Protein AF-A0A254QJG8-F1 (afdb_monomer_lite)

pLDDT: mean 73.64, std 23.9, range [19.61, 98.12]

Sequence (559 aa):
MSADTEASINPVAPVSGPNPWKYVPVLYVLQAIPVVLIQDVSTLFYLDFGIPKETITTWTSLIALPWGLQFLLGPLVDLSAQKRKWVLGGQFLLTVLLALLPFLILNADKAFTVSLMFMGAAAFCSALTNIATDGFYLLAFTKEIQARFAGIQTASFRAGRLLAAGLVPFIAGQLMSFNEGSVNTGGHLFLKTANAEYVKADANKKPGVGFKFVRSVNVRVDQGELVAEDGQRLLSAEDKPISVPGMASSIDFSNGVVRLGEKSIPLGLYRQSMMAANQSPEAGNWIAATYPSTDPTDTFTGLQLKRRVSTPLAWFISLLGITLLYGSLALVSRKSLPAPESDVAPSDQQRADFRPNLARTGSVLGFYGVTYFALSALLRSALHVVAGSKPELKGWVLPSPAKFLNIQTSLTGIQAEVLQLCICAPLAAGLFFIIRKLLVGSEMGAALSSFFRQSGIWAIVGFMFFYRFAEAMVNKAVPLFLKDPLTGGGLAFDNSQIGLVKGTIGMIGIICGGIVGGVLVSKIGLKKGFWSIAILMHLPITLYLIAAIAQPTSMVVIS

Structure (mmCIF, N/CA/C/O backbone):
data_AF-A0A254QJG8-F1
#
_entry.id   AF-A0A254QJG8-F1
#
loop_
_atom_site.group_PDB
_atom_site.id
_atom_site.type_symbol
_atom_site.label_atom_id
_atom_site.label_alt_id
_atom_site.label_comp_id
_atom_site.label_asym_id
_atom_site.label_entity_id
_atom_site.label_seq_id
_atom_site.pdbx_PDB_ins_code
_atom_site.Cartn_x
_atom_site.Cartn_y
_atom_site.Cartn_z
_atom_site.occupancy
_atom_site.B_iso_or_equiv
_atom_site.auth_seq_id
_atom_site.auth_comp_id
_atom_site.auth_asym_id
_atom_site.auth_atom_id
_atom_site.pdbx_PDB_model_num
ATOM 1 N N . MET A 1 1 ? -67.799 -9.078 28.206 1.00 39.72 1 MET A N 1
ATOM 2 C CA . MET A 1 1 ? -66.660 -9.966 27.892 1.00 39.72 1 MET A CA 1
ATOM 3 C C . MET A 1 1 ? -65.763 -9.212 26.934 1.00 39.72 1 MET A C 1
ATOM 5 O O . MET A 1 1 ? -66.273 -8.590 26.015 1.00 39.72 1 MET A O 1
ATOM 9 N N . SER A 1 2 ? -64.493 -9.135 27.300 1.00 35.91 2 SER A N 1
ATOM 10 C CA . SER A 1 2 ? -63.473 -8.156 26.921 1.00 35.91 2 SER A CA 1
ATOM 11 C C . SER A 1 2 ? -63.176 -8.040 25.424 1.00 35.91 2 SER A C 1
ATOM 13 O O . SER A 1 2 ? -62.960 -9.042 24.746 1.00 35.91 2 SER A O 1
ATOM 15 N N . ALA A 1 3 ? -63.099 -6.786 24.978 1.00 39.41 3 ALA A N 1
ATOM 16 C CA . ALA A 1 3 ? -62.260 -6.341 23.874 1.00 39.41 3 ALA A CA 1
ATOM 17 C C . ALA A 1 3 ? -60.762 -6.479 24.234 1.00 39.41 3 ALA A C 1
ATOM 19 O O . ALA A 1 3 ? -60.434 -6.708 25.397 1.00 39.41 3 ALA A O 1
ATOM 20 N N . ASP A 1 4 ? -59.906 -6.288 23.227 1.00 37.03 4 ASP A N 1
ATOM 21 C CA . ASP A 1 4 ? -58.434 -6.196 23.249 1.00 37.03 4 ASP A CA 1
ATOM 22 C C . ASP A 1 4 ? -57.681 -7.491 22.898 1.00 37.03 4 ASP A C 1
ATOM 24 O O . ASP A 1 4 ? -57.500 -8.390 23.716 1.00 37.03 4 ASP A O 1
ATOM 28 N N . THR A 1 5 ? -57.147 -7.576 21.672 1.00 39.38 5 THR A N 1
ATOM 29 C CA . THR A 1 5 ? -55.729 -7.264 21.366 1.00 39.38 5 THR A CA 1
ATOM 30 C C . THR A 1 5 ? -55.397 -7.734 19.935 1.00 39.38 5 THR A C 1
ATOM 32 O O . THR A 1 5 ? -54.710 -8.734 19.730 1.00 39.38 5 THR A O 1
ATOM 35 N N . GLU A 1 6 ? -55.859 -7.009 18.912 1.00 35.50 6 GLU A N 1
ATOM 36 C CA . GLU A 1 6 ? -55.130 -6.985 17.638 1.00 35.50 6 GLU A CA 1
ATOM 37 C C . GLU A 1 6 ? -53.840 -6.204 17.898 1.00 35.50 6 GLU A C 1
ATOM 39 O O . GLU A 1 6 ? -53.847 -4.980 18.028 1.00 35.50 6 GLU A O 1
ATOM 44 N N . ALA A 1 7 ? -52.729 -6.921 18.062 1.00 37.97 7 ALA A N 1
ATOM 45 C CA . ALA A 1 7 ? -51.415 -6.312 18.176 1.00 37.97 7 ALA A CA 1
ATOM 46 C C . ALA A 1 7 ? -51.080 -5.630 16.843 1.00 37.97 7 ALA A C 1
ATOM 48 O O . ALA A 1 7 ? -50.600 -6.260 15.899 1.00 37.97 7 ALA A O 1
ATOM 49 N N . SER A 1 8 ? -51.355 -4.329 16.773 1.00 35.31 8 SER A N 1
ATOM 50 C CA . SER A 1 8 ? -50.856 -3.442 15.735 1.00 35.31 8 SER A CA 1
ATOM 51 C C . SER A 1 8 ? -49.347 -3.646 15.611 1.00 35.31 8 SER A C 1
ATOM 53 O O . SER A 1 8 ? -48.592 -3.343 16.540 1.00 35.31 8 SER A O 1
ATOM 55 N N . ILE A 1 9 ? -48.900 -4.158 14.465 1.00 40.59 9 ILE A N 1
ATOM 56 C CA . ILE A 1 9 ? -47.502 -4.077 14.054 1.00 40.59 9 ILE A CA 1
ATOM 57 C C . ILE A 1 9 ? -47.223 -2.585 13.895 1.00 40.59 9 ILE A C 1
ATOM 59 O O . ILE A 1 9 ? -47.498 -1.996 12.852 1.00 40.59 9 ILE A O 1
ATOM 63 N N . ASN A 1 10 ? -46.744 -1.953 14.966 1.00 33.12 10 ASN A N 1
ATOM 64 C CA . ASN A 1 10 ? -46.222 -0.603 14.884 1.00 33.12 10 ASN A CA 1
ATOM 65 C C . ASN A 1 10 ? -45.123 -0.632 13.815 1.00 33.12 10 ASN A C 1
ATOM 67 O O . ASN A 1 10 ? -44.177 -1.417 13.961 1.00 33.12 10 ASN A O 1
ATOM 71 N N . PRO A 1 11 ? -45.212 0.169 12.738 1.00 39.19 11 PRO A N 1
ATOM 72 C CA . PRO A 1 11 ? -44.070 0.343 11.863 1.00 39.19 11 PRO A CA 1
ATOM 73 C C . PRO A 1 11 ? -42.931 0.844 12.746 1.00 39.19 11 PRO A C 1
ATOM 75 O O . PRO A 1 11 ? -43.082 1.846 13.447 1.00 39.19 11 PRO A O 1
ATOM 78 N N . VAL A 1 12 ? -41.819 0.103 12.769 1.00 44.78 12 VAL A N 1
ATOM 79 C CA . VAL A 1 12 ? -40.584 0.533 13.427 1.00 44.78 12 VAL A CA 1
ATOM 80 C C . VAL A 1 12 ? -40.331 1.959 12.957 1.00 44.78 12 VAL A C 1
ATOM 82 O O . VAL A 1 12 ? -40.155 2.185 11.757 1.00 44.78 12 VAL A O 1
ATOM 85 N N . ALA A 1 13 ? -40.415 2.924 13.877 1.00 36.28 13 ALA A N 1
ATOM 86 C CA . ALA A 1 13 ? -40.204 4.326 13.554 1.00 36.28 13 ALA A CA 1
ATOM 87 C C . ALA A 1 13 ? -38.888 4.441 12.765 1.00 36.28 13 ALA A C 1
ATOM 89 O O . ALA A 1 13 ? -37.904 3.801 13.156 1.00 36.28 13 ALA A O 1
ATOM 90 N N . PRO A 1 14 ? -38.845 5.188 11.646 1.00 40.78 14 PRO A N 1
ATOM 91 C CA . PRO A 1 14 ? -37.621 5.320 10.877 1.00 40.78 14 PRO A CA 1
ATOM 92 C C . PRO A 1 14 ? -36.552 5.866 11.817 1.00 40.78 14 PRO A C 1
ATOM 94 O O . PRO A 1 14 ? -36.697 6.967 12.346 1.00 40.78 14 PRO A O 1
ATOM 97 N N . VAL A 1 15 ? -35.513 5.063 12.065 1.00 49.22 15 VAL A N 1
ATOM 98 C CA . VAL A 1 15 ? -34.380 5.444 12.908 1.00 49.22 15 VAL A CA 1
ATOM 99 C C . VAL A 1 15 ? -33.876 6.776 12.368 1.00 49.22 15 VAL A C 1
ATOM 101 O O . VAL A 1 15 ? -33.384 6.838 11.239 1.00 49.22 15 VAL A O 1
ATOM 104 N N . SER A 1 16 ? -34.063 7.847 13.139 1.00 49.09 16 SER A N 1
ATOM 105 C CA . SER A 1 16 ? -33.698 9.220 12.791 1.00 49.09 16 SER A CA 1
ATOM 106 C C . SER A 1 16 ? -32.180 9.378 12.847 1.00 49.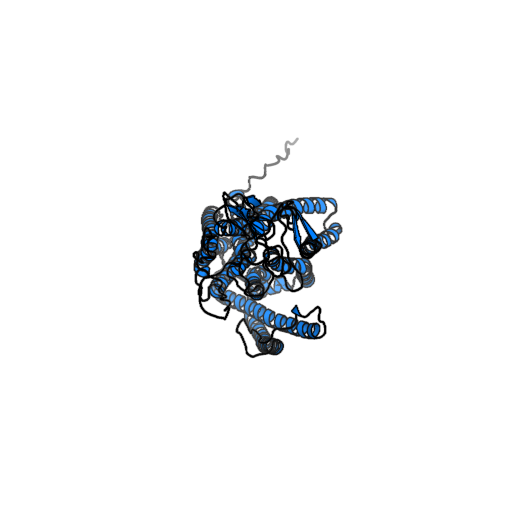09 16 SER A C 1
ATOM 108 O O . SER A 1 16 ? -31.626 10.060 13.705 1.00 49.09 16 SER A O 1
ATOM 110 N N . GLY A 1 17 ? -31.500 8.669 11.952 1.00 61.38 17 GLY A N 1
ATOM 111 C CA . GLY A 1 17 ? -30.068 8.693 11.752 1.00 61.38 17 GLY A CA 1
ATOM 112 C C . GLY A 1 17 ? -29.704 9.436 10.464 1.00 61.38 17 GLY A C 1
ATOM 113 O O . GLY A 1 17 ? -30.505 9.534 9.529 1.00 61.38 17 GLY A O 1
ATOM 114 N N . PRO A 1 18 ? -28.480 9.968 10.379 1.00 69.69 18 PRO A N 1
ATOM 115 C CA . PRO A 1 18 ? -27.974 10.604 9.169 1.00 69.69 18 PRO A CA 1
ATOM 116 C C . PRO A 1 18 ? -27.990 9.625 7.988 1.00 69.69 18 PRO A C 1
ATOM 118 O O . PRO A 1 18 ? -27.521 8.495 8.108 1.00 69.69 18 PRO A O 1
ATOM 121 N N . ASN A 1 19 ? -28.504 10.067 6.833 1.00 84.69 19 ASN A N 1
ATOM 122 C CA . ASN A 1 19 ? -28.623 9.224 5.639 1.00 84.69 19 ASN A CA 1
ATOM 123 C C . ASN A 1 19 ? -27.241 8.655 5.227 1.00 84.69 19 ASN A C 1
ATOM 125 O O . ASN A 1 19 ? -26.385 9.435 4.787 1.00 84.69 19 ASN A O 1
ATOM 129 N N . PRO A 1 20 ? -27.030 7.323 5.301 1.00 87.19 20 PRO A N 1
ATOM 130 C CA . PRO A 1 20 ? -25.732 6.709 5.035 1.00 87.19 20 PRO A CA 1
ATOM 131 C C . PRO A 1 20 ? -25.188 6.980 3.630 1.00 87.19 20 PRO A C 1
ATOM 133 O O . PRO A 1 20 ? -23.980 7.125 3.441 1.00 87.19 20 PRO A O 1
ATOM 136 N N . TRP A 1 21 ? -26.075 7.112 2.640 1.00 89.69 21 TRP A N 1
ATOM 137 C CA . TRP A 1 21 ? -25.703 7.373 1.248 1.00 89.69 21 TRP A CA 1
ATOM 138 C C . TRP A 1 21 ? -24.965 8.694 1.053 1.00 89.69 21 TRP A C 1
ATOM 140 O O . TRP A 1 21 ? -24.199 8.826 0.103 1.00 89.69 21 TRP A O 1
ATOM 150 N N . LYS A 1 22 ? -25.170 9.667 1.947 1.00 88.50 22 LYS A N 1
ATOM 151 C CA . LYS A 1 22 ? -24.535 10.983 1.832 1.00 88.50 22 LYS A CA 1
ATOM 152 C C . LYS A 1 22 ? -23.040 10.953 2.129 1.00 88.50 22 LYS A C 1
ATOM 154 O O . LYS A 1 22 ? -22.347 11.861 1.687 1.00 88.50 22 LYS A O 1
ATOM 159 N N . TYR A 1 23 ? -22.550 9.955 2.869 1.00 89.38 23 TYR A N 1
ATOM 160 C CA . TYR A 1 23 ? -21.167 9.973 3.346 1.00 89.38 23 TYR A CA 1
ATOM 161 C C . TYR A 1 23 ? -20.427 8.641 3.242 1.00 89.38 23 TYR A C 1
ATOM 163 O O . TYR A 1 23 ? -19.227 8.677 2.990 1.00 89.38 23 TYR A O 1
ATOM 171 N N . VAL A 1 24 ? -21.087 7.481 3.364 1.00 92.94 24 VAL A N 1
ATOM 172 C CA . VAL A 1 24 ? -20.402 6.176 3.279 1.00 92.94 24 VAL A CA 1
ATOM 173 C C . VAL A 1 24 ? -19.643 6.040 1.952 1.00 92.94 24 VAL A C 1
ATOM 175 O O . VAL A 1 24 ? -18.439 5.795 1.999 1.00 92.94 24 VAL A O 1
ATOM 178 N N . PRO A 1 25 ? -20.239 6.293 0.770 1.00 95.25 25 PRO A N 1
ATOM 179 C CA . PRO A 1 25 ? -19.494 6.140 -0.475 1.00 95.25 25 PRO A CA 1
ATOM 180 C C . PRO A 1 25 ? -18.275 7.064 -0.576 1.00 95.25 25 PRO A C 1
ATOM 182 O O . PRO A 1 25 ? -17.187 6.631 -0.949 1.00 95.25 25 PRO A O 1
ATOM 185 N N . VAL A 1 26 ? -18.441 8.332 -0.192 1.00 95.69 26 VAL A N 1
ATOM 186 C CA . VAL A 1 26 ? -17.375 9.343 -0.252 1.00 95.69 26 VAL A CA 1
ATOM 187 C C . VAL A 1 26 ? -16.227 8.984 0.693 1.00 95.69 26 VAL A C 1
ATOM 189 O O . VAL A 1 26 ? -15.064 9.058 0.303 1.00 95.69 26 VAL A O 1
ATOM 192 N N . LEU A 1 27 ? -16.550 8.548 1.912 1.00 95.19 27 LEU A N 1
ATOM 193 C CA . LEU A 1 27 ? -15.587 8.171 2.943 1.00 95.19 27 LEU A CA 1
ATOM 194 C C . LEU A 1 27 ? -14.683 7.023 2.477 1.00 95.19 27 LEU A C 1
ATOM 196 O O . LEU A 1 27 ? -13.463 7.130 2.574 1.00 95.19 27 LEU A O 1
ATOM 200 N N . TYR A 1 28 ? -15.266 5.964 1.907 1.00 96.69 28 TYR A N 1
ATOM 201 C CA . TYR A 1 28 ? -14.512 4.789 1.459 1.00 96.69 28 TYR A CA 1
ATOM 202 C C . TYR A 1 28 ? -13.758 5.026 0.136 1.00 96.69 28 TYR A C 1
ATOM 204 O O . TYR A 1 28 ? -12.687 4.451 -0.063 1.00 96.69 28 TYR A O 1
ATOM 212 N N . VAL A 1 29 ? -14.237 5.925 -0.737 1.00 97.50 29 VAL A N 1
ATOM 213 C CA . VAL A 1 29 ? -13.447 6.411 -1.889 1.00 97.50 29 VAL A CA 1
ATOM 214 C C . VAL A 1 29 ? -12.214 7.181 -1.408 1.00 97.50 29 VAL A C 1
ATOM 216 O O . VAL A 1 29 ? -11.103 6.904 -1.864 1.00 97.50 29 VAL A O 1
ATOM 219 N N . LEU A 1 30 ? -12.390 8.110 -0.461 1.00 97.62 30 LEU A N 1
ATOM 220 C CA . LEU A 1 30 ? -11.284 8.847 0.159 1.00 97.62 30 LEU A CA 1
ATOM 221 C C . LEU A 1 30 ? -10.315 7.901 0.878 1.00 97.62 30 LEU A C 1
ATOM 223 O O . LEU A 1 30 ? -9.109 8.081 0.785 1.00 97.62 30 LEU A O 1
ATOM 227 N N . GLN A 1 31 ? -10.804 6.851 1.533 1.00 97.19 31 GLN A N 1
ATOM 228 C CA . GLN A 1 31 ? -9.947 5.855 2.179 1.00 97.19 31 GLN A CA 1
ATOM 229 C C . GLN A 1 31 ? -9.031 5.128 1.178 1.00 97.19 31 GLN A C 1
ATOM 231 O O . GLN A 1 31 ? -7.882 4.823 1.497 1.00 97.19 31 GLN A O 1
ATOM 236 N N . ALA A 1 32 ? -9.515 4.856 -0.038 1.00 96.88 32 ALA A N 1
ATOM 237 C CA . ALA A 1 32 ? -8.785 4.085 -1.041 1.00 96.88 32 ALA A CA 1
ATOM 238 C C . ALA A 1 32 ? -7.685 4.876 -1.763 1.00 96.88 32 ALA A C 1
ATOM 240 O O . ALA A 1 32 ? -6.610 4.332 -2.019 1.00 96.88 32 ALA A O 1
ATOM 241 N N . ILE A 1 33 ? -7.932 6.145 -2.104 1.00 97.50 33 ILE A N 1
ATOM 242 C CA . ILE A 1 33 ? -7.034 6.928 -2.972 1.00 97.50 33 ILE A CA 1
ATOM 243 C C . ILE A 1 33 ? -5.593 7.008 -2.418 1.00 97.50 33 ILE A C 1
ATOM 245 O O . ILE A 1 33 ? -4.677 6.618 -3.145 1.00 97.50 33 ILE A O 1
ATOM 249 N N . PRO A 1 34 ? -5.340 7.426 -1.159 1.00 97.44 34 PRO A N 1
ATOM 250 C CA . PRO A 1 34 ? -3.980 7.526 -0.626 1.00 97.44 34 PRO A CA 1
ATOM 251 C C . PRO A 1 34 ? -3.270 6.172 -0.586 1.00 97.44 34 PRO A C 1
ATOM 253 O O . PRO A 1 34 ? -2.097 6.076 -0.943 1.00 97.44 34 PRO A O 1
ATOM 256 N N . VAL A 1 35 ? -3.996 5.114 -0.205 1.00 95.75 35 VAL A N 1
ATOM 257 C CA . VAL A 1 35 ? -3.477 3.739 -0.157 1.00 95.75 35 VAL A CA 1
ATOM 258 C C . VAL A 1 35 ? -2.946 3.336 -1.527 1.00 95.75 35 VAL A C 1
ATOM 260 O O . VAL A 1 35 ? -1.821 2.859 -1.651 1.00 95.75 35 VAL A O 1
ATOM 263 N N . VAL A 1 36 ? -3.744 3.559 -2.567 1.00 94.56 36 VAL A N 1
ATOM 264 C CA . VAL A 1 36 ? -3.447 3.105 -3.926 1.00 94.56 36 VAL A CA 1
ATOM 265 C C . VAL A 1 36 ? -2.355 3.950 -4.575 1.00 94.56 36 VAL A C 1
ATOM 267 O O . VAL A 1 36 ? -1.464 3.402 -5.224 1.00 94.56 36 VAL A O 1
ATOM 270 N N . LEU A 1 37 ? -2.358 5.267 -4.349 1.00 95.69 37 LEU A N 1
ATOM 271 C CA . LEU A 1 37 ? -1.280 6.135 -4.822 1.00 95.69 37 LEU A CA 1
ATOM 272 C C . LEU A 1 37 ? 0.075 5.704 -4.252 1.00 95.69 37 LEU A C 1
ATOM 274 O O . LEU A 1 37 ? 1.063 5.613 -4.981 1.00 95.69 37 LEU A O 1
ATOM 278 N N . ILE A 1 38 ? 0.111 5.385 -2.958 1.00 95.12 38 ILE A N 1
ATOM 279 C CA . ILE A 1 38 ? 1.351 5.038 -2.269 1.00 95.12 38 ILE A CA 1
ATOM 280 C C . ILE A 1 38 ? 1.794 3.606 -2.577 1.00 95.12 38 ILE A C 1
ATOM 282 O O . ILE A 1 38 ? 2.987 3.378 -2.772 1.00 95.12 38 ILE A O 1
ATOM 286 N N . GLN A 1 39 ? 0.877 2.636 -2.625 1.00 91.31 39 GLN A N 1
ATOM 287 C CA . GLN A 1 39 ? 1.240 1.223 -2.777 1.00 91.31 39 GLN A CA 1
ATOM 288 C C . GLN A 1 39 ? 1.412 0.770 -4.227 1.00 91.31 39 GLN A C 1
ATOM 290 O O . GLN A 1 39 ? 2.286 -0.067 -4.469 1.00 91.31 39 GLN A O 1
ATOM 295 N N . ASP A 1 40 ? 0.606 1.307 -5.151 1.00 89.06 40 ASP A N 1
ATOM 296 C CA . ASP A 1 40 ? 0.549 0.860 -6.546 1.00 89.06 40 ASP A CA 1
ATOM 297 C C . ASP A 1 40 ? 1.192 1.888 -7.490 1.00 89.06 40 ASP A C 1
ATOM 299 O O . ASP A 1 40 ? 2.123 1.562 -8.227 1.00 89.06 40 ASP A O 1
ATOM 303 N N . VAL A 1 41 ? 0.715 3.139 -7.469 1.00 93.38 41 VAL A N 1
ATOM 304 C CA . VAL A 1 41 ? 1.102 4.160 -8.465 1.00 93.38 41 VAL A CA 1
ATOM 305 C C . VAL A 1 41 ? 2.552 4.617 -8.283 1.00 93.38 41 VAL A C 1
ATOM 307 O O . VAL A 1 41 ? 3.246 4.845 -9.274 1.00 93.38 41 VAL A O 1
ATOM 310 N N . SER A 1 42 ? 3.044 4.667 -7.042 1.00 93.19 42 SER A N 1
ATOM 311 C CA . SER A 1 42 ? 4.432 5.036 -6.741 1.00 93.19 42 SER A CA 1
ATOM 312 C C . SER A 1 42 ? 5.478 4.194 -7.446 1.00 93.19 42 SER A C 1
ATOM 314 O O . SER A 1 42 ? 6.479 4.710 -7.938 1.00 93.19 42 SER A O 1
ATOM 316 N N . THR A 1 43 ? 5.210 2.897 -7.563 1.00 90.88 43 THR A N 1
ATOM 317 C CA . THR A 1 43 ? 6.112 1.959 -8.229 1.00 90.88 43 THR A CA 1
ATOM 318 C C . THR A 1 43 ? 6.270 2.321 -9.705 1.00 90.88 43 THR A C 1
ATOM 320 O O . THR A 1 43 ? 7.371 2.248 -10.243 1.00 90.88 43 THR A O 1
ATOM 323 N N . LEU A 1 44 ? 5.189 2.767 -10.351 1.00 87.62 44 LEU A N 1
ATOM 324 C CA . LEU A 1 44 ? 5.185 3.085 -11.776 1.00 87.62 44 LEU A CA 1
ATOM 325 C C . LEU A 1 44 ? 5.966 4.358 -12.086 1.00 87.62 44 LEU A C 1
ATOM 327 O O . LEU A 1 44 ? 6.787 4.331 -13.005 1.00 87.62 44 LEU A O 1
ATOM 331 N N . PHE A 1 45 ? 5.741 5.439 -11.330 1.00 88.88 45 PHE A N 1
ATOM 332 C CA . PHE A 1 45 ? 6.423 6.704 -11.605 1.00 88.88 45 PHE A CA 1
ATOM 333 C C . PHE A 1 45 ? 7.895 6.675 -11.195 1.00 88.88 45 PHE A C 1
ATOM 335 O O . PHE A 1 45 ? 8.729 7.218 -11.912 1.00 88.88 45 PHE A O 1
ATOM 342 N N . TYR A 1 46 ? 8.258 5.984 -10.106 1.00 87.69 46 TYR A N 1
ATOM 343 C CA . TYR A 1 46 ? 9.674 5.801 -9.781 1.00 87.69 46 TYR A CA 1
ATOM 344 C C . TYR A 1 46 ? 10.391 4.968 -10.842 1.00 87.69 46 TYR A C 1
ATOM 346 O O . TYR A 1 46 ? 11.538 5.269 -11.169 1.00 87.69 46 TYR A O 1
ATOM 354 N N . LEU A 1 47 ? 9.716 3.969 -11.422 1.00 82.62 47 LEU A N 1
ATOM 355 C CA . LEU A 1 47 ? 10.287 3.205 -12.527 1.00 82.62 47 LEU A CA 1
ATOM 356 C C . LEU A 1 47 ? 10.487 4.079 -13.776 1.00 82.62 47 LEU A C 1
ATOM 358 O O . LEU A 1 47 ? 11.516 3.962 -14.433 1.00 82.62 47 LEU A O 1
ATOM 362 N N . ASP A 1 48 ? 9.558 4.995 -14.071 1.00 79.50 48 ASP A N 1
ATOM 363 C CA . ASP A 1 48 ? 9.713 5.959 -15.175 1.00 79.50 48 ASP A CA 1
ATOM 364 C C . ASP A 1 48 ? 10.834 6.973 -14.964 1.00 79.50 48 ASP A C 1
ATOM 366 O O . ASP A 1 48 ? 11.426 7.448 -15.932 1.00 79.50 48 ASP A O 1
ATOM 370 N N . PHE A 1 49 ? 11.134 7.310 -13.711 1.00 80.00 49 PHE A N 1
ATOM 371 C CA . PHE A 1 49 ? 12.277 8.151 -13.354 1.00 80.00 49 PHE A CA 1
ATOM 372 C C . PHE A 1 49 ? 13.599 7.376 -13.324 1.00 80.00 49 PHE A C 1
ATOM 374 O O . PHE A 1 49 ? 14.623 7.929 -12.934 1.00 80.00 49 PHE A O 1
ATOM 381 N N . GLY A 1 50 ? 13.596 6.101 -13.728 1.00 74.38 50 GLY A N 1
ATOM 382 C CA . GLY A 1 50 ? 14.796 5.272 -13.796 1.00 74.38 50 GLY A CA 1
ATOM 383 C C . GLY A 1 50 ? 15.312 4.812 -12.432 1.00 74.38 50 GLY A C 1
ATOM 384 O O . GLY A 1 50 ? 16.462 4.382 -12.329 1.00 74.38 50 GLY A O 1
ATOM 385 N N . ILE A 1 51 ? 14.494 4.883 -11.375 1.00 81.12 51 ILE A N 1
ATOM 386 C CA . ILE A 1 51 ? 14.893 4.390 -10.054 1.00 81.12 51 ILE A CA 1
ATOM 387 C C . ILE A 1 51 ? 15.011 2.855 -10.100 1.00 81.12 51 ILE A C 1
ATOM 389 O O . ILE A 1 51 ? 14.119 2.181 -10.624 1.00 81.12 51 ILE A O 1
ATOM 393 N N . PRO A 1 52 ? 16.077 2.261 -9.529 1.00 80.12 52 PRO A N 1
ATOM 394 C CA . PRO A 1 52 ? 16.250 0.813 -9.528 1.00 80.12 52 PRO A CA 1
ATOM 395 C C . PRO A 1 52 ? 15.091 0.066 -8.849 1.00 80.12 52 PRO A C 1
ATOM 397 O O . PRO A 1 52 ? 14.656 0.421 -7.753 1.00 80.12 52 PRO A O 1
ATOM 400 N N . LYS A 1 53 ? 14.641 -1.035 -9.462 1.00 83.00 53 LYS A N 1
ATOM 401 C CA . LYS A 1 53 ? 13.500 -1.856 -9.003 1.00 83.00 53 LYS A CA 1
ATOM 402 C C . LYS A 1 53 ? 13.648 -2.375 -7.576 1.00 83.00 53 LYS A C 1
ATOM 404 O O . LYS A 1 53 ? 12.677 -2.395 -6.824 1.00 83.00 53 LYS A O 1
ATOM 409 N N . GLU A 1 54 ? 14.858 -2.776 -7.194 1.00 81.38 54 GLU A N 1
ATOM 410 C CA . GLU A 1 54 ? 15.168 -3.245 -5.839 1.00 81.38 54 GLU A CA 1
ATOM 411 C C . GLU A 1 54 ? 14.943 -2.133 -4.803 1.00 81.38 54 GLU A C 1
ATOM 413 O O . GLU A 1 54 ? 14.317 -2.349 -3.762 1.00 81.38 54 GLU A O 1
ATOM 418 N N . THR A 1 55 ? 15.380 -0.911 -5.127 1.00 84.44 55 THR A N 1
ATOM 419 C CA . THR A 1 55 ? 15.178 0.283 -4.302 1.00 84.44 55 THR A CA 1
ATOM 420 C C . THR A 1 55 ? 13.691 0.619 -4.193 1.00 84.44 55 THR A C 1
ATOM 422 O O . THR A 1 55 ? 13.195 0.811 -3.083 1.00 84.44 55 THR A O 1
ATOM 425 N N . ILE A 1 56 ? 12.957 0.616 -5.311 1.00 88.31 56 ILE A N 1
ATOM 426 C CA . ILE A 1 56 ? 11.502 0.837 -5.317 1.00 88.31 56 ILE A CA 1
ATOM 427 C C . ILE A 1 56 ? 10.803 -0.199 -4.432 1.00 88.31 56 ILE A C 1
ATOM 429 O O . ILE A 1 56 ? 10.042 0.167 -3.538 1.00 88.31 56 ILE A O 1
ATOM 433 N N . THR A 1 57 ? 11.082 -1.485 -4.645 1.00 86.38 57 THR A N 1
ATOM 434 C CA . THR A 1 57 ? 10.423 -2.592 -3.935 1.00 86.38 57 THR A CA 1
ATOM 435 C C . THR A 1 57 ? 10.671 -2.511 -2.434 1.00 86.38 57 THR A C 1
ATOM 437 O O . THR A 1 57 ? 9.726 -2.603 -1.651 1.00 86.38 57 THR A O 1
ATOM 440 N N . THR A 1 58 ? 11.920 -2.270 -2.029 1.00 84.62 58 THR A N 1
ATOM 441 C CA . THR A 1 58 ? 12.308 -2.170 -0.616 1.00 84.62 58 THR A CA 1
ATOM 442 C C . THR A 1 58 ? 11.592 -1.011 0.072 1.00 84.62 58 THR A C 1
ATOM 444 O O . THR A 1 58 ? 10.909 -1.198 1.080 1.00 84.62 58 THR A O 1
ATOM 447 N N . TRP A 1 59 ? 11.709 0.194 -0.486 1.00 88.50 59 TRP A N 1
ATOM 448 C CA . TRP A 1 59 ? 11.244 1.403 0.186 1.00 88.50 59 TRP A CA 1
ATOM 449 C C . TRP A 1 59 ? 9.730 1.594 0.107 1.00 88.50 59 TRP A C 1
ATOM 451 O O . TRP A 1 59 ? 9.120 1.969 1.106 1.00 88.50 59 TRP A O 1
ATOM 461 N N . THR A 1 60 ? 9.095 1.277 -1.027 1.00 90.12 60 THR A N 1
ATOM 462 C CA . THR A 1 60 ? 7.627 1.363 -1.146 1.00 90.12 60 THR A CA 1
ATOM 463 C C . THR A 1 60 ? 6.911 0.308 -0.299 1.00 90.12 60 THR A C 1
ATOM 465 O O . THR A 1 60 ? 5.782 0.532 0.136 1.00 90.12 60 THR A O 1
ATOM 468 N N . SER A 1 61 ? 7.550 -0.836 -0.031 1.00 88.06 61 SER A N 1
ATOM 469 C CA . SER A 1 61 ? 7.026 -1.836 0.909 1.00 88.06 61 SER A CA 1
ATOM 470 C C . SER A 1 61 ? 7.188 -1.381 2.358 1.00 88.06 61 SER A C 1
ATOM 472 O O . SER A 1 61 ? 6.263 -1.547 3.150 1.00 88.06 61 SER A O 1
ATOM 474 N N . LEU A 1 62 ? 8.312 -0.735 2.695 1.00 88.50 62 LEU A N 1
ATOM 475 C CA . LEU A 1 62 ? 8.554 -0.202 4.036 1.00 88.50 62 LEU A CA 1
ATOM 476 C C . LEU A 1 62 ? 7.533 0.880 4.413 1.00 88.50 62 LEU A C 1
ATOM 478 O O . LEU A 1 62 ? 6.917 0.807 5.474 1.00 88.50 62 LEU A O 1
ATOM 482 N N . ILE A 1 63 ? 7.285 1.852 3.532 1.00 92.19 63 ILE A N 1
ATOM 483 C CA . ILE A 1 63 ? 6.276 2.890 3.798 1.00 92.19 63 ILE A CA 1
ATOM 484 C C . ILE A 1 63 ? 4.841 2.346 3.784 1.00 92.19 63 ILE A C 1
ATOM 486 O O . ILE A 1 63 ? 3.940 3.031 4.252 1.00 92.19 63 ILE A O 1
ATOM 490 N N . ALA A 1 64 ? 4.607 1.129 3.274 1.00 90.44 64 ALA A N 1
ATOM 491 C CA . ALA A 1 64 ? 3.298 0.478 3.309 1.00 90.44 64 ALA A CA 1
ATOM 492 C C . ALA A 1 64 ? 3.006 -0.263 4.626 1.00 90.44 64 ALA A C 1
ATOM 494 O O . ALA A 1 64 ? 1.867 -0.663 4.878 1.00 90.44 64 ALA A O 1
ATOM 495 N N . LEU A 1 65 ? 4.002 -0.407 5.503 1.00 87.25 65 LEU A N 1
ATOM 496 C CA . LEU A 1 65 ? 3.848 -1.069 6.798 1.00 87.25 65 LEU A CA 1
ATOM 497 C C . LEU A 1 65 ? 2.746 -0.500 7.707 1.00 87.25 65 LEU A C 1
ATOM 499 O O . LEU A 1 65 ? 2.080 -1.312 8.351 1.00 87.25 65 LEU A O 1
ATOM 503 N N . PRO A 1 66 ? 2.483 0.824 7.778 1.00 91.62 66 PRO A N 1
ATOM 504 C CA . PRO A 1 66 ? 1.468 1.362 8.683 1.00 91.62 66 PRO A CA 1
ATOM 505 C C . PRO A 1 66 ? 0.088 0.709 8.529 1.00 91.62 66 PRO A C 1
ATOM 507 O O . PRO A 1 66 ? -0.592 0.482 9.527 1.00 91.62 66 PRO A O 1
ATOM 510 N N . TRP A 1 67 ? -0.315 0.332 7.308 1.00 91.44 67 TRP A N 1
ATOM 511 C CA . TRP A 1 67 ? -1.595 -0.352 7.091 1.00 91.44 67 TRP A CA 1
ATOM 512 C C . TRP A 1 67 ? -1.606 -1.794 7.610 1.00 91.44 67 TRP A C 1
ATOM 514 O O . TRP A 1 67 ? -2.636 -2.247 8.100 1.00 91.44 67 TRP A O 1
ATOM 524 N N . GLY A 1 68 ? -0.478 -2.506 7.548 1.00 86.25 68 GLY A N 1
ATOM 525 C CA . GLY A 1 68 ? -0.346 -3.845 8.136 1.00 86.25 68 GLY A CA 1
ATOM 526 C C . GLY A 1 68 ? -0.290 -3.827 9.668 1.00 86.25 68 GLY A C 1
ATOM 527 O O . GLY A 1 68 ? -0.618 -4.818 10.313 1.00 86.25 68 GLY A O 1
ATOM 528 N N . LEU A 1 69 ? 0.083 -2.686 10.253 1.00 86.44 69 LEU A N 1
ATOM 529 C CA . LEU A 1 69 ? 0.240 -2.489 11.696 1.00 86.44 69 LEU A CA 1
ATOM 530 C C . LEU A 1 69 ? -0.917 -1.706 12.328 1.00 86.44 69 LEU A C 1
ATOM 532 O O . LEU A 1 69 ? -0.773 -1.179 13.430 1.00 86.44 69 LEU A O 1
ATOM 536 N N . GLN A 1 70 ? -2.076 -1.634 11.668 1.00 89.44 70 GLN A N 1
ATOM 537 C CA . GLN A 1 70 ? -3.222 -0.872 12.176 1.00 89.44 70 GLN A CA 1
ATOM 538 C C . GLN A 1 70 ? -3.652 -1.300 13.581 1.00 89.44 70 GLN A C 1
ATOM 540 O O . GLN A 1 70 ? -4.022 -0.449 14.379 1.00 89.44 70 GLN A O 1
ATOM 545 N N . PHE A 1 71 ? -3.535 -2.584 13.924 1.00 85.50 71 PHE A N 1
ATOM 546 C CA . PHE A 1 71 ? -3.858 -3.071 15.268 1.00 85.50 71 PHE A CA 1
ATOM 547 C C . PHE A 1 71 ? -2.937 -2.490 16.361 1.00 85.50 71 PHE A C 1
ATOM 549 O O . PHE A 1 71 ? -3.366 -2.338 17.500 1.00 85.50 71 PHE A O 1
ATOM 556 N N . LEU A 1 72 ? -1.696 -2.113 16.024 1.00 88.00 72 LEU A N 1
ATOM 557 C CA . LEU A 1 72 ? -0.776 -1.426 16.942 1.00 88.00 72 LEU A CA 1
ATOM 558 C C . LEU A 1 72 ? -1.062 0.078 17.031 1.00 88.00 72 LEU A C 1
ATOM 560 O O . LEU A 1 72 ? -0.796 0.699 18.058 1.00 88.00 72 LEU A O 1
ATOM 564 N N . LEU A 1 73 ? -1.592 0.660 15.954 1.00 91.56 73 LEU A N 1
ATOM 565 C CA . LEU A 1 73 ? -1.949 2.078 15.860 1.00 91.56 73 LEU A CA 1
ATOM 566 C C . LEU A 1 73 ? -3.350 2.377 16.417 1.00 91.56 73 LEU A C 1
ATOM 568 O O . LEU A 1 73 ? -3.616 3.509 16.816 1.00 91.56 73 LEU A O 1
ATOM 572 N N . GLY A 1 74 ? -4.226 1.370 16.464 1.00 90.44 74 GLY A N 1
ATOM 573 C CA . GLY A 1 74 ? -5.610 1.447 16.935 1.00 90.44 74 GLY A CA 1
ATOM 574 C C . GLY A 1 74 ? -5.756 2.166 18.273 1.00 90.44 74 GLY A C 1
ATOM 575 O O . GLY A 1 74 ? -6.416 3.206 18.317 1.00 90.44 74 GLY A O 1
ATOM 576 N N . PRO A 1 75 ? -5.039 1.721 19.325 1.00 90.62 75 PRO A N 1
ATOM 577 C CA . PRO A 1 75 ? -5.097 2.345 20.643 1.00 90.62 75 PRO A CA 1
ATOM 578 C C . PRO A 1 75 ? -4.791 3.845 20.638 1.00 90.62 75 PRO A C 1
ATOM 580 O O . PRO A 1 75 ? -5.403 4.595 21.393 1.00 90.62 75 PRO A O 1
ATOM 583 N N . LEU A 1 76 ? -3.882 4.314 19.772 1.00 91.38 76 LEU A N 1
ATOM 584 C CA . LEU A 1 76 ? -3.598 5.744 19.659 1.00 91.38 76 LEU A CA 1
ATOM 585 C C . LEU A 1 76 ? -4.833 6.505 19.177 1.00 91.38 76 LEU A C 1
ATOM 587 O O . LEU A 1 76 ? -5.141 7.555 19.726 1.00 91.38 76 LEU A O 1
ATOM 591 N N . VAL A 1 77 ? -5.548 5.992 18.175 1.00 91.69 77 VAL A N 1
ATOM 592 C CA . VAL A 1 77 ? -6.758 6.626 17.622 1.00 91.69 77 VAL A CA 1
ATOM 593 C C . VAL A 1 77 ? -7.952 6.470 18.570 1.00 91.69 77 VAL A C 1
ATOM 595 O O . VAL A 1 77 ? -8.814 7.343 18.628 1.00 91.69 77 VAL A O 1
ATOM 598 N N . ASP A 1 78 ? -8.031 5.362 19.304 1.00 88.00 78 ASP A N 1
ATOM 599 C CA . ASP A 1 78 ? -9.107 5.063 20.257 1.00 88.00 78 ASP A CA 1
ATOM 600 C C . ASP A 1 78 ? -9.047 5.921 21.523 1.00 88.00 78 ASP A C 1
ATOM 602 O O . ASP A 1 78 ? -10.093 6.315 22.027 1.00 88.00 78 ASP A O 1
ATOM 606 N N . LEU A 1 79 ? -7.849 6.278 21.992 1.00 85.75 79 LEU A N 1
ATOM 607 C CA . LEU A 1 79 ? -7.661 6.956 23.280 1.00 85.75 79 LEU A CA 1
ATOM 608 C C . LEU A 1 79 ? -7.421 8.472 23.179 1.00 85.75 79 LEU A C 1
ATOM 610 O O . LEU A 1 79 ? -7.220 9.118 24.198 1.00 85.75 79 LEU A O 1
ATOM 614 N N . SER A 1 80 ? -7.376 9.061 21.980 1.00 82.56 80 SER A N 1
ATOM 615 C CA . SER A 1 80 ? -6.827 10.421 21.799 1.00 82.56 80 SER A CA 1
ATOM 616 C C . SER A 1 80 ? -7.816 11.505 21.399 1.00 82.56 80 SER A C 1
ATOM 618 O O . SER A 1 80 ? -7.637 12.661 21.780 1.00 82.56 80 SER A O 1
ATOM 620 N N . ALA A 1 81 ? -8.811 11.182 20.574 1.00 84.06 81 ALA A N 1
ATOM 621 C CA . ALA A 1 81 ? -9.759 12.154 20.046 1.00 84.06 81 ALA A CA 1
ATOM 622 C C . ALA A 1 81 ? -11.001 11.468 19.477 1.00 84.06 81 ALA A C 1
ATOM 624 O O . ALA A 1 81 ? -10.995 10.280 19.164 1.00 84.06 81 ALA A O 1
ATOM 625 N N . GLN A 1 82 ? -12.042 12.276 19.273 1.00 89.75 82 GLN A N 1
ATOM 626 C CA . GLN A 1 82 ? -13.247 11.884 18.545 1.00 89.75 82 GLN A CA 1
ATOM 627 C C . GLN A 1 82 ? -12.894 11.353 17.157 1.00 89.75 82 GLN A C 1
ATOM 629 O O . GLN A 1 82 ? -12.061 11.935 16.445 1.00 89.75 82 GLN A O 1
ATOM 634 N N . LYS A 1 83 ? -13.576 10.290 16.737 1.00 91.31 83 LYS A N 1
ATOM 635 C CA . LYS A 1 83 ? -13.357 9.640 15.443 1.00 91.31 83 LYS A CA 1
ATOM 636 C C . LYS A 1 83 ? -13.609 10.604 14.299 1.00 91.31 83 LYS A C 1
ATOM 638 O O . LYS A 1 83 ? -12.799 10.685 13.378 1.00 91.31 83 LYS A O 1
ATOM 643 N N . ARG A 1 84 ? -14.643 11.440 14.405 1.00 92.56 84 ARG A N 1
ATOM 644 C CA . ARG A 1 84 ? -14.925 12.490 13.421 1.00 92.56 84 ARG A CA 1
ATOM 645 C C . ARG A 1 84 ? -13.770 13.479 13.260 1.00 92.56 84 ARG A C 1
ATOM 647 O O . ARG A 1 84 ? -13.464 13.877 12.138 1.00 92.56 84 ARG A O 1
ATOM 654 N N . LYS A 1 85 ? -13.112 13.882 14.355 1.00 92.12 85 LYS A N 1
ATOM 655 C CA . LYS A 1 85 ? -11.962 14.806 14.299 1.00 92.12 85 LYS A CA 1
ATOM 656 C C . LYS A 1 85 ? -10.756 14.151 13.635 1.00 92.12 85 LYS A C 1
ATOM 658 O O . LYS A 1 85 ? -10.115 14.797 12.810 1.00 92.12 85 LYS A O 1
ATOM 663 N N . TRP A 1 86 ? -10.497 12.879 13.934 1.00 93.69 86 TRP A N 1
ATOM 664 C CA . TRP A 1 86 ? -9.470 12.094 13.251 1.00 93.69 86 TRP A CA 1
ATOM 665 C C . TRP A 1 86 ? -9.732 11.974 11.749 1.00 93.69 86 TRP A C 1
ATOM 667 O O . TRP A 1 86 ? -8.826 12.227 10.960 1.00 93.69 86 TRP A O 1
ATOM 677 N N . VAL A 1 87 ? -10.967 11.656 11.350 1.00 95.69 87 VAL A N 1
ATOM 678 C CA . VAL A 1 87 ? -11.344 11.539 9.934 1.00 95.69 87 VAL A CA 1
ATOM 679 C C . VAL A 1 87 ? -11.138 12.867 9.204 1.00 95.69 87 VAL A C 1
ATOM 681 O O . VAL A 1 87 ? -10.444 12.907 8.192 1.00 95.69 87 VAL A O 1
ATOM 684 N N . LEU A 1 88 ? -11.689 13.970 9.717 1.00 95.94 88 LEU A N 1
ATOM 685 C CA . LEU A 1 88 ? -11.614 15.268 9.037 1.00 95.94 88 LEU A CA 1
ATOM 686 C C . LEU A 1 88 ? -10.203 15.871 9.058 1.00 95.94 88 LEU A C 1
ATOM 688 O O . LEU A 1 88 ? -9.747 16.400 8.044 1.00 95.94 88 LEU A O 1
ATOM 692 N N . GLY A 1 89 ? -9.501 15.781 10.192 1.00 96.44 89 GLY A N 1
ATOM 693 C CA . GLY A 1 89 ? -8.118 16.242 10.318 1.00 96.44 89 GLY A CA 1
ATOM 694 C C . GLY A 1 89 ? -7.161 15.422 9.452 1.00 96.44 89 GLY A C 1
ATOM 695 O O . GLY A 1 89 ? -6.306 15.989 8.774 1.00 96.44 89 GLY A O 1
ATOM 696 N N . GLY A 1 90 ? -7.360 14.103 9.407 1.00 97.12 90 GLY A N 1
ATOM 697 C CA . GLY A 1 90 ? -6.619 13.186 8.549 1.00 97.12 90 GLY A CA 1
ATOM 698 C C . GLY A 1 90 ? -6.860 13.446 7.064 1.00 97.12 90 GLY A C 1
ATOM 699 O O . GLY A 1 90 ? -5.905 13.588 6.308 1.00 97.12 90 GLY A O 1
ATOM 700 N N . GLN A 1 91 ? -8.117 13.618 6.639 1.00 97.81 91 GLN A N 1
ATOM 701 C CA . GLN A 1 91 ? -8.452 13.988 5.258 1.00 97.81 91 GLN A CA 1
ATOM 702 C C . GLN A 1 91 ? -7.815 15.321 4.844 1.00 97.81 91 GLN A C 1
ATOM 704 O O . GLN A 1 91 ? -7.280 15.429 3.738 1.00 97.81 91 GLN A O 1
ATOM 709 N N . PHE A 1 92 ? -7.820 16.322 5.727 1.00 97.88 92 PHE A N 1
ATOM 710 C CA . PHE A 1 92 ? -7.152 17.597 5.474 1.00 97.88 92 PHE A CA 1
ATOM 711 C C . PHE A 1 92 ? -5.633 17.427 5.330 1.00 97.88 92 PHE A C 1
ATOM 713 O O . PHE A 1 92 ? -5.064 17.847 4.323 1.00 97.88 92 PHE A O 1
ATOM 720 N N . LEU A 1 93 ? -4.983 16.758 6.286 1.00 97.81 93 LEU A N 1
ATOM 721 C CA . LEU A 1 93 ? -3.538 16.537 6.253 1.00 97.81 93 LEU A CA 1
ATOM 722 C C . LEU A 1 93 ? -3.114 15.705 5.033 1.00 97.81 93 LEU A C 1
ATOM 724 O O . LEU A 1 93 ? -2.135 16.043 4.374 1.00 97.81 93 LEU A O 1
ATOM 728 N N . LEU A 1 94 ? -3.879 14.673 4.673 1.00 98.12 94 LEU A N 1
ATOM 729 C CA . LEU A 1 94 ? -3.663 13.890 3.454 1.00 98.12 94 LEU A CA 1
ATOM 730 C C . LEU A 1 94 ? -3.795 14.740 2.193 1.00 98.12 94 LEU A C 1
ATOM 732 O O . LEU A 1 94 ? -2.987 14.584 1.287 1.00 98.12 94 LEU A O 1
ATOM 736 N N . THR A 1 95 ? -4.759 15.664 2.144 1.00 97.88 95 THR A N 1
ATOM 737 C CA . THR A 1 95 ? -4.891 16.593 1.010 1.00 97.88 95 THR A CA 1
ATOM 738 C C . THR A 1 95 ? -3.619 17.423 0.852 1.00 97.88 95 THR A C 1
ATOM 740 O O . THR A 1 95 ? -3.097 17.527 -0.252 1.00 97.88 95 THR A O 1
ATOM 743 N N . VAL A 1 96 ? -3.075 17.956 1.952 1.00 97.62 96 VAL A N 1
ATOM 744 C CA . VAL A 1 96 ? -1.827 18.735 1.935 1.00 97.62 96 VAL A CA 1
ATOM 745 C C . VAL A 1 96 ? -0.638 17.873 1.502 1.00 97.62 96 VAL A C 1
ATOM 747 O O . VAL A 1 96 ? 0.092 18.249 0.589 1.00 97.62 96 VAL A O 1
ATOM 750 N N . LEU A 1 97 ? -0.453 16.698 2.110 1.00 96.75 97 LEU A N 1
ATOM 751 C CA . LEU A 1 97 ? 0.676 15.813 1.803 1.00 96.75 97 LEU A CA 1
ATOM 752 C C . LEU A 1 97 ? 0.650 15.325 0.345 1.00 96.75 97 LEU A C 1
ATOM 754 O O . LEU A 1 97 ? 1.685 15.325 -0.321 1.00 96.75 97 LEU A O 1
ATOM 758 N N . LEU A 1 98 ? -0.526 14.958 -0.170 1.00 95.62 98 LEU A N 1
ATOM 759 C CA . LEU A 1 98 ? -0.700 14.536 -1.562 1.00 95.62 98 LEU A CA 1
ATOM 760 C C . LEU A 1 98 ? -0.612 15.711 -2.549 1.00 95.62 98 LEU A C 1
ATOM 762 O O . LEU A 1 98 ? -0.216 15.502 -3.692 1.00 95.62 98 LEU A O 1
ATOM 766 N N . ALA A 1 99 ? -0.945 16.939 -2.136 1.00 95.75 99 ALA A N 1
ATOM 767 C CA . ALA A 1 99 ? -0.790 18.132 -2.973 1.00 95.75 99 ALA A CA 1
ATOM 768 C C . ALA A 1 99 ? 0.669 18.538 -3.145 1.00 95.75 99 ALA A C 1
ATOM 770 O O . ALA A 1 99 ? 1.037 19.033 -4.204 1.00 95.75 99 ALA A O 1
ATOM 771 N N . LEU A 1 100 ? 1.503 18.293 -2.134 1.00 94.75 100 LEU A N 1
ATOM 772 C CA . LEU A 1 100 ? 2.938 18.549 -2.211 1.00 94.75 100 LEU A CA 1
ATOM 773 C C . LEU A 1 100 ? 3.662 17.509 -3.077 1.00 94.75 100 LEU A C 1
ATOM 775 O O . LEU A 1 100 ? 4.612 17.859 -3.770 1.00 94.75 100 LEU A O 1
ATOM 779 N N . LEU A 1 101 ? 3.199 16.254 -3.093 1.00 93.50 101 LEU A N 1
ATOM 780 C CA . LEU A 1 101 ? 3.856 15.147 -3.798 1.00 93.50 101 LEU A CA 1
ATOM 781 C C . LEU A 1 101 ? 4.211 15.440 -5.278 1.00 93.50 101 LEU A C 1
ATOM 783 O O . LEU A 1 101 ? 5.376 15.233 -5.620 1.00 93.50 101 LEU A O 1
ATOM 787 N N . PRO A 1 102 ? 3.301 15.948 -6.142 1.00 93.38 102 PRO A N 1
ATOM 788 C CA . PRO A 1 102 ? 3.635 16.335 -7.515 1.00 93.38 102 PRO A CA 1
ATOM 789 C C . PRO A 1 102 ? 4.836 17.286 -7.608 1.00 93.38 102 PRO A C 1
ATOM 791 O O . PRO A 1 102 ? 5.691 17.120 -8.467 1.00 93.38 102 PRO A O 1
ATOM 794 N N . PHE A 1 103 ? 4.950 18.263 -6.710 1.00 92.12 103 PHE A N 1
ATOM 795 C CA . PHE A 1 103 ? 6.055 19.225 -6.736 1.00 92.12 103 PHE A CA 1
ATOM 796 C C . PHE A 1 103 ? 7.375 18.592 -6.286 1.00 92.12 103 PHE A C 1
ATOM 798 O O . PHE A 1 103 ? 8.437 18.917 -6.811 1.00 92.12 103 PHE A O 1
ATOM 805 N N . LEU A 1 104 ? 7.317 17.650 -5.342 1.00 89.56 104 LEU A N 1
ATOM 806 C CA . LEU A 1 104 ? 8.503 16.977 -4.809 1.00 89.56 104 LEU A CA 1
ATOM 807 C C . LEU A 1 104 ? 9.157 16.028 -5.817 1.00 89.56 104 LEU A C 1
ATOM 809 O O . LEU A 1 104 ? 10.367 15.817 -5.747 1.00 89.56 104 LEU A O 1
ATOM 813 N N . ILE A 1 105 ? 8.385 15.473 -6.756 1.00 85.12 105 ILE A N 1
ATOM 814 C CA . ILE A 1 105 ? 8.914 14.578 -7.795 1.00 85.12 105 ILE A CA 1
ATOM 815 C C . ILE A 1 105 ? 9.608 15.318 -8.950 1.00 85.12 105 ILE A C 1
ATOM 817 O O . ILE A 1 105 ? 10.314 14.680 -9.722 1.00 85.12 105 ILE A O 1
ATOM 821 N N . LEU A 1 106 ? 9.443 16.642 -9.069 1.00 78.62 106 LEU A N 1
ATOM 822 C CA . LEU A 1 106 ? 10.084 17.441 -10.122 1.00 78.62 106 LEU A CA 1
ATOM 823 C C . LEU A 1 106 ? 11.548 17.812 -9.809 1.00 78.62 106 LEU A C 1
ATOM 825 O O . LEU A 1 106 ? 12.283 18.196 -10.714 1.00 78.62 106 LEU A O 1
ATOM 829 N N . ASN A 1 107 ? 11.991 17.690 -8.552 1.00 68.19 107 ASN A N 1
ATOM 830 C CA . ASN A 1 107 ? 13.328 18.113 -8.117 1.00 68.19 107 ASN A CA 1
ATOM 831 C C . ASN A 1 107 ? 14.388 17.020 -8.346 1.00 68.19 107 ASN A C 1
ATOM 833 O O . ASN A 1 107 ? 14.519 16.107 -7.536 1.00 68.19 107 ASN A O 1
ATOM 837 N N . ALA A 1 108 ? 15.171 17.116 -9.424 1.00 58.28 108 ALA A N 1
ATOM 838 C CA . ALA A 1 108 ? 16.084 16.052 -9.866 1.00 58.28 108 ALA A CA 1
ATOM 839 C C . ALA A 1 108 ? 17.114 15.599 -8.804 1.00 58.28 108 ALA A C 1
ATOM 841 O O . ALA A 1 108 ? 17.359 14.400 -8.654 1.00 58.28 108 ALA A O 1
ATOM 842 N N . ASP A 1 109 ? 17.629 16.515 -7.982 1.00 63.72 109 ASP A N 1
ATOM 843 C CA . ASP A 1 109 ? 18.565 16.178 -6.909 1.00 63.72 109 ASP A CA 1
ATOM 844 C C . ASP A 1 109 ? 17.796 15.802 -5.635 1.00 63.72 109 ASP A C 1
ATOM 846 O O . ASP A 1 109 ? 17.421 16.656 -4.834 1.00 63.72 109 ASP A O 1
ATOM 850 N N . LYS A 1 110 ? 17.588 14.497 -5.413 1.00 76.31 110 LYS A N 1
ATOM 851 C CA . LYS A 1 110 ? 16.907 13.894 -4.237 1.00 76.31 110 LYS A CA 1
ATOM 852 C C . LYS A 1 110 ? 15.372 13.810 -4.298 1.00 76.31 110 LYS A C 1
ATOM 854 O O . LYS A 1 110 ? 14.776 13.462 -3.273 1.00 76.31 110 LYS A O 1
ATOM 859 N N . ALA A 1 111 ? 14.732 14.003 -5.460 1.00 83.12 111 ALA A N 1
ATOM 860 C CA . ALA A 1 111 ? 13.284 13.773 -5.639 1.00 83.12 111 ALA A CA 1
ATOM 861 C C . ALA A 1 111 ? 12.823 12.452 -5.017 1.00 83.12 111 ALA A C 1
ATOM 863 O O . ALA A 1 111 ? 11.832 12.430 -4.289 1.00 83.12 111 ALA A O 1
ATOM 864 N N . PHE A 1 112 ? 13.560 11.361 -5.255 1.00 87.06 112 PHE A N 1
ATOM 865 C CA . PHE A 1 112 ? 13.231 10.043 -4.708 1.00 87.06 112 PHE A CA 1
ATOM 866 C C . PHE A 1 112 ? 13.107 10.069 -3.181 1.00 87.06 112 PHE A C 1
ATOM 868 O O . PHE A 1 112 ? 12.055 9.741 -2.641 1.00 87.06 112 PHE A O 1
ATOM 875 N N . THR A 1 113 ? 14.152 10.507 -2.479 1.00 88.31 113 THR A N 1
ATOM 876 C CA . THR A 1 113 ? 14.189 10.480 -1.013 1.00 88.31 113 THR A CA 1
ATOM 877 C C . THR A 1 113 ? 13.136 11.405 -0.404 1.00 88.31 113 THR A C 1
ATOM 879 O O . THR A 1 113 ? 12.436 11.007 0.525 1.00 88.31 113 THR A O 1
ATOM 882 N N . VAL A 1 114 ? 12.990 12.627 -0.925 1.00 89.69 114 VAL A N 1
ATOM 883 C CA . VAL A 1 114 ? 12.048 13.611 -0.367 1.00 89.69 114 VAL A CA 1
ATOM 884 C C . VAL A 1 114 ? 10.599 13.182 -0.609 1.00 89.69 114 VAL A C 1
ATOM 886 O O . VAL A 1 114 ? 9.800 13.184 0.328 1.00 89.69 114 VAL A O 1
ATOM 889 N N . SER A 1 115 ? 10.260 12.748 -1.828 1.00 92.44 115 SER A N 1
ATOM 890 C CA . SER A 1 115 ? 8.917 12.226 -2.121 1.00 92.44 115 SER A CA 1
ATOM 891 C C . SER A 1 115 ? 8.589 10.991 -1.276 1.00 92.44 115 SER A C 1
ATOM 893 O O . SER A 1 115 ? 7.478 10.893 -0.756 1.00 92.44 115 SER A O 1
ATOM 895 N N . LEU A 1 116 ? 9.564 10.107 -1.036 1.00 92.44 116 LEU A N 1
ATOM 896 C CA . LEU A 1 116 ? 9.395 8.931 -0.187 1.00 92.44 116 LEU A CA 1
ATOM 897 C C . LEU A 1 116 ? 9.099 9.301 1.276 1.00 92.44 116 LEU A C 1
ATOM 899 O O . LEU A 1 116 ? 8.214 8.697 1.881 1.00 92.44 116 LEU A O 1
ATOM 903 N N . MET A 1 117 ? 9.790 10.297 1.848 1.00 92.00 117 MET A N 1
ATOM 904 C CA . MET A 1 117 ? 9.516 10.766 3.216 1.00 92.00 117 MET A CA 1
ATOM 905 C C . MET A 1 117 ? 8.088 11.310 3.350 1.00 92.00 117 MET A C 1
ATOM 907 O O . MET A 1 117 ? 7.368 10.948 4.283 1.00 92.00 117 MET A O 1
ATOM 911 N N . PHE A 1 118 ? 7.654 12.132 2.390 1.00 93.38 118 PHE A N 1
ATOM 912 C CA . PHE A 1 118 ? 6.295 12.678 2.369 1.00 93.38 118 PHE A CA 1
ATOM 913 C C . PHE A 1 118 ? 5.238 11.592 2.168 1.00 93.38 118 PHE A C 1
ATOM 915 O O . PHE A 1 118 ? 4.213 11.600 2.849 1.00 93.38 118 PHE A O 1
ATOM 922 N N . MET A 1 119 ? 5.495 10.617 1.296 1.00 95.12 119 MET A N 1
ATOM 923 C CA . MET A 1 119 ? 4.616 9.461 1.134 1.00 95.12 119 MET A CA 1
ATOM 924 C C . MET A 1 119 ? 4.578 8.579 2.382 1.00 95.12 119 MET A C 1
ATOM 926 O O . MET A 1 119 ? 3.517 8.064 2.709 1.00 95.12 119 MET A O 1
ATOM 930 N N . GLY A 1 120 ? 5.688 8.423 3.106 1.00 95.31 120 GLY A N 1
ATOM 931 C CA . GLY A 1 120 ? 5.718 7.726 4.393 1.00 95.31 120 GLY A CA 1
ATOM 932 C C . GLY A 1 120 ? 4.848 8.419 5.443 1.00 95.31 120 GLY A C 1
ATOM 933 O O . GLY A 1 120 ? 4.036 7.768 6.103 1.00 95.31 120 GLY A O 1
ATOM 934 N N . ALA A 1 121 ? 4.938 9.749 5.540 1.00 95.56 121 ALA A N 1
ATOM 935 C CA . ALA A 1 121 ? 4.055 10.542 6.394 1.00 95.56 121 ALA A CA 1
ATOM 936 C C . ALA A 1 121 ? 2.580 10.414 5.968 1.00 95.56 121 ALA A C 1
ATOM 938 O O . ALA A 1 121 ? 1.701 10.235 6.815 1.00 95.56 121 ALA A O 1
ATOM 939 N N . ALA A 1 122 ? 2.304 10.436 4.660 1.00 97.44 122 ALA A N 1
ATOM 940 C CA . ALA A 1 122 ? 0.961 10.246 4.119 1.00 97.44 122 ALA A CA 1
ATOM 941 C C . ALA A 1 122 ? 0.427 8.830 4.379 1.00 97.44 122 ALA A C 1
ATOM 943 O O . ALA A 1 122 ? -0.738 8.680 4.732 1.00 97.44 122 ALA A O 1
ATOM 944 N N . ALA A 1 123 ? 1.264 7.796 4.282 1.00 97.19 123 ALA A N 1
ATOM 945 C CA . ALA A 1 123 ? 0.894 6.416 4.581 1.00 97.19 123 ALA A CA 1
ATOM 946 C C . ALA A 1 123 ? 0.514 6.249 6.052 1.00 97.19 123 ALA A C 1
ATOM 948 O O . ALA A 1 123 ? -0.510 5.648 6.373 1.00 97.19 123 ALA A O 1
ATOM 949 N N . PHE A 1 124 ? 1.306 6.841 6.948 1.00 95.31 124 PHE A N 1
ATOM 950 C CA . PHE A 1 124 ? 1.024 6.843 8.377 1.00 95.31 124 PHE A CA 1
ATOM 951 C C . PHE A 1 124 ? -0.281 7.582 8.697 1.00 95.31 124 PHE A C 1
ATOM 953 O O . PHE A 1 124 ? -1.160 7.037 9.364 1.00 95.31 124 PHE A O 1
ATOM 960 N N . CYS A 1 125 ? -0.449 8.793 8.157 1.00 96.94 125 CYS A N 1
ATOM 961 C CA . CYS A 1 125 ? -1.675 9.571 8.308 1.00 96.94 125 CYS A CA 1
ATOM 962 C C . CYS A 1 125 ? -2.897 8.826 7.744 1.00 96.94 125 CYS A C 1
ATOM 964 O O . CYS A 1 125 ? -3.943 8.773 8.391 1.00 96.94 125 CYS A O 1
ATOM 966 N N . SER A 1 126 ? -2.753 8.186 6.581 1.00 97.88 126 SER A N 1
ATOM 967 C CA . SER A 1 126 ? -3.795 7.365 5.963 1.00 97.88 126 SER A CA 1
ATOM 968 C C . SER A 1 126 ? -4.162 6.180 6.846 1.00 97.88 126 SER A C 1
ATOM 970 O O . SER A 1 126 ? -5.343 5.978 7.094 1.00 97.88 126 SER A O 1
ATOM 972 N N . ALA A 1 127 ? -3.197 5.438 7.390 1.00 97.00 127 ALA A N 1
ATOM 973 C CA . ALA A 1 127 ? -3.487 4.314 8.277 1.00 97.00 127 ALA A CA 1
ATOM 974 C C . ALA A 1 127 ? -4.275 4.741 9.532 1.00 97.00 127 ALA A C 1
ATOM 976 O O . ALA A 1 127 ? -5.258 4.088 9.875 1.00 97.00 127 ALA A O 1
ATOM 977 N N . LEU A 1 128 ? -3.915 5.865 10.167 1.00 96.12 128 LEU A N 1
ATOM 978 C CA . LEU A 1 128 ? -4.671 6.414 11.305 1.00 96.12 128 LEU A CA 1
ATOM 979 C C . LEU A 1 128 ? -6.083 6.862 10.901 1.00 96.12 128 LEU A C 1
ATOM 981 O O . LEU A 1 128 ? -7.055 6.594 11.607 1.00 96.12 128 LEU A O 1
ATOM 985 N N . THR A 1 129 ? -6.201 7.505 9.740 1.00 96.75 129 THR A N 1
ATOM 986 C CA . THR A 1 129 ? -7.489 7.951 9.190 1.00 96.75 129 THR A CA 1
ATOM 987 C C . THR A 1 129 ? -8.390 6.765 8.849 1.00 96.75 129 THR A C 1
ATOM 989 O O . THR A 1 129 ? -9.598 6.850 9.056 1.00 96.75 129 THR A O 1
ATOM 992 N N . ASN A 1 130 ? -7.825 5.648 8.382 1.00 96.25 130 ASN A N 1
ATOM 993 C CA . ASN A 1 130 ? -8.553 4.413 8.091 1.00 96.25 130 ASN A CA 1
ATOM 994 C C . ASN A 1 130 ? -9.132 3.802 9.372 1.00 96.25 130 ASN A C 1
ATOM 996 O O . ASN A 1 130 ? -10.328 3.544 9.429 1.00 96.25 130 ASN A O 1
ATOM 1000 N N . ILE A 1 131 ? -8.319 3.673 10.425 1.00 95.31 131 ILE A N 1
ATOM 1001 C CA . ILE A 1 131 ? -8.781 3.200 11.741 1.00 95.31 131 ILE A CA 1
ATOM 1002 C C . ILE A 1 131 ? -9.924 4.082 12.253 1.00 95.31 131 ILE A C 1
ATOM 1004 O O . ILE A 1 131 ? -10.947 3.584 12.721 1.00 95.31 131 ILE A O 1
ATOM 1008 N N . ALA A 1 132 ? -9.771 5.404 12.145 1.00 95.31 132 ALA A N 1
ATOM 1009 C CA . ALA A 1 132 ? -10.806 6.342 12.557 1.00 95.31 132 ALA A CA 1
ATOM 1010 C C . ALA A 1 132 ? -12.076 6.229 11.707 1.00 95.31 132 ALA A C 1
ATOM 1012 O O . ALA A 1 132 ? -13.169 6.315 12.250 1.00 95.31 132 ALA A O 1
ATOM 1013 N N . THR A 1 133 ? -11.930 6.025 10.399 1.00 94.56 133 THR A N 1
ATOM 1014 C CA . THR A 1 133 ? -13.020 5.843 9.430 1.00 94.56 133 THR A CA 1
ATOM 1015 C C . THR A 1 133 ? -13.841 4.599 9.752 1.00 94.56 133 THR A C 1
ATOM 1017 O O . THR A 1 133 ? -15.063 4.686 9.888 1.00 94.56 133 THR A O 1
ATOM 1020 N N . ASP A 1 134 ? -13.173 3.465 9.951 1.00 92.81 134 ASP A N 1
ATOM 1021 C CA . ASP A 1 134 ? -13.833 2.196 10.248 1.00 92.81 134 ASP A CA 1
ATOM 1022 C C . ASP A 1 134 ? -14.451 2.210 11.654 1.00 92.81 134 ASP A C 1
ATOM 1024 O O . ASP A 1 134 ? -15.596 1.796 11.835 1.00 92.81 134 ASP A O 1
ATOM 1028 N N . GLY A 1 135 ? -13.760 2.795 12.640 1.00 91.12 135 GLY A N 1
ATOM 1029 C CA . GLY A 1 135 ? -14.316 3.025 13.975 1.00 91.12 135 GLY A CA 1
ATOM 1030 C C . GLY A 1 135 ? -15.526 3.966 13.963 1.00 91.12 135 GLY A C 1
ATOM 1031 O O . GLY A 1 135 ? -16.533 3.685 14.607 1.00 91.12 135 GLY A O 1
ATOM 1032 N N . PHE A 1 136 ? -15.470 5.053 13.187 1.00 91.31 136 PHE A N 1
ATOM 1033 C CA . PHE A 1 136 ? -16.580 5.997 13.034 1.00 91.31 136 PHE A CA 1
ATOM 1034 C C . PHE A 1 136 ? -17.812 5.325 12.425 1.00 91.31 136 PHE A C 1
ATOM 1036 O O . PHE A 1 136 ? -18.919 5.530 12.916 1.00 91.31 136 PHE A O 1
ATOM 1043 N N . TYR A 1 137 ? -17.636 4.491 11.396 1.00 90.50 137 TYR A N 1
ATOM 1044 C CA . TYR A 1 137 ? -18.738 3.751 10.780 1.00 90.50 137 TYR A CA 1
ATOM 1045 C C . TYR A 1 137 ? -19.477 2.859 11.787 1.00 90.50 137 TYR A C 1
ATOM 1047 O O . TYR A 1 137 ? -20.708 2.799 11.778 1.00 90.50 137 TYR A O 1
ATOM 1055 N N . LEU A 1 138 ? -18.736 2.199 12.681 1.00 89.69 138 LEU A N 1
ATOM 1056 C CA . LEU A 1 138 ? -19.320 1.354 13.723 1.00 89.69 138 LEU A CA 1
ATOM 1057 C C . LEU A 1 138 ? -20.099 2.156 14.774 1.00 89.69 138 LEU A C 1
ATOM 1059 O O . LEU A 1 138 ? -21.083 1.642 15.302 1.00 89.69 138 LEU A O 1
ATOM 1063 N N . LEU A 1 139 ? -19.678 3.390 15.065 1.00 87.06 139 LEU A N 1
ATOM 1064 C CA . LEU A 1 139 ? -20.350 4.284 16.016 1.00 87.06 139 LEU A CA 1
ATOM 1065 C C . LEU A 1 139 ? -21.575 4.982 15.417 1.00 87.06 139 LEU A C 1
ATOM 1067 O O . LEU A 1 139 ? -22.547 5.233 16.128 1.00 87.06 139 LEU A O 1
ATOM 1071 N N . ALA A 1 140 ? -21.528 5.309 14.125 1.00 85.81 140 ALA A N 1
ATOM 1072 C CA . ALA A 1 140 ? -22.538 6.128 13.465 1.00 85.81 140 ALA A CA 1
ATOM 1073 C C . ALA A 1 140 ? -23.800 5.355 13.042 1.00 85.81 140 ALA A C 1
ATOM 1075 O O . ALA A 1 140 ? -24.810 5.981 12.717 1.00 85.81 140 ALA A O 1
ATOM 1076 N N . PHE A 1 141 ? -23.759 4.017 13.023 1.00 86.06 141 PHE A N 1
ATOM 1077 C CA . PHE A 1 141 ? -24.844 3.186 12.498 1.00 86.06 141 PHE A CA 1
ATOM 1078 C C . PHE A 1 141 ? -25.198 1.991 13.374 1.00 86.06 141 PHE A C 1
ATOM 1080 O O . PHE A 1 141 ? -24.345 1.403 14.032 1.00 86.06 141 PHE A O 1
ATOM 1087 N N . THR A 1 142 ? -26.455 1.559 13.283 1.00 87.69 142 THR A N 1
ATOM 1088 C CA . THR A 1 142 ? -26.935 0.299 13.862 1.00 87.69 142 THR A CA 1
ATOM 1089 C C . THR A 1 142 ? -26.398 -0.912 13.094 1.00 87.69 142 THR A C 1
ATOM 1091 O O . THR A 1 142 ? -26.032 -0.811 11.922 1.00 87.69 142 THR A O 1
ATOM 1094 N N . LYS A 1 143 ? -26.392 -2.094 13.727 1.00 87.94 143 LYS A N 1
ATOM 1095 C CA . LYS A 1 143 ? -25.911 -3.347 13.111 1.00 87.94 143 LYS A CA 1
ATOM 1096 C C . LYS A 1 143 ? -26.626 -3.707 11.803 1.00 87.94 143 LYS A C 1
ATOM 1098 O O . LYS A 1 143 ? -25.992 -4.232 10.892 1.00 87.94 143 LYS A O 1
ATOM 1103 N N . GLU A 1 144 ? -27.909 -3.381 11.690 1.00 86.56 144 GLU A N 1
ATOM 1104 C CA . GLU A 1 144 ? -28.701 -3.608 10.478 1.00 86.56 144 GLU A CA 1
ATOM 1105 C C . GLU A 1 144 ? -28.217 -2.745 9.302 1.00 86.56 144 GLU A C 1
ATOM 1107 O O . GLU A 1 144 ? -27.934 -3.260 8.217 1.00 86.56 144 GLU A O 1
ATOM 1112 N N . ILE A 1 145 ? -28.031 -1.437 9.527 1.00 86.19 145 ILE A N 1
ATOM 1113 C CA . ILE A 1 145 ? -27.480 -0.529 8.512 1.00 86.19 145 ILE A CA 1
ATOM 1114 C C . ILE A 1 145 ? -26.044 -0.936 8.174 1.00 86.19 145 ILE A C 1
ATOM 1116 O O . ILE A 1 145 ? -25.685 -0.958 6.996 1.00 86.19 145 ILE A O 1
ATOM 1120 N N . GLN A 1 146 ? -25.250 -1.316 9.182 1.00 88.69 146 GLN A N 1
ATOM 1121 C CA . GLN A 1 146 ? -23.880 -1.789 8.985 1.00 88.69 146 GLN A CA 1
ATOM 1122 C C . GLN A 1 146 ? -23.832 -2.971 8.005 1.00 88.69 146 GLN A C 1
ATOM 1124 O O . GLN A 1 146 ? -23.030 -2.952 7.071 1.00 88.69 146 GLN A O 1
ATOM 1129 N N . ALA A 1 147 ? -24.714 -3.960 8.182 1.00 86.00 147 ALA A N 1
ATOM 1130 C CA . ALA A 1 147 ? -24.811 -5.123 7.303 1.00 86.00 147 ALA A CA 1
ATOM 1131 C C . ALA A 1 147 ? -25.280 -4.744 5.888 1.00 86.00 147 ALA A C 1
ATOM 1133 O O . ALA A 1 147 ? -24.687 -5.186 4.903 1.00 86.00 147 ALA A O 1
ATOM 1134 N N . ARG A 1 148 ? -26.290 -3.870 5.771 1.00 85.31 148 ARG A N 1
ATOM 1135 C CA . ARG A 1 148 ? -26.811 -3.399 4.476 1.00 85.31 148 ARG A CA 1
ATOM 1136 C C . ARG A 1 148 ? -25.766 -2.625 3.665 1.00 85.31 148 ARG A C 1
ATOM 1138 O O . ARG A 1 148 ? -25.734 -2.744 2.441 1.00 85.31 148 ARG A O 1
ATOM 1145 N N . PHE A 1 149 ? -24.920 -1.836 4.326 1.00 90.00 149 PHE A N 1
ATOM 1146 C CA . PHE A 1 149 ? -23.922 -0.990 3.665 1.00 90.00 149 PHE A CA 1
ATOM 1147 C C . PHE A 1 149 ? -22.537 -1.624 3.531 1.00 90.00 149 PHE A C 1
ATOM 1149 O O . PHE A 1 149 ? -21.724 -1.079 2.788 1.00 90.00 149 PHE A O 1
ATOM 1156 N N . ALA A 1 150 ? -22.269 -2.790 4.126 1.00 87.06 150 ALA A N 1
ATOM 1157 C CA . ALA A 1 150 ? -20.979 -3.480 3.997 1.00 87.06 150 ALA A CA 1
ATOM 1158 C C . ALA A 1 150 ? -20.554 -3.702 2.526 1.00 87.06 150 ALA A C 1
ATOM 1160 O O . ALA A 1 150 ? -19.393 -3.505 2.150 1.00 87.06 150 ALA A O 1
ATOM 1161 N N . GLY A 1 151 ? -21.514 -4.041 1.655 1.00 86.06 151 GLY A N 1
ATOM 1162 C CA . GLY A 1 151 ? -21.277 -4.156 0.212 1.00 86.06 151 GLY A CA 1
ATOM 1163 C C . GLY A 1 151 ? -20.934 -2.816 -0.451 1.00 86.06 151 GLY A C 1
ATOM 1164 O O . GLY A 1 151 ? -20.030 -2.752 -1.284 1.00 86.06 151 GLY A O 1
ATOM 1165 N N . ILE A 1 152 ? -21.602 -1.733 -0.036 1.00 90.06 152 ILE A N 1
ATOM 1166 C CA . ILE A 1 152 ? -21.362 -0.374 -0.544 1.00 90.06 152 ILE A CA 1
ATOM 1167 C C . ILE A 1 152 ? -19.975 0.123 -0.141 1.00 90.06 152 ILE A C 1
ATOM 1169 O O . ILE A 1 152 ? -19.270 0.648 -0.993 1.00 90.06 152 ILE A O 1
ATOM 1173 N N . GLN A 1 153 ? -19.533 -0.109 1.099 1.00 92.31 153 GLN A N 1
ATOM 1174 C CA . GLN A 1 153 ? -18.169 0.224 1.535 1.00 92.31 153 GLN A CA 1
ATOM 1175 C C . GLN A 1 153 ? -17.121 -0.401 0.612 1.00 92.31 153 GLN A C 1
ATOM 1177 O O . GLN A 1 153 ? -16.239 0.280 0.088 1.00 92.31 153 GLN A O 1
ATOM 1182 N N . THR A 1 154 ? -17.270 -1.705 0.363 1.00 89.56 154 THR A N 1
ATOM 1183 C CA . THR A 1 154 ? -16.357 -2.469 -0.488 1.00 89.56 154 THR A CA 1
ATOM 1184 C C . THR A 1 154 ? -16.376 -1.949 -1.925 1.00 89.56 154 THR A C 1
ATOM 1186 O O . THR A 1 154 ? -15.319 -1.766 -2.530 1.00 89.56 154 THR A O 1
ATOM 1189 N N . ALA A 1 155 ? -17.562 -1.676 -2.477 1.00 90.75 155 ALA A N 1
ATOM 1190 C CA . ALA A 1 155 ? -17.716 -1.128 -3.822 1.00 90.75 155 ALA A CA 1
ATOM 1191 C C . ALA A 1 155 ? -17.113 0.281 -3.948 1.00 90.75 155 ALA A C 1
ATOM 1193 O O . ALA A 1 155 ? -16.430 0.576 -4.925 1.00 90.75 155 ALA A O 1
ATOM 1194 N N . SER A 1 156 ? -17.305 1.139 -2.948 1.00 94.44 156 SER A N 1
ATOM 1195 C CA . SER A 1 156 ? -16.773 2.501 -2.927 1.00 94.44 156 SER A CA 1
ATOM 1196 C C . SER A 1 156 ? -15.255 2.535 -2.766 1.00 94.44 156 SER A C 1
ATOM 1198 O O . SER A 1 156 ? -14.587 3.268 -3.492 1.00 94.44 156 SER A O 1
ATOM 1200 N N . PHE A 1 157 ? -14.686 1.686 -1.906 1.00 94.44 157 PHE A N 1
ATOM 1201 C CA . PHE A 1 157 ? -13.232 1.529 -1.809 1.00 94.44 157 PHE A CA 1
ATOM 1202 C C . PHE A 1 157 ? -12.635 1.074 -3.149 1.00 94.44 157 PHE A C 1
ATOM 1204 O O . PHE A 1 157 ? -11.644 1.619 -3.635 1.00 94.44 157 PHE A O 1
ATOM 1211 N N . ARG A 1 158 ? -13.285 0.103 -3.800 1.00 91.69 158 ARG A N 1
ATOM 1212 C CA . ARG A 1 158 ? -12.926 -0.359 -5.144 1.00 91.69 158 ARG A CA 1
ATOM 1213 C C . ARG A 1 158 ? -13.017 0.764 -6.181 1.00 91.69 158 ARG A C 1
ATOM 1215 O O . ARG A 1 158 ? -12.072 0.953 -6.938 1.00 91.69 158 ARG A O 1
ATOM 1222 N N . ALA A 1 159 ? -14.076 1.567 -6.176 1.00 92.25 159 ALA A N 1
ATOM 1223 C CA . ALA A 1 159 ? -14.197 2.721 -7.067 1.00 92.25 159 ALA A CA 1
ATOM 1224 C C . ALA A 1 159 ? -13.058 3.738 -6.858 1.00 92.25 159 ALA A C 1
ATOM 1226 O O . ALA A 1 159 ? -12.449 4.187 -7.827 1.00 92.25 159 ALA A O 1
ATOM 1227 N N . GLY A 1 160 ? -12.694 4.041 -5.607 1.00 94.75 160 GLY A N 1
ATOM 1228 C CA . GLY A 1 160 ? -11.533 4.887 -5.311 1.00 94.75 160 GLY A CA 1
ATOM 1229 C C . GLY A 1 160 ? -10.216 4.286 -5.817 1.00 94.75 160 GLY A C 1
ATOM 1230 O O . GLY A 1 160 ? -9.372 5.002 -6.357 1.00 94.75 160 GLY A O 1
ATOM 1231 N N . ARG A 1 161 ? -10.066 2.957 -5.744 1.00 93.25 161 ARG A N 1
ATOM 1232 C CA . ARG A 1 161 ? -8.923 2.252 -6.337 1.00 93.25 161 ARG A CA 1
ATOM 1233 C C . ARG A 1 161 ? -8.895 2.336 -7.860 1.00 93.25 161 ARG A C 1
ATOM 1235 O O . ARG A 1 161 ? -7.816 2.541 -8.402 1.00 93.25 161 ARG A O 1
ATOM 1242 N N . LEU A 1 162 ? -10.037 2.225 -8.538 1.00 91.56 162 LEU A N 1
ATOM 1243 C CA . LEU A 1 162 ? -10.132 2.416 -9.991 1.00 91.56 162 LEU A CA 1
ATOM 1244 C C . LEU A 1 162 ? -9.671 3.825 -10.392 1.00 91.56 162 LEU A C 1
ATOM 1246 O O . LEU A 1 162 ? -8.864 3.974 -11.309 1.00 91.56 162 LEU A O 1
ATOM 1250 N N . LEU A 1 163 ? -10.135 4.848 -9.666 1.00 93.12 163 LEU A N 1
ATOM 1251 C CA . LEU A 1 163 ? -9.744 6.239 -9.900 1.00 93.12 163 LEU A CA 1
ATOM 1252 C C . LEU A 1 163 ? -8.234 6.446 -9.718 1.00 93.12 163 LEU A C 1
ATOM 1254 O O . LEU A 1 163 ? -7.608 7.114 -10.530 1.00 93.12 163 LEU A O 1
ATOM 1258 N N . ALA A 1 164 ? -7.621 5.860 -8.691 1.00 94.44 164 ALA A N 1
ATOM 1259 C CA . ALA A 1 164 ? -6.193 6.046 -8.448 1.00 94.44 164 ALA A CA 1
ATOM 1260 C C . ALA A 1 164 ? -5.302 5.141 -9.326 1.00 94.44 164 ALA A C 1
ATOM 1262 O O . ALA A 1 164 ? -4.435 5.644 -10.032 1.00 94.44 164 ALA A O 1
ATOM 1263 N N . ALA A 1 165 ? -5.497 3.818 -9.318 1.00 91.06 165 ALA A N 1
ATOM 1264 C CA . ALA A 1 165 ? -4.631 2.872 -10.038 1.00 91.06 165 ALA A CA 1
ATOM 1265 C C . ALA A 1 165 ? -4.908 2.801 -11.544 1.00 91.06 165 ALA A C 1
ATOM 1267 O O . ALA A 1 165 ? -4.017 2.415 -12.297 1.00 91.06 165 ALA A O 1
ATOM 1268 N N . GLY A 1 166 ? -6.126 3.129 -11.979 1.00 90.38 166 GLY A N 1
ATOM 1269 C CA . GLY A 1 166 ? -6.494 3.132 -13.391 1.00 90.38 166 GLY A CA 1
ATOM 1270 C C . GLY A 1 166 ? -6.239 4.480 -14.041 1.00 90.38 166 GLY A C 1
ATOM 1271 O O . GLY A 1 166 ? -5.393 4.598 -14.925 1.00 90.38 166 GLY A O 1
ATOM 1272 N N . LEU A 1 167 ? -6.951 5.510 -13.576 1.00 92.56 167 LEU A N 1
ATOM 1273 C CA . LEU A 1 167 ? -6.968 6.810 -14.246 1.00 92.56 167 LEU A CA 1
ATOM 1274 C C . LEU A 1 167 ? -5.614 7.532 -14.181 1.00 92.56 167 LEU A C 1
ATOM 1276 O O . LEU A 1 167 ? -5.202 8.117 -15.178 1.00 92.56 167 LEU A O 1
ATOM 1280 N N . VAL A 1 168 ? -4.896 7.478 -13.052 1.00 95.44 168 VAL A N 1
ATOM 1281 C CA . VAL A 1 168 ? -3.635 8.231 -12.892 1.00 95.44 168 VAL A CA 1
ATOM 1282 C C . VAL A 1 168 ? -2.536 7.715 -13.831 1.00 95.44 168 VAL A C 1
ATOM 1284 O O . VAL A 1 168 ? -2.013 8.524 -14.600 1.00 95.44 168 VAL A O 1
ATOM 1287 N N . PRO A 1 169 ? -2.195 6.407 -13.863 1.00 91.69 169 PRO A N 1
ATOM 1288 C CA . PRO A 1 169 ? -1.222 5.897 -14.830 1.00 91.69 169 PRO A CA 1
ATOM 1289 C C . PRO A 1 169 ? -1.714 6.018 -16.273 1.00 91.69 169 PRO A C 1
ATOM 1291 O O . PRO A 1 169 ? -0.903 6.254 -17.166 1.00 91.69 169 PRO A O 1
ATOM 1294 N N . PHE A 1 170 ? -3.028 5.909 -16.503 1.00 91.12 170 PHE A N 1
ATOM 1295 C CA . PHE A 1 170 ? -3.609 6.094 -17.829 1.00 91.12 170 PHE A CA 1
ATOM 1296 C C . PHE A 1 170 ? -3.361 7.496 -18.380 1.00 91.12 170 PHE A C 1
ATOM 1298 O O . PHE A 1 170 ? -2.787 7.627 -19.460 1.00 91.12 170 PHE A O 1
ATOM 1305 N N . ILE A 1 171 ? -3.715 8.537 -17.622 1.00 91.62 171 ILE A N 1
ATOM 1306 C CA . ILE A 1 171 ? -3.468 9.930 -18.013 1.00 91.62 171 ILE A CA 1
ATOM 1307 C C . ILE A 1 171 ? -1.965 10.170 -18.189 1.00 91.62 171 ILE A C 1
ATOM 1309 O O . ILE A 1 171 ? -1.562 10.717 -19.214 1.00 91.62 171 ILE A O 1
ATOM 1313 N N . ALA A 1 172 ? -1.127 9.702 -17.258 1.00 89.25 172 ALA A N 1
ATOM 1314 C CA . ALA A 1 172 ? 0.323 9.860 -17.364 1.00 89.25 172 ALA A CA 1
ATOM 1315 C C . ALA A 1 172 ? 0.868 9.209 -18.647 1.00 89.25 172 ALA A C 1
ATOM 1317 O O . 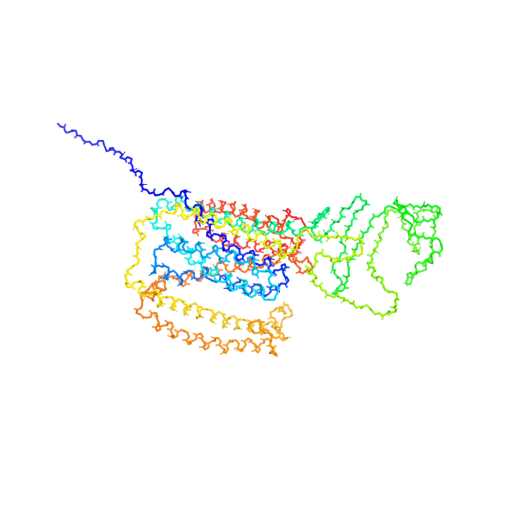ALA A 1 172 ? 1.637 9.831 -19.376 1.00 89.25 172 ALA A O 1
ATOM 1318 N N . GLY A 1 173 ? 0.432 7.985 -18.961 1.00 83.00 173 GLY A N 1
ATOM 1319 C CA . GLY A 1 173 ? 0.794 7.272 -20.186 1.00 83.00 173 GLY A CA 1
ATOM 1320 C C . GLY A 1 173 ? 0.364 8.008 -21.454 1.00 83.00 173 GLY A C 1
ATOM 1321 O O . GLY A 1 173 ? 1.172 8.190 -22.360 1.00 83.00 173 GLY A O 1
ATOM 1322 N N . GLN A 1 174 ? -0.875 8.503 -21.493 1.00 83.62 174 GLN A N 1
ATOM 1323 C CA . GLN A 1 174 ? -1.394 9.273 -22.628 1.00 83.62 174 GLN A CA 1
ATOM 1324 C C . GLN A 1 174 ? -0.639 10.595 -22.827 1.00 83.62 174 GLN A C 1
ATOM 1326 O O . GLN A 1 174 ? -0.329 10.961 -23.959 1.00 83.62 174 GLN A O 1
ATOM 1331 N N . LEU A 1 175 ? -0.275 11.292 -21.748 1.00 82.31 175 LEU A N 1
ATOM 1332 C CA . LEU A 1 175 ? 0.523 12.522 -21.817 1.00 82.31 175 LEU A CA 1
ATOM 1333 C C . LEU A 1 175 ? 1.969 12.272 -22.270 1.00 82.31 175 LEU A C 1
ATOM 1335 O O . LEU A 1 175 ? 2.565 13.135 -22.909 1.00 82.31 175 LEU A O 1
ATOM 1339 N N . MET A 1 176 ? 2.531 11.101 -21.964 1.00 72.75 176 MET A N 1
ATOM 1340 C CA . MET A 1 176 ? 3.871 10.711 -22.416 1.00 72.75 176 MET A CA 1
ATOM 1341 C C . MET A 1 176 ? 3.903 10.154 -23.842 1.00 72.75 176 MET A C 1
ATOM 1343 O O . MET A 1 176 ? 4.994 9.968 -24.385 1.00 72.75 176 MET A O 1
ATOM 1347 N N . SER A 1 177 ? 2.742 9.885 -24.448 1.00 65.62 177 SER A N 1
ATOM 1348 C CA . SER A 1 177 ? 2.668 9.378 -25.818 1.00 65.62 177 SER A CA 1
ATOM 1349 C C . SER A 1 177 ? 3.301 10.356 -26.822 1.00 65.62 177 SER A C 1
ATOM 1351 O O . SER A 1 177 ? 3.305 11.579 -26.635 1.00 65.62 177 SER A O 1
ATOM 1353 N N . PHE A 1 178 ? 3.902 9.803 -27.876 1.00 55.00 178 PHE A N 1
ATOM 1354 C CA . PHE A 1 178 ? 4.495 10.578 -28.966 1.00 55.00 178 PHE A CA 1
ATOM 1355 C C . PHE A 1 178 ? 3.398 11.187 -29.852 1.00 55.00 178 PHE A C 1
ATOM 1357 O O . PHE A 1 178 ? 2.331 10.594 -30.017 1.00 55.00 178 PHE A O 1
ATOM 1364 N N . ASN A 1 179 ? 3.643 12.372 -30.420 1.00 42.97 179 ASN A N 1
ATOM 1365 C CA . ASN A 1 179 ? 2.714 12.957 -31.390 1.00 42.97 179 ASN A CA 1
ATOM 1366 C C . ASN A 1 179 ? 2.713 12.158 -32.709 1.00 42.97 179 ASN A C 1
ATOM 1368 O O . ASN A 1 179 ? 3.766 11.938 -33.291 1.00 42.97 179 ASN A O 1
ATOM 1372 N N . GLU A 1 180 ? 1.501 11.794 -33.145 1.00 35.66 180 GLU A N 1
ATOM 1373 C CA . GLU A 1 180 ? 1.103 11.189 -34.431 1.00 35.66 180 GLU A CA 1
ATOM 1374 C C . GLU A 1 180 ? 1.602 9.763 -34.764 1.00 35.66 180 GLU A C 1
ATOM 1376 O O . GLU A 1 180 ? 2.774 9.415 -34.679 1.00 35.66 180 GLU A O 1
ATOM 1381 N N . GLY A 1 181 ? 0.654 8.909 -35.177 1.00 37.53 181 GLY A N 1
ATOM 1382 C CA . GLY A 1 181 ? 0.902 7.672 -35.932 1.00 37.53 181 GLY A CA 1
ATOM 1383 C C . GLY A 1 181 ? 1.483 6.467 -35.186 1.00 37.53 181 GLY A C 1
ATOM 1384 O O . GLY A 1 181 ? 1.681 5.432 -35.819 1.00 37.53 181 GLY A O 1
ATOM 1385 N N . SER A 1 182 ? 1.747 6.565 -33.881 1.00 37.97 182 SER A N 1
ATOM 1386 C CA . SER A 1 182 ? 2.407 5.491 -33.137 1.00 37.97 182 SER A CA 1
ATOM 1387 C C . SER A 1 182 ? 1.440 4.495 -32.494 1.00 37.97 182 SER A C 1
ATOM 1389 O O . SER A 1 182 ? 0.979 4.706 -31.373 1.00 37.97 182 SER A O 1
ATOM 1391 N N . VAL A 1 183 ? 1.189 3.363 -33.157 1.00 36.12 183 VAL A N 1
ATOM 1392 C CA . VAL A 1 183 ? 0.523 2.212 -32.527 1.00 36.12 183 VAL A CA 1
ATOM 1393 C C . VAL A 1 183 ? 1.580 1.401 -31.779 1.00 36.12 183 VAL A C 1
ATOM 1395 O O . VAL A 1 183 ? 2.473 0.818 -32.389 1.00 36.12 183 VAL A O 1
ATOM 1398 N N . ASN A 1 184 ? 1.496 1.367 -30.450 1.00 39.38 184 ASN A N 1
ATOM 1399 C CA . ASN A 1 184 ? 2.360 0.533 -29.621 1.00 39.38 184 ASN A CA 1
ATOM 1400 C C . ASN A 1 184 ? 1.682 -0.833 -29.429 1.00 39.38 184 ASN A C 1
ATOM 1402 O O . ASN A 1 184 ? 0.833 -0.995 -28.553 1.00 39.38 184 ASN A O 1
ATOM 1406 N N . THR A 1 185 ? 2.020 -1.806 -30.279 1.00 31.86 185 THR A N 1
ATOM 1407 C CA . THR A 1 185 ? 1.535 -3.190 -30.138 1.00 31.86 185 THR A CA 1
ATOM 1408 C C . THR A 1 185 ? 2.732 -4.091 -29.854 1.00 31.86 185 THR A C 1
ATOM 1410 O O . THR A 1 185 ? 3.590 -4.271 -30.714 1.00 31.86 185 THR A O 1
ATOM 1413 N N . GLY A 1 186 ? 2.815 -4.638 -28.638 1.00 34.97 186 GLY A N 1
ATOM 1414 C CA . GLY A 1 186 ? 3.752 -5.720 -28.309 1.00 34.97 186 GLY A CA 1
ATOM 1415 C C . GLY A 1 186 ? 5.246 -5.373 -28.390 1.00 34.97 186 GLY A C 1
ATOM 1416 O O . GLY A 1 186 ? 6.021 -6.167 -28.911 1.00 34.97 186 GLY A O 1
ATOM 1417 N N . GLY A 1 187 ? 5.672 -4.202 -27.902 1.00 36.28 187 GLY A N 1
ATOM 1418 C CA . GLY A 1 187 ? 7.098 -3.840 -27.815 1.00 36.28 187 GLY A CA 1
ATOM 1419 C C . GLY A 1 187 ? 7.721 -3.279 -29.103 1.00 36.28 187 GLY A C 1
ATOM 1420 O O . GLY A 1 187 ? 8.898 -2.899 -29.103 1.00 36.28 187 GLY A O 1
ATOM 1421 N N . HIS A 1 188 ? 6.933 -3.155 -30.174 1.00 35.78 188 HIS A N 1
ATOM 1422 C CA . HIS A 1 188 ? 7.316 -2.482 -31.410 1.00 35.78 188 HIS A CA 1
ATOM 1423 C C . HIS A 1 188 ? 6.615 -1.122 -31.516 1.00 35.78 188 HIS A C 1
ATOM 1425 O O . HIS A 1 188 ? 5.388 -1.031 -31.496 1.00 35.78 188 HIS A O 1
ATOM 1431 N N . LEU A 1 189 ? 7.418 -0.060 -31.638 1.00 39.72 189 LEU A N 1
ATOM 1432 C CA . LEU A 1 189 ? 6.942 1.270 -32.005 1.00 39.72 189 LEU A CA 1
ATOM 1433 C C . LEU A 1 189 ? 6.792 1.288 -33.529 1.00 39.72 189 LEU A C 1
ATOM 1435 O O . LEU A 1 189 ? 7.800 1.225 -34.239 1.00 39.72 189 LEU A O 1
ATOM 1439 N N . PHE A 1 190 ? 5.556 1.318 -34.018 1.00 37.28 190 PHE A N 1
ATOM 1440 C CA . PHE A 1 190 ? 5.267 1.509 -35.436 1.00 37.28 190 PHE A CA 1
ATOM 1441 C C . PHE A 1 190 ? 5.078 2.995 -35.684 1.00 37.28 190 PHE A C 1
ATOM 1443 O O . PHE A 1 190 ? 4.172 3.572 -35.101 1.00 37.28 190 PHE A O 1
ATOM 1450 N N . LEU A 1 191 ? 5.904 3.625 -36.519 1.00 39.28 191 LEU A N 1
ATOM 1451 C CA . LEU A 1 191 ? 5.670 5.015 -36.919 1.00 39.28 191 LEU A CA 1
ATOM 1452 C C . LEU A 1 191 ? 5.017 5.011 -38.288 1.00 39.28 191 LEU A C 1
ATOM 1454 O O . LEU A 1 191 ? 5.632 4.586 -39.268 1.00 39.28 191 LEU A O 1
ATOM 1458 N N . LYS A 1 192 ? 3.773 5.479 -38.350 1.00 32.47 192 LYS A N 1
ATOM 1459 C CA . LYS A 1 192 ? 3.068 5.686 -39.610 1.00 32.47 192 LYS A CA 1
ATOM 1460 C C . LYS A 1 192 ? 3.210 7.148 -40.025 1.00 32.47 192 LYS A C 1
ATOM 1462 O O . LYS A 1 192 ? 2.650 8.027 -3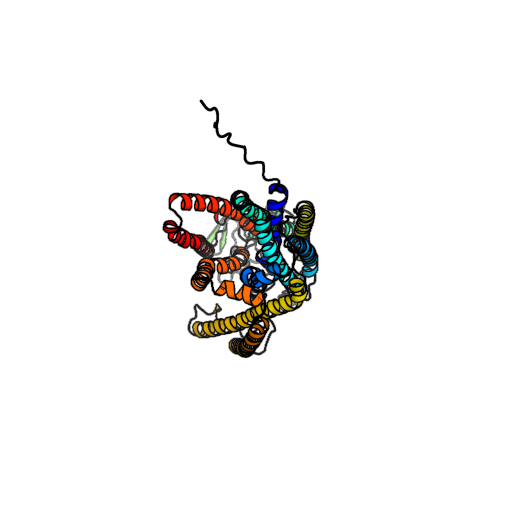9.379 1.00 32.47 192 LYS A O 1
ATOM 1467 N N . THR A 1 193 ? 3.977 7.400 -41.083 1.00 35.22 193 THR A N 1
ATOM 1468 C CA . THR A 1 193 ? 4.002 8.706 -41.767 1.00 35.22 193 THR A CA 1
ATOM 1469 C C . THR A 1 193 ? 3.107 8.648 -43.006 1.00 35.22 193 THR A C 1
ATOM 1471 O O . THR A 1 193 ? 2.670 7.565 -43.393 1.00 35.22 193 THR A O 1
ATOM 1474 N N . ALA A 1 194 ? 2.849 9.787 -43.656 1.00 26.08 194 ALA A N 1
ATOM 1475 C CA . ALA A 1 194 ? 2.031 9.843 -44.873 1.00 26.08 194 ALA A CA 1
ATOM 1476 C C . ALA A 1 194 ? 2.532 8.918 -46.007 1.00 26.08 194 ALA A C 1
ATOM 1478 O O . ALA A 1 194 ? 1.720 8.471 -46.811 1.00 26.08 194 ALA A O 1
ATOM 1479 N N . ASN A 1 195 ? 3.836 8.588 -46.038 1.00 26.77 195 ASN A N 1
ATOM 1480 C CA . ASN A 1 195 ? 4.489 7.918 -47.173 1.00 26.77 195 ASN A CA 1
ATOM 1481 C C . ASN A 1 195 ? 5.312 6.661 -46.798 1.00 26.77 195 ASN A C 1
ATOM 1483 O O . ASN A 1 195 ? 5.956 6.081 -47.671 1.00 26.77 195 ASN A O 1
ATOM 1487 N N . ALA A 1 196 ? 5.359 6.248 -45.522 1.00 31.8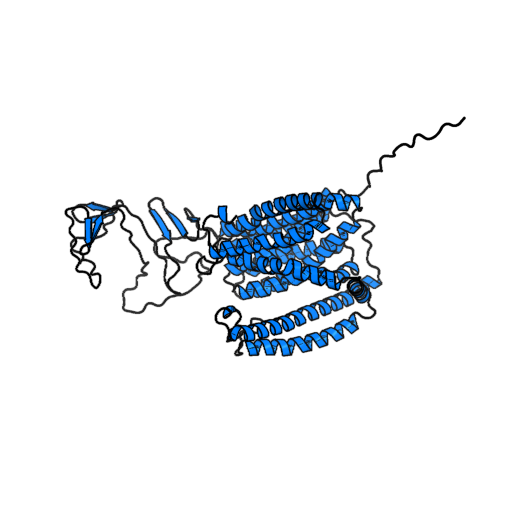8 196 ALA A N 1
ATOM 1488 C CA . ALA A 1 196 ? 6.115 5.064 -45.089 1.00 31.88 196 ALA A CA 1
ATOM 1489 C C . ALA A 1 196 ? 5.688 4.535 -43.708 1.00 31.88 196 ALA A C 1
ATOM 1491 O O . ALA A 1 196 ? 5.341 5.310 -42.807 1.00 31.88 196 ALA A O 1
ATOM 1492 N N . GLU A 1 197 ? 5.806 3.214 -43.537 1.00 32.38 197 GLU A N 1
ATOM 1493 C CA . GLU A 1 197 ? 5.722 2.514 -42.252 1.00 32.38 197 GLU A CA 1
ATOM 1494 C C . GLU A 1 197 ? 7.131 2.188 -41.743 1.00 32.38 197 GLU A C 1
ATOM 1496 O O . GLU A 1 197 ? 7.901 1.489 -42.407 1.00 32.38 197 GLU A O 1
ATOM 1501 N N . TYR A 1 198 ? 7.473 2.688 -40.555 1.00 39.12 198 TYR A N 1
ATOM 1502 C CA . TYR A 1 198 ? 8.742 2.385 -39.898 1.00 39.12 198 TYR A CA 1
ATOM 1503 C C . TYR A 1 198 ? 8.519 1.386 -38.771 1.00 39.12 198 TYR A C 1
ATOM 1505 O O . TYR A 1 198 ? 7.687 1.601 -37.887 1.00 39.12 198 TYR A O 1
ATOM 1513 N N . VAL A 1 199 ? 9.314 0.317 -38.776 1.00 36.62 199 VAL A N 1
ATOM 1514 C CA . VAL A 1 199 ? 9.292 -0.712 -37.733 1.00 36.62 199 VAL A CA 1
ATOM 1515 C C . VAL A 1 199 ? 10.562 -0.611 -36.897 1.00 36.62 199 VAL A C 1
ATOM 1517 O O . VAL A 1 199 ? 11.673 -0.693 -37.428 1.00 36.62 199 VAL A O 1
ATOM 1520 N N . LYS A 1 200 ? 10.408 -0.491 -35.574 1.00 42.78 200 LYS A N 1
ATOM 1521 C CA . LYS A 1 200 ? 11.506 -0.715 -34.628 1.00 42.78 200 LYS A CA 1
ATOM 1522 C C . LYS A 1 200 ? 11.915 -2.189 -34.670 1.00 42.78 200 LYS A C 1
ATOM 1524 O O . LYS A 1 200 ? 11.190 -3.047 -34.159 1.00 42.78 200 LYS A O 1
ATOM 1529 N N . ALA A 1 201 ? 13.092 -2.474 -35.221 1.00 36.91 201 ALA A N 1
ATOM 1530 C CA . ALA A 1 201 ? 13.721 -3.783 -35.122 1.00 36.91 201 ALA A CA 1
ATOM 1531 C C . ALA A 1 201 ? 14.930 -3.708 -34.183 1.00 36.91 201 ALA A C 1
ATOM 1533 O O . ALA A 1 201 ? 16.014 -3.289 -34.576 1.00 36.91 201 ALA A O 1
ATOM 1534 N N . ASP A 1 202 ? 14.701 -4.210 -32.972 1.00 36.62 202 ASP A N 1
ATOM 1535 C CA . ASP A 1 202 ? 15.699 -4.737 -32.044 1.00 36.62 202 ASP A CA 1
ATOM 1536 C C . ASP A 1 202 ? 16.381 -3.746 -31.074 1.00 36.62 202 ASP A C 1
ATOM 1538 O O . ASP A 1 202 ? 17.059 -2.800 -31.461 1.00 36.62 202 ASP A O 1
ATOM 1542 N N . ALA A 1 203 ? 16.206 -4.009 -29.774 1.00 36.94 203 ALA A N 1
ATOM 1543 C CA . ALA A 1 203 ? 16.910 -3.362 -28.662 1.00 36.94 203 ALA A CA 1
ATOM 1544 C C . ALA A 1 203 ? 18.053 -4.251 -28.112 1.00 36.94 203 ALA A C 1
ATOM 1546 O O . ALA A 1 203 ? 18.634 -3.935 -27.075 1.00 36.94 203 ALA A O 1
ATOM 1547 N N . ASN A 1 204 ? 18.372 -5.374 -28.777 1.00 42.06 204 ASN A N 1
ATOM 1548 C CA . ASN A 1 204 ? 19.096 -6.493 -28.156 1.00 42.06 204 ASN A CA 1
ATOM 1549 C C . ASN A 1 204 ? 20.585 -6.619 -28.449 1.00 42.06 204 ASN A C 1
ATOM 1551 O O . ASN A 1 204 ? 21.135 -7.705 -28.261 1.00 42.06 204 ASN A O 1
ATOM 1555 N N . LYS A 1 205 ? 21.305 -5.575 -28.855 1.00 33.38 205 LYS A N 1
ATOM 1556 C CA . LYS A 1 205 ? 22.763 -5.721 -28.984 1.00 33.38 205 LYS A CA 1
ATOM 1557 C C . LYS A 1 205 ? 23.515 -4.604 -28.289 1.00 33.38 205 LYS A C 1
ATOM 1559 O O . LYS A 1 205 ? 23.828 -3.604 -28.903 1.00 33.38 205 LYS A O 1
ATOM 1564 N N . LYS A 1 206 ? 23.895 -4.894 -27.038 1.00 29.16 206 LYS A N 1
ATOM 1565 C CA . LYS A 1 206 ? 24.875 -4.183 -26.198 1.00 29.16 206 LYS A CA 1
ATOM 1566 C C . LYS A 1 206 ? 24.464 -2.760 -25.764 1.00 29.16 206 LYS A C 1
ATOM 1568 O O . LYS A 1 206 ? 23.757 -2.068 -26.492 1.00 29.16 206 LYS A O 1
ATOM 1573 N N . PRO A 1 207 ? 24.917 -2.294 -24.583 1.00 25.92 207 PRO A N 1
ATOM 1574 C CA . PRO A 1 207 ? 24.791 -0.886 -24.225 1.00 25.92 207 PRO A CA 1
ATOM 1575 C C . PRO A 1 207 ? 25.615 -0.086 -25.244 1.00 25.92 207 PRO A C 1
ATOM 1577 O O . PRO A 1 207 ? 26.830 -0.260 -25.304 1.00 25.92 207 PRO A O 1
ATOM 1580 N N . GLY A 1 208 ? 24.953 0.702 -26.097 1.00 30.73 208 GLY A N 1
ATOM 1581 C CA . GLY A 1 208 ? 25.617 1.540 -27.104 1.00 30.73 208 GLY A CA 1
ATOM 1582 C C . GLY A 1 208 ? 25.189 1.370 -28.568 1.00 30.73 208 GLY A C 1
ATOM 1583 O O . GLY A 1 208 ? 25.850 1.946 -29.426 1.00 30.73 208 GLY A O 1
ATOM 1584 N N . VAL A 1 209 ? 24.122 0.631 -28.905 1.00 29.70 209 VAL A N 1
ATOM 1585 C CA . VAL A 1 209 ? 23.637 0.554 -30.302 1.00 29.70 209 VAL A CA 1
ATOM 1586 C C . VAL A 1 209 ? 22.398 1.428 -30.507 1.00 29.70 209 VAL A C 1
ATOM 1588 O O . VAL A 1 209 ? 21.372 1.240 -29.856 1.00 29.70 209 VAL A O 1
ATOM 1591 N N . GLY A 1 210 ? 22.531 2.404 -31.411 1.00 33.81 210 GLY A N 1
ATOM 1592 C CA . GLY A 1 210 ? 21.486 3.343 -31.813 1.00 33.81 210 GLY A CA 1
ATOM 1593 C C . GLY A 1 210 ? 20.302 2.697 -32.538 1.00 33.81 210 GLY A C 1
ATOM 1594 O O . GLY A 1 210 ? 20.315 1.522 -32.905 1.00 33.81 210 GLY A O 1
ATOM 1595 N N . PHE A 1 211 ? 19.256 3.498 -32.734 1.00 35.31 211 PHE A N 1
ATOM 1596 C CA . PHE A 1 211 ? 18.000 3.101 -33.366 1.00 35.31 211 PHE A CA 1
ATOM 1597 C C . PHE A 1 211 ? 18.219 2.497 -34.763 1.00 35.31 211 PHE A C 1
ATOM 1599 O O . PHE A 1 211 ? 18.879 3.098 -35.610 1.00 35.31 211 PHE A O 1
ATOM 1606 N N . LYS A 1 212 ? 17.613 1.331 -35.025 1.00 33.41 212 LYS A N 1
ATOM 1607 C CA . LYS A 1 212 ? 17.536 0.738 -36.365 1.00 33.41 212 LYS A CA 1
ATOM 1608 C C . LYS A 1 212 ? 16.130 0.938 -36.923 1.00 33.41 212 LYS A C 1
ATOM 1610 O O . LYS A 1 212 ? 15.192 0.242 -36.529 1.00 33.41 212 LYS A O 1
ATOM 1615 N N . PHE A 1 213 ? 15.996 1.895 -37.835 1.00 37.69 213 PHE A N 1
ATOM 1616 C CA . PHE A 1 213 ? 14.766 2.122 -38.588 1.00 37.69 213 PHE A CA 1
ATOM 1617 C C . PHE A 1 213 ? 14.811 1.280 -39.865 1.00 37.69 213 PHE A C 1
ATOM 1619 O O . PHE A 1 213 ? 15.769 1.351 -40.638 1.00 37.69 213 PHE A O 1
ATOM 1626 N N . VAL A 1 214 ? 13.794 0.443 -40.064 1.00 34.91 214 VAL A N 1
ATOM 1627 C CA . VAL A 1 214 ? 13.628 -0.337 -41.296 1.00 34.91 214 VAL A CA 1
ATOM 1628 C C . VAL A 1 214 ? 12.527 0.322 -42.115 1.00 34.91 214 VAL A C 1
ATOM 1630 O O . VAL A 1 214 ? 11.406 0.459 -41.626 1.00 34.91 214 VAL A O 1
ATOM 1633 N N . ARG A 1 215 ? 12.869 0.738 -43.338 1.00 37.81 215 ARG A N 1
ATOM 1634 C CA . ARG A 1 215 ? 11.943 1.275 -44.340 1.00 37.81 215 ARG A CA 1
ATOM 1635 C C . ARG A 1 215 ? 11.635 0.162 -45.343 1.00 37.81 215 ARG A C 1
ATOM 1637 O O . ARG A 1 215 ? 12.567 -0.413 -45.903 1.00 37.81 215 ARG A O 1
ATOM 1644 N N . SER A 1 216 ? 10.361 -0.146 -45.562 1.00 35.84 216 SER A N 1
ATOM 1645 C CA . SER A 1 216 ? 9.931 -1.046 -46.642 1.00 35.84 216 SER A CA 1
ATOM 1646 C C . SER A 1 216 ? 9.525 -0.192 -47.837 1.00 35.84 216 SER A C 1
ATOM 1648 O O . SER A 1 216 ? 8.628 0.638 -47.700 1.00 35.84 216 SER A O 1
ATOM 1650 N N . VAL A 1 217 ? 10.194 -0.353 -48.980 1.00 37.75 217 VAL A N 1
ATOM 1651 C CA . VAL A 1 217 ? 9.856 0.374 -50.214 1.00 37.75 217 VAL A CA 1
ATOM 1652 C C . VAL A 1 217 ? 9.759 -0.612 -51.369 1.00 37.75 217 VAL A C 1
ATOM 1654 O O . VAL A 1 217 ? 10.590 -1.517 -51.480 1.00 37.75 217 VAL A O 1
ATOM 1657 N N . ASN A 1 218 ? 8.748 -0.439 -52.217 1.00 37.62 218 ASN A N 1
ATOM 1658 C CA . ASN A 1 218 ? 8.673 -1.138 -53.492 1.00 37.62 218 ASN A CA 1
ATOM 1659 C C . ASN A 1 218 ? 9.761 -0.584 -54.411 1.00 37.62 218 ASN A C 1
ATOM 1661 O O . ASN A 1 218 ? 9.941 0.631 -54.517 1.00 37.62 218 ASN A O 1
ATOM 1665 N N . VAL A 1 219 ? 10.504 -1.479 -55.052 1.00 40.94 219 VAL A N 1
ATOM 1666 C CA . VAL A 1 219 ? 11.622 -1.116 -55.924 1.00 40.94 219 VAL A CA 1
ATOM 1667 C C . VAL A 1 219 ? 11.276 -1.529 -57.344 1.00 40.94 219 VAL A C 1
ATOM 1669 O O . VAL A 1 219 ? 10.804 -2.644 -57.566 1.00 40.94 219 VAL A O 1
ATOM 1672 N N . ARG A 1 220 ? 11.534 -0.637 -58.298 1.00 41.12 220 ARG A N 1
ATOM 1673 C CA . ARG A 1 220 ? 11.440 -0.89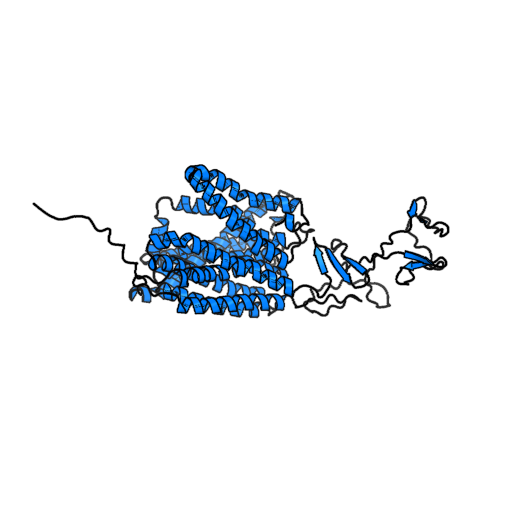4 -59.734 1.00 41.12 220 ARG A CA 1
ATOM 1674 C C . ARG A 1 220 ? 12.811 -0.726 -60.378 1.00 41.12 220 ARG A C 1
ATOM 1676 O O . ARG A 1 220 ? 13.674 -0.030 -59.848 1.00 41.12 220 ARG A O 1
ATOM 1683 N N . VAL A 1 221 ? 13.008 -1.375 -61.518 1.00 43.88 221 VAL A N 1
ATOM 1684 C CA . VAL A 1 221 ? 14.204 -1.167 -62.336 1.00 43.88 221 VAL A CA 1
ATOM 1685 C C . VAL A 1 221 ? 13.869 -0.110 -63.380 1.00 43.88 221 VAL A C 1
ATOM 1687 O O . VAL A 1 221 ? 12.926 -0.294 -64.148 1.00 43.88 221 VAL A O 1
ATOM 1690 N N . ASP A 1 222 ? 14.620 0.987 -63.390 1.00 40.94 222 ASP A N 1
ATOM 1691 C CA . ASP A 1 222 ? 14.491 2.063 -64.374 1.00 40.94 222 ASP A CA 1
ATOM 1692 C C . ASP A 1 222 ? 15.868 2.297 -65.006 1.00 40.94 222 ASP A C 1
ATOM 1694 O O . ASP A 1 222 ? 16.843 2.531 -64.298 1.00 40.94 222 ASP A O 1
ATOM 1698 N N . GLN A 1 223 ? 15.977 2.117 -66.325 1.00 44.22 223 GLN A N 1
ATOM 1699 C CA . GLN A 1 223 ? 17.229 2.255 -67.094 1.00 44.22 223 GLN A CA 1
ATOM 1700 C C . GLN A 1 223 ? 18.456 1.494 -66.534 1.00 44.22 223 GLN A C 1
ATOM 1702 O O . GLN A 1 223 ? 19.590 1.940 -66.674 1.00 44.22 223 GLN A O 1
ATOM 1707 N N . GLY A 1 224 ? 18.245 0.318 -65.931 1.00 40.66 224 GLY A N 1
ATOM 1708 C CA . GLY A 1 224 ? 19.328 -0.506 -65.368 1.00 40.66 224 GLY A CA 1
ATOM 1709 C C . GLY A 1 224 ? 19.730 -0.145 -63.934 1.00 40.66 224 GLY A C 1
ATOM 1710 O O . GLY A 1 224 ? 20.661 -0.739 -63.398 1.00 40.66 224 GLY A O 1
ATOM 1711 N N . GLU A 1 225 ? 19.006 0.771 -63.290 1.00 37.59 225 GLU A N 1
ATOM 1712 C CA . GLU A 1 225 ? 19.209 1.169 -61.898 1.00 37.59 225 GLU A CA 1
ATOM 1713 C C . GLU A 1 225 ? 18.059 0.673 -61.010 1.00 37.59 225 GLU A C 1
ATOM 1715 O O . GLU A 1 225 ? 16.901 0.606 -61.432 1.00 37.59 225 GLU A O 1
ATOM 1720 N N . LEU A 1 226 ? 18.365 0.334 -59.752 1.00 42.97 226 LEU A N 1
ATOM 1721 C CA . LEU A 1 226 ? 17.339 0.047 -58.746 1.00 42.97 226 LEU A CA 1
ATOM 1722 C C . LEU A 1 226 ? 16.829 1.370 -58.173 1.00 42.97 226 LEU A C 1
ATOM 1724 O O . LEU A 1 226 ? 17.569 2.086 -57.493 1.00 42.97 226 LEU A O 1
ATOM 1728 N N . VAL A 1 227 ? 15.559 1.679 -58.426 1.00 44.12 227 VAL A N 1
ATOM 1729 C CA . VAL A 1 227 ? 14.914 2.926 -58.002 1.00 44.12 227 VAL A CA 1
ATOM 1730 C C . VAL A 1 227 ? 13.688 2.591 -57.158 1.00 44.12 227 VAL A C 1
ATOM 1732 O O . VAL A 1 227 ? 12.853 1.766 -57.532 1.00 44.12 227 VAL A O 1
ATOM 1735 N N . ALA A 1 228 ? 13.583 3.205 -55.986 1.00 46.53 228 ALA A N 1
ATOM 1736 C CA . ALA A 1 228 ? 12.395 3.113 -55.150 1.00 46.53 228 ALA A CA 1
ATOM 1737 C C . ALA A 1 228 ? 11.195 3.829 -55.814 1.00 46.53 228 ALA A C 1
ATOM 1739 O O . ALA A 1 228 ? 11.377 4.790 -56.560 1.00 46.53 228 ALA A O 1
ATOM 1740 N N . GLU A 1 229 ? 9.956 3.381 -55.568 1.00 46.06 229 GLU A N 1
ATOM 1741 C CA . GLU A 1 229 ? 8.737 3.991 -56.152 1.00 46.06 229 GLU A CA 1
ATOM 1742 C C . GLU A 1 229 ? 8.553 5.486 -55.821 1.00 46.06 229 GLU A C 1
ATOM 1744 O O . GLU A 1 229 ? 7.837 6.190 -56.527 1.00 46.06 229 GLU A O 1
ATOM 1749 N N . ASP A 1 230 ? 9.227 5.993 -54.789 1.00 44.62 230 ASP A N 1
ATOM 1750 C CA . ASP A 1 230 ? 9.274 7.413 -54.423 1.00 44.62 230 ASP A CA 1
ATOM 1751 C C . ASP A 1 230 ? 10.332 8.223 -55.204 1.00 44.62 230 ASP A C 1
ATOM 1753 O O . ASP A 1 230 ? 10.560 9.395 -54.905 1.00 44.62 230 ASP A O 1
ATOM 1757 N N . GLY A 1 231 ? 10.986 7.608 -56.196 1.00 39.09 231 GLY A N 1
ATOM 1758 C CA . GLY A 1 231 ? 11.985 8.234 -57.063 1.00 39.09 231 GLY A CA 1
ATOM 1759 C C . GLY A 1 231 ? 13.409 8.236 -56.500 1.00 39.09 231 GLY A C 1
ATOM 1760 O O . GLY A 1 231 ? 14.304 8.807 -57.123 1.00 39.09 231 GLY A O 1
ATOM 1761 N N . GLN A 1 232 ? 13.655 7.609 -55.343 1.00 41.75 232 GLN A N 1
ATOM 1762 C CA . GLN A 1 232 ? 14.990 7.556 -54.743 1.00 41.75 232 GLN A CA 1
ATOM 1763 C C . GLN A 1 232 ? 15.869 6.481 -55.411 1.00 41.75 232 GLN A C 1
ATOM 1765 O O . GLN A 1 232 ? 15.514 5.302 -55.448 1.00 41.75 232 GLN A O 1
ATOM 1770 N N . ARG A 1 233 ? 17.043 6.878 -55.920 1.00 41.72 233 ARG A N 1
ATOM 1771 C CA . ARG A 1 233 ? 18.062 5.967 -56.479 1.00 41.72 233 ARG A CA 1
ATOM 1772 C C . ARG A 1 233 ? 18.717 5.137 -55.371 1.00 41.72 233 ARG A C 1
ATOM 1774 O O . ARG A 1 233 ? 19.190 5.707 -54.390 1.00 41.72 233 ARG A O 1
ATOM 1781 N N . LEU A 1 234 ? 18.757 3.809 -55.527 1.00 42.56 234 LEU A N 1
ATOM 1782 C CA . LEU A 1 234 ? 19.283 2.892 -54.507 1.00 42.56 234 LEU A CA 1
ATOM 1783 C C . LEU A 1 234 ? 20.668 2.311 -54.848 1.00 42.56 234 LEU A C 1
ATOM 1785 O O . LEU A 1 234 ? 21.438 2.109 -53.913 1.00 42.56 234 LEU A O 1
ATOM 1789 N N . LEU A 1 235 ? 20.992 2.060 -56.127 1.00 41.25 235 LEU A N 1
ATOM 1790 C CA . LEU A 1 235 ? 22.298 1.562 -56.616 1.00 41.25 235 LEU A CA 1
ATOM 1791 C C . LEU A 1 235 ? 22.514 1.948 -58.101 1.00 41.25 235 LEU A C 1
ATOM 1793 O O . LEU A 1 235 ? 21.584 1.766 -58.893 1.00 41.25 235 LEU A O 1
ATOM 1797 N N . SER A 1 236 ? 23.715 2.416 -58.481 1.00 35.62 236 SER A N 1
ATOM 1798 C CA . SER A 1 236 ? 24.148 2.629 -59.882 1.00 35.62 236 SER A CA 1
ATOM 1799 C C . SER A 1 236 ? 25.072 1.499 -60.370 1.00 35.62 236 SER A C 1
ATOM 1801 O O . SER A 1 236 ? 25.791 0.894 -59.578 1.00 35.62 236 SER A O 1
ATOM 1803 N N . ALA A 1 237 ? 25.096 1.228 -61.680 1.00 35.75 237 ALA A N 1
ATOM 1804 C CA . ALA A 1 237 ? 25.981 0.237 -62.308 1.00 35.75 237 ALA A CA 1
ATOM 1805 C C . ALA A 1 237 ? 27.489 0.548 -62.151 1.00 35.75 237 ALA A C 1
ATOM 1807 O O . ALA A 1 237 ? 28.321 -0.336 -62.352 1.00 35.75 237 ALA A O 1
ATOM 1808 N N . GLU A 1 238 ? 27.844 1.780 -61.772 1.00 36.97 238 GLU A N 1
ATOM 1809 C CA . GLU A 1 238 ? 29.224 2.202 -61.484 1.00 36.97 238 GLU A CA 1
ATOM 1810 C C . GLU A 1 238 ? 29.633 2.013 -60.010 1.00 36.97 238 GLU A C 1
ATOM 1812 O O . GLU A 1 238 ? 30.825 2.063 -59.685 1.00 36.97 238 GLU A O 1
ATOM 1817 N N . ASP A 1 239 ? 28.682 1.741 -59.109 1.00 38.50 239 ASP A N 1
ATOM 1818 C CA . ASP A 1 239 ? 28.978 1.467 -57.704 1.00 38.50 239 ASP A CA 1
ATOM 1819 C C . ASP A 1 239 ? 29.552 0.049 -57.579 1.00 38.50 239 ASP A C 1
ATOM 1821 O O . ASP A 1 239 ? 28.876 -0.944 -57.862 1.00 38.50 239 ASP A O 1
ATOM 1825 N N . LYS A 1 240 ? 30.824 -0.063 -57.165 1.00 33.31 240 LYS A N 1
ATOM 1826 C CA . LYS A 1 240 ? 31.499 -1.359 -56.972 1.00 33.31 240 LYS A CA 1
ATOM 1827 C C . LYS A 1 240 ? 30.577 -2.331 -56.217 1.00 33.31 240 LYS A C 1
ATOM 1829 O O . LYS A 1 240 ? 30.082 -1.967 -55.146 1.00 33.31 240 LYS A O 1
ATOM 1834 N N . PRO A 1 241 ? 30.384 -3.570 -56.712 1.00 35.28 241 PRO A N 1
ATOM 1835 C CA . PRO A 1 241 ? 29.515 -4.531 -56.054 1.00 35.28 241 PRO A CA 1
ATOM 1836 C C . PRO A 1 241 ? 29.983 -4.725 -54.614 1.00 35.28 241 PRO A C 1
ATOM 1838 O O . PRO A 1 241 ? 31.171 -4.930 -54.356 1.00 35.28 241 PRO A O 1
ATOM 1841 N N . ILE A 1 242 ? 29.044 -4.634 -53.672 1.00 35.12 242 ILE A N 1
ATOM 1842 C CA . ILE A 1 242 ? 29.293 -4.873 -52.251 1.00 35.12 242 ILE A CA 1
ATOM 1843 C C . ILE A 1 242 ? 29.927 -6.265 -52.129 1.00 35.12 242 ILE A C 1
ATOM 1845 O O . ILE A 1 242 ? 29.270 -7.284 -52.354 1.00 35.12 242 ILE A O 1
ATOM 1849 N N . SER A 1 243 ? 31.222 -6.317 -51.813 1.00 32.09 243 SER A N 1
ATOM 1850 C CA . SER A 1 243 ? 31.922 -7.578 -51.590 1.00 32.09 243 SER A CA 1
ATOM 1851 C C . SER A 1 243 ? 31.505 -8.122 -50.227 1.00 32.09 243 SER A C 1
ATOM 1853 O O . SER A 1 243 ? 31.877 -7.569 -49.189 1.00 32.09 243 SER A O 1
ATOM 1855 N N . VAL A 1 244 ? 30.735 -9.206 -50.212 1.00 32.62 244 VAL A N 1
ATOM 1856 C CA . VAL A 1 244 ? 30.521 -9.990 -48.993 1.00 32.62 244 VAL A CA 1
ATOM 1857 C C . VAL A 1 244 ? 31.744 -10.901 -48.833 1.00 32.62 244 VAL A C 1
ATOM 1859 O O . VAL A 1 244 ? 32.039 -11.658 -49.760 1.00 32.62 244 VAL A O 1
ATOM 1862 N N . PRO A 1 245 ? 32.485 -10.851 -47.710 1.00 28.78 245 PRO A N 1
ATOM 1863 C CA . PRO A 1 245 ? 33.659 -11.700 -47.524 1.00 28.78 245 PRO A CA 1
ATOM 1864 C C . PRO A 1 245 ? 33.284 -13.182 -47.690 1.00 28.78 245 PRO A C 1
ATOM 1866 O O . PRO A 1 245 ? 32.455 -13.694 -46.942 1.00 28.78 245 PRO A O 1
ATOM 1869 N N . GLY A 1 246 ? 33.872 -13.855 -48.686 1.00 36.41 246 GLY A N 1
ATOM 1870 C CA . GLY A 1 246 ? 33.643 -15.278 -48.977 1.00 36.41 246 GLY A CA 1
ATOM 1871 C C . GLY A 1 246 ? 32.647 -15.603 -50.101 1.00 36.41 246 GLY A C 1
ATOM 1872 O O . GLY A 1 246 ? 32.418 -16.782 -50.354 1.00 36.41 246 GLY A O 1
ATOM 1873 N N . MET A 1 247 ? 32.073 -14.616 -50.803 1.00 30.53 247 MET A N 1
ATOM 1874 C CA . MET A 1 247 ? 31.221 -14.856 -51.980 1.00 30.53 247 MET A CA 1
ATOM 1875 C C . MET A 1 247 ? 31.643 -13.982 -53.166 1.00 30.53 247 MET A C 1
ATOM 1877 O O . MET A 1 247 ? 31.700 -12.760 -53.052 1.00 30.53 247 MET A O 1
ATOM 1881 N N . ALA A 1 248 ? 31.903 -14.605 -54.320 1.00 31.14 248 ALA A N 1
ATOM 1882 C CA . ALA A 1 248 ? 32.076 -13.894 -55.584 1.00 31.14 248 ALA A CA 1
ATOM 1883 C C . ALA A 1 248 ? 30.706 -13.374 -56.060 1.00 31.14 248 ALA A C 1
ATOM 1885 O O . ALA A 1 248 ? 29.797 -14.164 -56.317 1.00 31.14 248 ALA A O 1
ATOM 1886 N N . SER A 1 249 ? 30.533 -12.054 -56.133 1.00 39.72 249 SER A N 1
ATOM 1887 C CA . SER A 1 249 ? 29.283 -11.404 -56.539 1.00 39.72 249 SER A CA 1
ATOM 1888 C C . SER A 1 249 ? 29.395 -10.833 -57.957 1.00 39.72 249 SER A C 1
ATOM 1890 O O . SER A 1 249 ? 30.235 -9.983 -58.233 1.00 39.72 249 SER A O 1
ATOM 1892 N N . SER A 1 250 ? 28.520 -11.284 -58.859 1.00 38.53 250 SER A N 1
ATOM 1893 C CA . SER A 1 250 ? 28.219 -10.604 -60.126 1.00 38.53 250 SER A CA 1
ATOM 1894 C C . SER A 1 250 ? 26.708 -10.392 -60.194 1.00 38.53 250 SER A C 1
ATOM 1896 O O . SER A 1 250 ? 25.953 -11.286 -59.813 1.00 38.53 250 SER A O 1
ATOM 1898 N N . ILE A 1 251 ? 26.269 -9.193 -60.584 1.00 41.84 251 ILE A N 1
ATOM 1899 C CA . ILE A 1 251 ? 24.853 -8.804 -60.604 1.00 41.84 251 ILE A CA 1
ATOM 1900 C C . ILE A 1 251 ? 24.404 -8.774 -62.069 1.00 41.84 251 ILE A C 1
ATOM 1902 O O . ILE A 1 251 ? 24.921 -7.984 -62.852 1.00 41.84 251 ILE A O 1
ATOM 1906 N N . ASP A 1 252 ? 23.471 -9.654 -62.437 1.00 39.78 252 ASP A N 1
ATOM 1907 C CA . ASP A 1 252 ? 22.874 -9.727 -63.776 1.00 39.78 252 ASP A CA 1
ATOM 1908 C C . ASP A 1 252 ? 21.448 -9.163 -63.730 1.00 39.78 252 ASP A C 1
ATOM 1910 O O . ASP A 1 252 ? 20.586 -9.678 -63.017 1.00 39.78 252 ASP A O 1
ATOM 1914 N N . PHE A 1 253 ? 21.214 -8.077 -64.466 1.00 42.38 253 PHE A N 1
ATOM 1915 C CA . PHE A 1 253 ? 19.972 -7.299 -64.430 1.00 42.38 253 PHE A CA 1
ATOM 1916 C C . PHE A 1 253 ? 18.944 -7.722 -65.490 1.00 42.38 253 PHE A C 1
ATOM 1918 O O . PHE A 1 253 ? 17.856 -7.153 -65.549 1.00 42.38 253 PHE A O 1
ATOM 1925 N N . SER A 1 254 ? 19.245 -8.723 -66.321 1.00 36.75 254 SER A N 1
ATOM 1926 C CA . SER A 1 254 ? 18.447 -9.037 -67.514 1.00 36.75 254 SER A CA 1
ATOM 1927 C C . SER A 1 254 ? 17.099 -9.730 -67.249 1.00 36.75 254 SER A C 1
ATOM 1929 O O . SER A 1 254 ? 16.256 -9.745 -68.140 1.00 36.75 254 SER A O 1
ATOM 1931 N N . ASN A 1 255 ? 16.850 -10.265 -66.042 1.00 35.50 255 ASN A N 1
ATOM 1932 C CA . ASN A 1 255 ? 15.700 -11.154 -65.781 1.00 35.50 255 ASN A CA 1
ATOM 1933 C C . ASN A 1 255 ? 14.931 -10.905 -64.464 1.00 35.50 255 ASN A C 1
ATOM 1935 O O . ASN A 1 255 ? 14.213 -11.785 -63.996 1.00 35.50 255 ASN A O 1
ATOM 1939 N N . GLY A 1 256 ? 15.061 -9.736 -63.829 1.00 39.25 256 GLY A N 1
ATOM 1940 C CA . GLY A 1 256 ? 14.262 -9.416 -62.631 1.00 39.25 256 GLY A CA 1
ATOM 1941 C C . GLY A 1 256 ? 14.635 -10.198 -61.353 1.00 39.25 256 GLY A C 1
ATOM 1942 O O . GLY A 1 256 ? 13.815 -10.343 -60.442 1.00 39.25 256 GLY A O 1
ATOM 1943 N N . VAL A 1 257 ? 15.871 -10.703 -61.269 1.00 38.69 257 VAL A N 1
ATOM 1944 C CA . VAL A 1 257 ? 16.382 -11.535 -60.167 1.00 38.69 257 VAL A CA 1
ATOM 1945 C C . VAL A 1 257 ? 17.805 -11.097 -59.814 1.00 38.69 257 VAL A C 1
ATOM 1947 O O . VAL A 1 257 ? 18.658 -11.040 -60.692 1.00 38.69 257 VAL A O 1
ATOM 1950 N N . VAL A 1 258 ? 18.100 -10.862 -58.530 1.00 41.97 258 VAL A N 1
ATOM 1951 C CA . VAL A 1 258 ? 19.484 -10.641 -58.065 1.00 41.97 258 VAL A CA 1
ATOM 1952 C C . VAL A 1 258 ? 20.120 -12.001 -57.769 1.00 41.97 258 VAL A C 1
ATOM 1954 O O . VAL A 1 258 ? 19.596 -12.767 -56.953 1.00 41.97 258 VAL A O 1
ATOM 1957 N N . ARG A 1 259 ? 21.235 -12.323 -58.437 1.00 39.84 259 ARG A N 1
ATOM 1958 C CA . ARG A 1 259 ? 22.009 -13.552 -58.199 1.00 39.84 259 ARG A CA 1
ATOM 1959 C C . ARG A 1 259 ? 23.202 -13.266 -57.285 1.00 39.84 259 ARG A C 1
ATOM 1961 O O . ARG A 1 259 ? 24.033 -12.417 -57.582 1.00 39.84 259 ARG A O 1
ATOM 1968 N N . LEU A 1 260 ? 23.280 -13.980 -56.164 1.00 39.31 260 LEU A N 1
ATOM 1969 C CA . LEU A 1 260 ? 24.414 -13.958 -55.232 1.00 39.31 260 LEU A CA 1
ATOM 1970 C C . LEU A 1 260 ? 24.993 -15.376 -55.177 1.00 39.31 260 LEU A C 1
ATOM 1972 O O . LEU A 1 260 ? 24.492 -16.230 -54.442 1.00 39.31 260 LEU A O 1
ATOM 1976 N N . GLY A 1 261 ? 25.996 -15.652 -56.013 1.00 47.84 261 GLY A N 1
ATOM 1977 C CA . GLY A 1 261 ? 26.462 -17.022 -56.254 1.00 47.84 261 GLY A CA 1
ATOM 1978 C C . GLY A 1 261 ? 25.354 -17.891 -56.868 1.00 47.84 261 GLY A C 1
ATOM 1979 O O . GLY A 1 261 ? 24.692 -17.474 -57.814 1.00 47.84 261 GLY A O 1
ATOM 1980 N N . GLU A 1 262 ? 25.113 -19.082 -56.314 1.00 35.31 262 GLU A N 1
ATOM 1981 C CA . GLU A 1 262 ? 24.090 -20.028 -56.805 1.00 35.31 262 GLU A CA 1
ATOM 1982 C C . GLU A 1 262 ? 22.645 -19.690 -56.379 1.00 35.31 262 GLU A C 1
ATOM 1984 O O . GLU A 1 262 ? 21.702 -20.369 -56.785 1.00 35.31 262 GLU A O 1
ATOM 1989 N N . LYS A 1 263 ? 22.428 -18.649 -55.560 1.00 32.97 263 LYS A N 1
ATOM 1990 C CA . LYS A 1 263 ? 21.088 -18.266 -55.084 1.00 32.97 263 LYS A CA 1
ATOM 1991 C C . LYS A 1 263 ? 20.477 -17.137 -55.915 1.00 32.97 263 LYS A C 1
ATOM 1993 O O . LYS A 1 263 ? 21.056 -16.060 -56.037 1.00 32.97 263 LYS A O 1
ATOM 1998 N N . SER A 1 264 ? 19.262 -17.374 -56.409 1.00 37.88 264 SER A N 1
ATOM 1999 C CA . SER A 1 264 ? 18.393 -16.407 -57.092 1.00 37.88 264 SER A CA 1
ATOM 2000 C C . SER A 1 264 ? 17.362 -15.803 -56.133 1.00 37.88 264 SER A C 1
ATOM 2002 O O . SER A 1 264 ? 16.593 -16.551 -55.527 1.00 37.88 264 SER A O 1
ATOM 2004 N N . ILE A 1 265 ? 17.301 -14.471 -56.024 1.00 37.16 265 ILE A N 1
ATOM 2005 C CA . ILE A 1 265 ? 16.295 -13.760 -55.215 1.00 37.16 265 ILE A CA 1
ATOM 2006 C C . ILE A 1 265 ? 15.378 -12.939 -56.145 1.00 37.16 265 ILE A C 1
ATOM 2008 O O . ILE A 1 265 ? 15.886 -12.055 -56.839 1.00 37.16 265 ILE A O 1
ATOM 2012 N N . PRO A 1 266 ? 14.055 -13.203 -56.189 1.00 35.41 266 PRO A N 1
ATOM 2013 C CA . PRO A 1 266 ? 13.113 -12.417 -56.988 1.00 35.41 266 PRO A CA 1
ATOM 2014 C C . PRO A 1 266 ? 12.929 -11.005 -56.410 1.00 35.41 266 PRO A C 1
ATOM 2016 O O . PRO A 1 266 ? 12.857 -10.824 -55.191 1.00 35.41 266 PRO A O 1
ATOM 2019 N N . LEU A 1 267 ? 12.852 -9.997 -57.284 1.00 36.22 267 LEU A N 1
ATOM 2020 C CA . LEU A 1 267 ? 12.603 -8.605 -56.897 1.00 36.22 267 LEU A CA 1
ATOM 2021 C C . LEU A 1 267 ? 11.174 -8.449 -56.356 1.00 36.22 267 LEU A C 1
ATOM 2023 O O . LEU A 1 267 ? 10.206 -8.684 -57.072 1.00 36.22 267 LEU A O 1
ATOM 2027 N N . GLY A 1 268 ? 11.041 -8.058 -55.086 1.00 36.09 268 GLY A N 1
ATOM 2028 C CA . GLY A 1 268 ? 9.723 -7.854 -54.471 1.00 36.09 268 GLY A CA 1
ATOM 2029 C C . GLY A 1 268 ? 9.711 -7.225 -53.079 1.00 36.09 268 GLY A C 1
ATOM 2030 O O . GLY A 1 268 ? 8.700 -6.659 -52.690 1.00 36.09 268 GLY A O 1
ATOM 2031 N N . LEU A 1 269 ? 10.813 -7.250 -52.321 1.00 29.97 269 LEU A N 1
ATOM 2032 C CA . LEU A 1 269 ? 10.919 -6.469 -51.083 1.00 29.97 269 LEU A CA 1
ATOM 2033 C C . LEU A 1 269 ? 12.389 -6.276 -50.707 1.00 29.97 269 LEU A C 1
ATOM 2035 O O . LEU A 1 269 ? 13.055 -7.209 -50.255 1.00 29.97 269 LEU A O 1
ATOM 2039 N N . TYR A 1 270 ? 12.913 -5.066 -50.898 1.00 31.91 270 TYR A N 1
ATOM 2040 C CA . TYR A 1 270 ? 14.267 -4.731 -50.465 1.00 31.91 270 TYR A CA 1
ATOM 2041 C C . TYR A 1 270 ? 14.218 -4.192 -49.033 1.00 31.91 270 TYR A C 1
ATOM 2043 O O . TYR A 1 270 ? 13.558 -3.196 -48.744 1.00 31.91 270 TYR A O 1
ATOM 2051 N N . ARG A 1 271 ? 14.901 -4.872 -48.108 1.00 31.84 271 ARG A N 1
ATOM 2052 C CA . ARG A 1 271 ? 14.947 -4.490 -46.691 1.00 31.84 271 ARG A CA 1
ATOM 2053 C C . ARG A 1 271 ? 16.186 -3.632 -46.450 1.00 31.84 271 ARG A C 1
ATOM 2055 O O . ARG A 1 271 ? 17.259 -4.164 -46.179 1.00 31.84 271 ARG A O 1
ATOM 2062 N N . GLN A 1 272 ? 16.057 -2.312 -46.563 1.00 33.72 272 GLN A N 1
ATOM 2063 C CA . GLN A 1 272 ? 17.175 -1.406 -46.295 1.00 33.72 272 GLN A CA 1
ATOM 2064 C C . GLN A 1 272 ? 17.249 -1.093 -44.794 1.00 33.72 272 GLN A C 1
ATOM 2066 O O . GLN A 1 272 ? 16.280 -0.645 -44.178 1.00 33.72 272 GLN A O 1
ATOM 2071 N N . SER A 1 273 ? 18.403 -1.358 -44.182 1.00 30.64 273 SER A N 1
ATOM 2072 C CA . SER A 1 273 ? 18.700 -0.935 -42.814 1.00 30.64 273 SER A CA 1
ATOM 2073 C C . SER A 1 273 ? 19.483 0.369 -42.833 1.00 30.64 273 SER A C 1
ATOM 2075 O O . SER A 1 273 ? 20.635 0.361 -43.259 1.00 30.64 273 SER A O 1
ATOM 2077 N N . MET A 1 274 ? 18.904 1.460 -42.335 1.00 30.66 274 MET A N 1
ATOM 2078 C CA . MET A 1 274 ? 19.666 2.683 -42.074 1.00 30.66 274 MET A CA 1
ATOM 2079 C C . MET A 1 274 ? 20.220 2.633 -40.645 1.00 30.66 274 MET A C 1
ATOM 2081 O O . MET A 1 274 ? 19.465 2.437 -39.692 1.00 30.66 274 MET A O 1
ATOM 2085 N N . MET A 1 275 ? 21.538 2.785 -40.491 1.00 27.98 275 MET A N 1
ATOM 2086 C CA . MET A 1 275 ? 22.129 3.241 -39.230 1.00 27.98 275 MET A CA 1
ATOM 2087 C C . MET A 1 275 ? 22.284 4.758 -39.322 1.00 27.98 275 MET A C 1
ATOM 2089 O O . MET A 1 275 ? 22.821 5.256 -40.309 1.00 27.98 275 MET A O 1
ATOM 2093 N N . ALA A 1 276 ? 21.787 5.494 -38.329 1.00 30.22 276 ALA A N 1
ATOM 2094 C CA . ALA A 1 276 ? 21.908 6.947 -38.300 1.00 30.22 276 ALA A CA 1
ATOM 2095 C C . ALA A 1 276 ? 23.379 7.348 -38.085 1.00 30.22 276 ALA A C 1
ATOM 2097 O O . ALA A 1 276 ? 23.958 7.059 -37.038 1.00 30.22 276 ALA A O 1
ATOM 2098 N N . ALA A 1 277 ? 23.979 7.996 -39.084 1.00 26.22 277 ALA A N 1
ATOM 2099 C CA . ALA A 1 277 ? 25.291 8.621 -38.982 1.00 26.22 277 ALA A CA 1
ATOM 2100 C C . ALA A 1 277 ? 25.135 10.058 -38.462 1.00 26.22 277 ALA A C 1
ATOM 2102 O O . ALA A 1 277 ? 24.361 10.835 -39.021 1.00 26.22 277 ALA A O 1
ATOM 2103 N N . ASN A 1 278 ? 25.891 10.419 -37.422 1.00 28.22 278 ASN A N 1
ATOM 2104 C CA . ASN A 1 278 ? 26.220 11.817 -37.151 1.00 28.22 278 ASN A CA 1
ATOM 2105 C C . ASN A 1 278 ? 27.479 12.139 -37.959 1.00 28.22 278 ASN A C 1
ATOM 2107 O O . ASN A 1 278 ? 28.485 11.439 -37.844 1.00 28.22 278 ASN A O 1
ATOM 2111 N N . GLN A 1 279 ? 27.418 13.159 -38.808 1.00 26.67 279 GLN A N 1
ATOM 2112 C CA . GLN A 1 279 ? 28.577 13.606 -39.570 1.00 26.67 279 GLN A CA 1
ATOM 2113 C C . GLN A 1 279 ? 29.606 14.254 -38.631 1.00 26.67 279 GLN A C 1
ATOM 2115 O O . GLN A 1 279 ? 29.316 15.255 -37.985 1.00 26.67 279 GLN A O 1
ATOM 2120 N N . SER A 1 280 ? 30.820 13.707 -38.606 1.00 24.86 280 SER A N 1
ATOM 2121 C CA . SER A 1 280 ? 32.054 14.486 -38.476 1.00 24.86 280 SER A CA 1
ATOM 2122 C C . SER A 1 280 ? 33.122 13.803 -39.338 1.00 24.86 280 SER A C 1
ATOM 2124 O O . SER A 1 280 ? 33.344 12.599 -39.168 1.00 24.86 280 SER A O 1
ATOM 2126 N N . PRO A 1 281 ? 33.738 14.502 -40.303 1.00 33.00 281 PRO A N 1
ATOM 2127 C CA . PRO A 1 281 ? 34.778 13.939 -41.139 1.00 33.00 281 PRO A CA 1
ATOM 2128 C C . PRO A 1 281 ? 36.115 14.109 -40.422 1.00 33.00 281 PRO A C 1
ATOM 2130 O O . PRO A 1 281 ? 36.763 15.121 -40.613 1.00 33.00 281 PRO A O 1
ATOM 2133 N N . GLU A 1 282 ? 36.508 13.155 -39.578 1.00 25.44 282 GLU A N 1
ATOM 2134 C CA . GLU A 1 282 ? 37.921 12.823 -39.343 1.00 25.44 282 GLU A CA 1
ATOM 2135 C C . GLU A 1 282 ? 38.063 11.581 -38.446 1.00 25.44 282 GLU A C 1
ATOM 2137 O O . GLU A 1 282 ? 37.404 11.422 -37.423 1.00 25.44 282 GLU A O 1
ATOM 2142 N N . ALA A 1 283 ? 38.895 10.666 -38.938 1.00 26.16 283 ALA A N 1
ATOM 2143 C CA . ALA A 1 283 ? 39.431 9.437 -38.363 1.00 26.16 283 ALA A CA 1
ATOM 2144 C C . ALA A 1 283 ? 39.031 9.020 -36.923 1.00 26.16 283 ALA A C 1
ATOM 2146 O O . ALA A 1 283 ? 39.465 9.590 -35.930 1.00 26.16 283 ALA A O 1
ATOM 2147 N N . GLY A 1 284 ? 38.365 7.861 -36.840 1.00 29.95 284 GLY A N 1
ATOM 2148 C CA . GLY A 1 284 ? 38.737 6.781 -35.917 1.00 29.95 284 GLY A CA 1
ATOM 2149 C C . GLY A 1 284 ? 38.659 7.048 -34.411 1.00 29.95 284 GLY A C 1
ATOM 2150 O O . GLY A 1 284 ? 39.693 7.112 -33.761 1.00 29.95 284 GLY A O 1
ATOM 2151 N N . ASN A 1 285 ? 37.448 7.077 -33.844 1.00 22.97 285 ASN A N 1
ATOM 2152 C CA . ASN A 1 285 ? 37.086 6.385 -32.592 1.00 22.97 285 ASN A CA 1
ATOM 2153 C C . ASN A 1 285 ? 35.609 6.642 -32.256 1.00 22.97 285 ASN A C 1
ATOM 2155 O O . ASN A 1 285 ? 35.184 7.776 -32.058 1.00 22.97 285 ASN A O 1
ATOM 2159 N N . TRP A 1 286 ? 34.816 5.574 -32.175 1.00 26.58 286 TRP A N 1
ATOM 2160 C CA . TRP A 1 286 ? 33.400 5.648 -31.817 1.00 26.58 286 TRP A CA 1
ATOM 2161 C C . TRP A 1 286 ? 33.255 5.709 -30.292 1.00 26.58 286 TRP A C 1
ATOM 2163 O O . TRP A 1 286 ? 33.495 4.714 -29.609 1.00 26.58 286 TRP A O 1
ATOM 2173 N N . ILE A 1 287 ? 32.851 6.861 -29.749 1.00 19.61 287 ILE A N 1
ATOM 2174 C CA . ILE A 1 287 ? 32.496 7.013 -28.331 1.00 19.61 287 ILE A CA 1
ATOM 2175 C C . ILE A 1 287 ? 30.973 6.919 -28.209 1.00 19.61 287 ILE A C 1
ATOM 2177 O O . ILE A 1 287 ? 30.237 7.756 -28.728 1.00 19.61 287 ILE A O 1
ATOM 2181 N N . ALA A 1 288 ? 30.495 5.882 -27.520 1.00 23.06 288 ALA A N 1
ATOM 2182 C CA . ALA A 1 288 ? 29.091 5.726 -27.161 1.00 23.06 288 ALA A CA 1
ATOM 2183 C C . ALA A 1 288 ? 28.714 6.756 -26.081 1.00 23.06 288 ALA A C 1
ATOM 2185 O O . ALA A 1 288 ? 28.962 6.544 -24.893 1.00 23.06 288 ALA A O 1
ATOM 2186 N N . ALA A 1 289 ? 28.115 7.878 -26.481 1.00 21.83 289 ALA A N 1
ATOM 2187 C CA . ALA A 1 289 ? 27.521 8.819 -25.541 1.00 21.83 289 ALA A CA 1
ATOM 2188 C C . ALA A 1 289 ? 26.225 8.215 -24.976 1.00 21.83 289 ALA A C 1
ATOM 2190 O O . ALA A 1 289 ? 25.216 8.077 -25.664 1.00 21.83 289 ALA A O 1
ATOM 2191 N N . THR A 1 290 ? 26.292 7.804 -23.713 1.00 23.50 290 THR A N 1
ATOM 2192 C CA . THR A 1 290 ? 25.161 7.315 -22.925 1.00 23.50 290 THR A CA 1
ATOM 2193 C C . THR A 1 290 ? 24.630 8.485 -22.112 1.00 23.50 290 THR A C 1
ATOM 2195 O O . THR A 1 290 ? 25.295 8.896 -21.169 1.00 23.50 290 THR A O 1
ATOM 2198 N N . TYR A 1 291 ? 23.441 8.994 -22.429 1.00 21.00 291 TYR A N 1
ATOM 2199 C CA . TYR A 1 291 ? 22.672 9.807 -21.487 1.00 21.00 291 TYR A CA 1
ATOM 2200 C C . TYR A 1 291 ? 21.185 9.449 -21.577 1.00 21.00 291 TYR A C 1
ATOM 2202 O O . TYR A 1 291 ? 20.639 9.379 -22.678 1.00 21.00 291 TYR A O 1
ATOM 2210 N N . PRO A 1 292 ? 20.498 9.227 -20.441 1.00 25.39 292 PRO A N 1
ATOM 2211 C CA . PRO A 1 292 ? 19.053 9.339 -20.391 1.00 25.39 292 PRO A CA 1
ATOM 2212 C C . PRO A 1 292 ? 18.736 10.837 -20.442 1.00 25.39 292 PRO A C 1
ATOM 2214 O O . PRO A 1 292 ? 18.696 11.502 -19.410 1.00 25.39 292 PRO A O 1
ATOM 2217 N N . SER A 1 293 ? 18.603 11.393 -21.644 1.00 29.16 293 SER A N 1
ATOM 2218 C CA . SER A 1 293 ? 18.228 12.795 -21.799 1.00 29.16 293 SER A CA 1
ATOM 2219 C C . SER A 1 293 ? 16.806 13.007 -21.277 1.00 29.16 293 SER A C 1
ATOM 2221 O O . SER A 1 293 ? 15.851 12.340 -21.682 1.00 29.16 293 SER A O 1
ATOM 2223 N N . THR A 1 294 ? 16.684 13.918 -20.317 1.00 30.83 294 THR A N 1
ATOM 2224 C CA . THR A 1 294 ? 15.427 14.471 -19.802 1.00 30.83 294 THR A CA 1
ATOM 2225 C C . THR A 1 294 ? 14.882 15.584 -20.703 1.00 30.83 294 THR A C 1
ATOM 2227 O O . THR A 1 294 ? 13.832 16.156 -20.396 1.00 30.83 294 THR A O 1
ATOM 2230 N N . ASP A 1 295 ? 15.576 15.885 -21.804 1.00 31.58 295 ASP A N 1
ATOM 2231 C CA . ASP A 1 295 ? 15.304 17.004 -22.692 1.00 31.58 295 ASP A CA 1
ATOM 2232 C C . ASP A 1 295 ? 14.343 16.595 -23.833 1.00 31.58 295 ASP A C 1
ATOM 2234 O O . ASP A 1 295 ? 14.593 15.619 -24.545 1.00 31.58 295 ASP A O 1
ATOM 2238 N N . PRO A 1 296 ? 13.219 17.305 -24.051 1.00 35.22 296 PRO A N 1
ATOM 2239 C CA . PRO A 1 296 ? 12.279 17.029 -25.144 1.00 35.22 296 PRO A CA 1
ATOM 2240 C C . PRO A 1 296 ? 12.816 17.342 -26.558 1.00 35.22 296 PRO A C 1
ATOM 2242 O O . PRO A 1 296 ? 12.016 17.402 -27.497 1.00 35.22 296 PRO A O 1
ATOM 2245 N N . THR A 1 297 ? 14.120 17.586 -26.717 1.00 30.52 297 THR A N 1
ATOM 2246 C CA . THR A 1 297 ? 14.738 18.091 -27.953 1.00 30.52 297 THR A CA 1
ATOM 2247 C C . THR A 1 297 ? 15.848 17.218 -28.546 1.00 30.52 297 THR A C 1
ATOM 2249 O O . THR A 1 297 ? 16.391 17.606 -29.577 1.00 30.52 297 THR A O 1
ATOM 2252 N N . ASP A 1 298 ? 16.142 16.036 -27.987 1.00 29.92 298 ASP A N 1
ATOM 2253 C CA . ASP A 1 298 ? 17.168 15.126 -28.527 1.00 29.92 298 ASP A CA 1
ATOM 2254 C C . ASP A 1 298 ? 16.899 14.755 -30.001 1.00 29.92 298 ASP A C 1
ATOM 2256 O O . ASP A 1 298 ? 16.046 13.931 -30.347 1.00 29.92 298 ASP A O 1
ATOM 2260 N N . THR A 1 299 ? 17.654 15.399 -30.888 1.00 26.61 299 THR A N 1
ATOM 2261 C CA . THR A 1 299 ? 17.592 15.298 -32.343 1.00 26.61 299 THR A CA 1
ATOM 2262 C C . THR A 1 299 ? 18.304 14.037 -32.827 1.00 26.61 299 THR A C 1
ATOM 2264 O O . THR A 1 299 ? 19.512 14.033 -33.047 1.00 26.61 299 THR A O 1
ATOM 2267 N N . PHE A 1 300 ? 17.553 12.962 -33.078 1.00 28.36 300 PHE A N 1
ATOM 2268 C CA . PHE A 1 300 ? 17.998 11.931 -34.021 1.00 28.36 300 PHE A CA 1
ATOM 2269 C C . PHE A 1 300 ? 17.720 12.427 -35.441 1.00 28.36 300 PHE A C 1
ATOM 2271 O O . PHE A 1 300 ? 16.594 12.811 -35.764 1.00 28.36 300 PHE A O 1
ATOM 2278 N N . THR A 1 301 ? 18.760 12.472 -36.271 1.00 26.47 301 THR A N 1
ATOM 2279 C CA . THR A 1 301 ? 18.740 12.980 -37.648 1.00 26.47 301 THR A CA 1
ATOM 2280 C C . THR A 1 301 ? 17.505 12.497 -38.427 1.00 26.47 301 THR A C 1
ATOM 2282 O O . THR A 1 301 ? 17.401 11.340 -38.822 1.00 26.47 301 THR A O 1
ATOM 2285 N N . GLY A 1 302 ? 16.546 13.409 -38.632 1.00 28.23 302 GLY A N 1
ATOM 2286 C CA . GLY A 1 302 ? 15.430 13.270 -39.577 1.00 28.23 302 GLY A CA 1
ATOM 2287 C C . GLY A 1 302 ? 14.082 12.749 -39.053 1.00 28.23 302 GLY A C 1
ATOM 2288 O O . GLY A 1 302 ? 13.103 12.856 -39.785 1.00 28.23 302 GLY A O 1
ATOM 2289 N N . LEU A 1 303 ? 13.968 12.247 -37.818 1.00 32.66 303 LEU A N 1
ATOM 2290 C CA . LEU A 1 303 ? 12.689 11.769 -37.254 1.00 32.66 303 LEU A CA 1
ATOM 2291 C C . LEU A 1 303 ? 12.473 12.335 -35.843 1.00 32.66 303 LEU A C 1
ATOM 2293 O O . LEU A 1 303 ? 12.881 11.760 -34.837 1.00 32.66 303 LEU A O 1
ATOM 2297 N N . GLN A 1 304 ? 11.815 13.495 -35.781 1.00 30.09 304 GLN A N 1
ATOM 2298 C CA . GLN A 1 304 ? 11.455 14.197 -34.545 1.00 30.09 304 GLN A CA 1
ATOM 2299 C C . GLN A 1 304 ? 10.286 13.494 -33.833 1.00 30.09 304 GLN A C 1
ATOM 2301 O O . GLN A 1 304 ? 9.133 13.914 -33.932 1.00 30.09 304 GLN A O 1
ATOM 2306 N N . LEU A 1 305 ? 10.564 12.420 -33.091 1.00 38.94 305 LEU A N 1
ATOM 2307 C CA . LEU A 1 305 ? 9.595 11.836 -32.161 1.00 38.94 305 LEU A CA 1
ATOM 2308 C C . LEU A 1 305 ? 9.532 12.660 -30.876 1.00 38.94 305 LEU A C 1
ATOM 2310 O O . LEU A 1 305 ? 10.127 12.317 -29.855 1.00 38.94 305 LEU A O 1
ATOM 2314 N N . LYS A 1 306 ? 8.782 13.760 -30.912 1.00 39.66 306 LYS A N 1
ATOM 2315 C CA . LYS A 1 306 ? 8.565 14.586 -29.725 1.00 39.66 306 LYS A CA 1
ATOM 2316 C C . LYS A 1 306 ? 7.473 13.962 -28.854 1.00 39.66 306 LYS A C 1
ATOM 2318 O O . LYS A 1 306 ? 6.334 13.786 -29.298 1.00 39.66 306 LYS A O 1
ATOM 2323 N N . ARG A 1 307 ? 7.808 13.614 -27.604 1.00 51.53 307 ARG A N 1
ATOM 2324 C CA . ARG A 1 307 ? 6.788 13.294 -26.589 1.00 51.53 307 ARG A CA 1
ATOM 2325 C C . ARG A 1 307 ? 5.887 14.511 -26.410 1.00 51.53 307 ARG A C 1
ATOM 2327 O O . ARG A 1 307 ? 6.390 15.634 -26.387 1.00 51.53 307 ARG A O 1
ATOM 2334 N N . ARG A 1 308 ? 4.578 14.299 -26.246 1.00 58.84 308 ARG A N 1
ATOM 2335 C CA . ARG A 1 308 ? 3.634 15.397 -25.974 1.00 58.84 308 ARG A CA 1
ATOM 2336 C C . ARG A 1 308 ? 4.043 16.203 -24.743 1.00 58.84 308 ARG A C 1
ATOM 2338 O O . ARG A 1 308 ? 3.954 17.427 -24.759 1.00 58.84 308 ARG A O 1
ATOM 2345 N N . VAL A 1 309 ? 4.503 15.513 -23.699 1.00 71.62 309 VAL A N 1
ATOM 2346 C CA . VAL A 1 309 ? 4.910 16.086 -22.412 1.00 71.62 309 VAL A CA 1
ATOM 2347 C C . VAL A 1 309 ? 6.116 15.310 -21.858 1.00 71.62 309 VAL A C 1
ATOM 2349 O O . VAL A 1 309 ? 6.247 14.106 -22.093 1.00 71.62 309 VAL A O 1
ATOM 2352 N N . SER A 1 310 ? 7.011 15.974 -21.114 1.00 75.88 310 SER A N 1
ATOM 2353 C CA . SER A 1 310 ? 8.112 15.295 -20.412 1.00 75.88 310 SER A CA 1
ATOM 2354 C C . SER A 1 310 ? 7.582 14.345 -19.328 1.00 75.88 310 SER A C 1
ATOM 2356 O O . SER A 1 310 ? 6.531 14.588 -18.732 1.00 75.88 310 SER A O 1
ATOM 2358 N N . THR A 1 311 ? 8.309 13.262 -19.036 1.00 79.94 311 THR A N 1
ATOM 2359 C CA . THR A 1 311 ? 7.888 12.258 -18.039 1.00 79.94 311 THR A CA 1
ATOM 2360 C C . THR A 1 311 ? 7.555 12.861 -16.668 1.00 79.94 311 THR A C 1
ATOM 2362 O O . THR A 1 311 ? 6.491 12.544 -16.129 1.00 79.94 311 THR A O 1
ATOM 2365 N N . PRO A 1 312 ? 8.393 13.749 -16.088 1.00 84.00 312 PRO A N 1
ATOM 2366 C CA . PRO A 1 312 ? 8.090 14.343 -14.786 1.00 84.00 312 PRO A CA 1
ATOM 2367 C C . PRO A 1 312 ? 6.833 15.213 -14.825 1.00 84.00 312 PRO A C 1
ATOM 2369 O O . PRO A 1 312 ? 6.017 15.154 -13.908 1.00 84.00 312 PRO A O 1
ATOM 2372 N N . LEU A 1 313 ? 6.624 15.962 -15.912 1.00 87.25 313 LEU A N 1
ATOM 2373 C CA . LEU A 1 313 ? 5.457 16.826 -16.068 1.00 87.25 313 LEU A CA 1
ATOM 2374 C C . LEU A 1 313 ? 4.163 16.022 -16.305 1.00 87.25 313 LEU A C 1
ATOM 2376 O O . LEU A 1 313 ? 3.114 16.382 -15.776 1.00 87.25 313 LEU A O 1
ATOM 2380 N N . ALA A 1 314 ? 4.221 14.893 -17.017 1.00 88.75 314 ALA A N 1
ATOM 2381 C CA . ALA A 1 314 ? 3.074 13.997 -17.188 1.00 88.75 314 ALA A CA 1
ATOM 2382 C C . ALA A 1 314 ? 2.597 13.403 -15.850 1.00 88.75 314 ALA A C 1
ATOM 2384 O O . ALA A 1 314 ? 1.396 13.393 -15.552 1.00 88.75 314 ALA A O 1
ATOM 2385 N N . TRP A 1 315 ? 3.538 12.955 -15.012 1.00 92.81 315 TRP A N 1
ATOM 2386 C CA . TRP A 1 315 ? 3.234 12.480 -13.661 1.00 92.81 315 TRP A CA 1
ATOM 2387 C C . TRP A 1 315 ? 2.775 13.604 -12.736 1.00 92.81 315 TRP A C 1
ATOM 2389 O O . TRP A 1 315 ? 1.830 13.398 -11.978 1.00 92.81 315 TRP A O 1
ATOM 2399 N N . PHE A 1 316 ? 3.369 14.795 -12.842 1.00 94.38 316 PHE A N 1
ATOM 2400 C CA . PHE A 1 316 ? 2.924 15.983 -12.117 1.00 94.38 316 PHE A CA 1
ATOM 2401 C C . PHE A 1 316 ? 1.445 16.281 -12.382 1.00 94.38 316 PHE A C 1
ATOM 2403 O O . PHE A 1 316 ? 0.660 16.354 -11.440 1.00 94.38 316 PHE A O 1
ATOM 2410 N N . ILE A 1 317 ? 1.049 16.389 -13.656 1.00 94.81 317 ILE A N 1
ATOM 2411 C CA . ILE A 1 317 ? -0.334 16.694 -14.058 1.00 94.81 317 ILE A CA 1
ATOM 2412 C C . ILE A 1 317 ? -1.293 15.618 -13.535 1.00 94.81 317 ILE A C 1
ATOM 2414 O O . ILE A 1 317 ? -2.330 15.932 -12.949 1.00 94.81 317 ILE A O 1
ATOM 2418 N N . SER A 1 318 ? -0.927 14.346 -13.704 1.00 95.69 318 SER A N 1
ATOM 2419 C CA . SER A 1 318 ? -1.775 13.215 -13.314 1.00 95.69 318 SER A CA 1
ATOM 2420 C C . SER A 1 318 ? -1.967 13.131 -11.795 1.00 95.69 318 SER A C 1
ATOM 2422 O O . SER A 1 318 ? -3.089 12.942 -11.321 1.00 95.69 318 SER A O 1
ATOM 2424 N N . LEU A 1 319 ? -0.890 13.310 -11.020 1.00 96.50 319 LEU A N 1
ATOM 2425 C CA . LEU A 1 319 ? -0.932 13.301 -9.555 1.00 96.50 319 LEU A CA 1
ATOM 2426 C C . LEU A 1 319 ? -1.636 14.544 -8.994 1.00 96.50 319 LEU A C 1
ATOM 2428 O O . LEU A 1 319 ? -2.388 14.440 -8.028 1.00 96.50 319 LEU A O 1
ATOM 2432 N N . LEU A 1 320 ? -1.452 15.712 -9.610 1.00 96.62 320 LEU A N 1
ATOM 2433 C CA . LEU A 1 320 ? -2.162 16.922 -9.205 1.00 96.62 320 LEU A CA 1
ATOM 2434 C C . LEU A 1 320 ? -3.674 16.770 -9.422 1.00 96.62 320 LEU A C 1
ATOM 2436 O O . LEU A 1 320 ? -4.454 17.110 -8.534 1.00 96.62 320 LEU A O 1
ATOM 2440 N N . GLY A 1 321 ? -4.091 16.192 -10.554 1.00 96.69 321 GLY A N 1
ATOM 2441 C CA . GLY A 1 321 ? -5.501 15.945 -10.862 1.00 96.69 321 GLY A CA 1
ATOM 2442 C C . GLY A 1 321 ? -6.205 15.067 -9.820 1.00 96.69 321 GLY A C 1
ATOM 2443 O O . GLY A 1 321 ? -7.268 15.437 -9.315 1.00 96.69 321 GLY A O 1
ATOM 2444 N N . ILE A 1 322 ? -5.601 13.936 -9.436 1.00 97.19 322 ILE A N 1
ATOM 2445 C CA . ILE A 1 322 ? -6.182 13.048 -8.413 1.00 97.19 322 ILE A CA 1
ATOM 2446 C C . ILE A 1 322 ? -6.180 13.684 -7.018 1.00 97.19 322 ILE A C 1
ATOM 2448 O O . ILE A 1 322 ? -7.128 13.483 -6.258 1.00 97.19 322 ILE A O 1
ATOM 2452 N N . THR A 1 323 ? -5.178 14.500 -6.682 1.00 96.50 323 THR A N 1
ATOM 2453 C CA . THR A 1 323 ? -5.163 15.243 -5.415 1.00 96.50 323 THR A CA 1
ATOM 2454 C C . THR A 1 323 ? -6.269 16.298 -5.375 1.00 96.50 323 THR A C 1
ATOM 2456 O O . THR A 1 323 ? -6.960 16.411 -4.363 1.00 96.50 323 THR A O 1
ATOM 2459 N N . LEU A 1 324 ? -6.495 17.050 -6.457 1.00 97.38 324 LEU A N 1
ATOM 2460 C CA . LEU A 1 324 ? -7.594 18.023 -6.523 1.00 97.38 324 LEU A CA 1
ATOM 2461 C C . LEU A 1 324 ? -8.959 17.339 -6.369 1.00 97.38 324 LEU A C 1
ATOM 2463 O O . LEU A 1 324 ? -9.826 17.841 -5.645 1.00 97.38 324 LEU A O 1
ATOM 2467 N N . LEU A 1 325 ? -9.132 16.162 -6.980 1.00 97.31 325 LEU A N 1
ATOM 2468 C CA . LEU A 1 325 ? -10.317 15.330 -6.776 1.00 97.31 325 LEU A CA 1
ATOM 2469 C C . LEU A 1 325 ? -10.448 14.894 -5.309 1.00 97.31 325 LEU A C 1
ATOM 2471 O O . LEU A 1 325 ? -11.517 15.053 -4.720 1.00 97.31 325 LEU A O 1
ATOM 2475 N N . TYR A 1 326 ? -9.367 14.399 -4.702 1.00 98.12 326 TYR A N 1
ATOM 2476 C CA . TYR A 1 326 ? -9.342 14.006 -3.293 1.00 98.12 326 TYR A CA 1
ATOM 2477 C C . TYR A 1 326 ? -9.727 15.168 -2.367 1.00 98.12 326 TYR A C 1
ATOM 2479 O O . TYR A 1 326 ? -10.613 15.015 -1.531 1.00 98.12 326 TYR A O 1
ATOM 2487 N N . GLY A 1 327 ? -9.130 16.350 -2.549 1.00 97.56 327 GLY A N 1
ATOM 2488 C CA . GLY A 1 327 ? -9.445 17.546 -1.765 1.00 97.56 327 GLY A CA 1
ATOM 2489 C C . GLY A 1 327 ? -10.903 17.986 -1.928 1.00 97.56 327 GLY A C 1
ATOM 2490 O O . GLY A 1 327 ? -11.571 18.307 -0.945 1.00 97.56 327 GLY A O 1
ATOM 2491 N N . SER A 1 328 ? -11.437 17.918 -3.149 1.00 97.31 328 SER A N 1
ATOM 2492 C CA . SER A 1 328 ? -12.846 18.224 -3.431 1.00 97.31 328 SER A CA 1
ATOM 2493 C C . SER A 1 328 ? -13.791 17.247 -2.726 1.00 97.31 328 SER A C 1
ATOM 2495 O O . SER A 1 328 ? -14.743 17.664 -2.063 1.00 97.31 328 SER A O 1
ATOM 2497 N N . LEU A 1 329 ? -13.498 15.945 -2.787 1.00 96.94 329 LEU A N 1
ATOM 2498 C CA . LEU A 1 329 ? -14.250 14.916 -2.069 1.00 96.94 329 LEU A CA 1
ATOM 2499 C C . LEU A 1 329 ? -14.113 15.062 -0.548 1.00 96.94 329 LEU A C 1
ATOM 2501 O O . LEU A 1 329 ? -15.091 14.862 0.168 1.00 96.94 329 LEU A O 1
ATOM 2505 N N . ALA A 1 330 ? -12.949 15.472 -0.039 1.00 96.94 330 ALA A N 1
ATOM 2506 C CA . ALA A 1 330 ? -12.738 15.750 1.380 1.00 96.94 330 ALA A CA 1
ATOM 2507 C C . ALA A 1 330 ? -13.587 16.942 1.862 1.00 96.94 330 ALA A C 1
ATOM 2509 O O . ALA A 1 330 ? -14.131 16.912 2.967 1.00 96.94 330 ALA A O 1
ATOM 2510 N N . LEU A 1 331 ? -13.785 17.967 1.025 1.00 96.31 331 LEU A N 1
ATOM 2511 C CA . LEU A 1 331 ? -14.712 19.067 1.319 1.00 96.31 331 LEU A CA 1
ATOM 2512 C C . LEU A 1 331 ? -16.175 18.599 1.342 1.00 96.31 331 LEU A C 1
ATOM 2514 O O . LEU A 1 331 ? -16.936 19.017 2.219 1.00 96.31 331 LEU A O 1
ATOM 2518 N N . VAL A 1 332 ? -16.566 17.711 0.421 1.00 95.06 332 VAL A N 1
ATOM 2519 C CA . VAL A 1 332 ? -17.895 17.071 0.431 1.00 95.06 332 VAL A CA 1
ATOM 2520 C C . VAL A 1 332 ? -18.074 16.225 1.693 1.00 95.06 332 VAL A C 1
ATOM 2522 O O . VAL A 1 332 ? -19.085 16.356 2.384 1.00 95.06 332 VAL A O 1
ATOM 2525 N N . SER A 1 333 ? -17.074 15.416 2.043 1.00 94.00 333 SER A N 1
ATOM 2526 C CA . SER A 1 333 ? -17.010 14.618 3.272 1.00 94.00 333 SER A CA 1
ATOM 2527 C C . SER A 1 333 ? -17.179 15.500 4.511 1.00 94.00 333 SER A C 1
ATOM 2529 O O . SER A 1 333 ? -18.057 15.250 5.330 1.00 94.00 333 SER A O 1
ATOM 2531 N N . ARG A 1 334 ? -16.460 16.627 4.604 1.00 93.50 334 ARG A N 1
ATOM 2532 C CA . ARG A 1 334 ? -16.585 17.584 5.717 1.00 93.50 334 ARG A CA 1
ATOM 2533 C C . ARG A 1 334 ? -18.004 18.121 5.908 1.00 93.50 334 ARG A C 1
ATOM 2535 O O . ARG A 1 334 ? -18.417 18.322 7.049 1.00 93.50 334 ARG A O 1
ATOM 2542 N N . LYS A 1 335 ? -18.730 18.369 4.814 1.00 90.38 335 LYS A N 1
ATOM 2543 C CA . LYS A 1 335 ? -20.118 18.862 4.846 1.00 90.38 335 LYS A CA 1
ATOM 2544 C C . LYS A 1 335 ? -21.141 17.759 5.131 1.00 90.38 335 LYS A C 1
ATOM 2546 O O . LYS A 1 335 ? -22.189 18.047 5.694 1.00 90.38 335 LYS A O 1
ATOM 2551 N N . SER A 1 336 ? -20.857 16.526 4.723 1.00 88.69 336 SER A N 1
ATOM 2552 C CA . SER A 1 336 ? -21.790 15.395 4.806 1.00 88.69 336 SER A CA 1
ATOM 2553 C C . SER A 1 336 ? -21.601 14.519 6.046 1.00 88.69 336 SER A C 1
ATOM 2555 O O . SER A 1 336 ? -22.540 13.815 6.416 1.00 88.69 336 SER A O 1
ATOM 2557 N N . LEU A 1 337 ? -20.431 14.562 6.701 1.00 89.50 337 LEU A N 1
ATOM 2558 C CA . LEU A 1 337 ? -20.143 13.720 7.859 1.00 89.50 337 LEU A CA 1
ATOM 2559 C C . LEU A 1 337 ? -21.013 14.105 9.062 1.00 89.50 337 LEU A C 1
ATOM 2561 O O . LEU A 1 337 ? -20.874 15.230 9.574 1.00 89.50 337 LEU A O 1
ATOM 2565 N N . PRO A 1 338 ? -21.831 13.172 9.578 1.00 87.69 338 PRO A N 1
ATOM 2566 C CA . PRO A 1 338 ? -22.629 13.431 10.762 1.00 87.69 338 PRO A CA 1
ATOM 2567 C C . PRO A 1 338 ? -21.770 13.550 12.022 1.00 87.69 338 PRO A C 1
ATOM 2569 O O . PRO A 1 338 ? -20.575 13.258 12.012 1.00 87.69 338 PRO A O 1
ATOM 2572 N N . ALA A 1 339 ? -22.392 13.989 13.112 1.00 86.19 339 ALA A N 1
ATOM 2573 C CA . ALA A 1 339 ? -21.810 14.002 14.448 1.00 86.19 339 ALA A CA 1
ATOM 2574 C C . ALA A 1 339 ? -22.675 13.110 15.358 1.00 86.19 339 ALA A C 1
ATOM 2576 O O . ALA A 1 339 ? -23.627 13.613 15.950 1.00 86.19 339 ALA A O 1
ATOM 2577 N N . PRO A 1 340 ? -22.432 11.786 15.390 1.00 83.31 340 PRO A N 1
ATOM 2578 C CA . PRO A 1 340 ? -23.204 10.877 16.230 1.00 83.31 340 PRO A CA 1
ATOM 2579 C C . PRO A 1 340 ? -22.903 11.130 17.714 1.00 83.31 340 PRO A C 1
ATOM 2581 O O . PRO A 1 340 ? -21.759 11.390 18.078 1.00 83.31 340 PRO A O 1
ATOM 2584 N N . GLU A 1 341 ? -23.917 11.014 18.573 1.00 80.62 341 GLU A N 1
ATOM 2585 C CA . GLU A 1 341 ? -23.787 11.235 20.026 1.00 80.62 341 GLU A CA 1
ATOM 2586 C C . GLU A 1 341 ? -22.819 10.247 20.696 1.00 80.62 341 GLU A C 1
ATOM 2588 O O . GLU A 1 341 ? -22.188 10.566 21.699 1.00 80.62 341 GLU A O 1
ATOM 2593 N N . SER A 1 342 ? -22.656 9.064 20.099 1.00 81.19 342 SER A N 1
ATOM 2594 C CA . SER A 1 342 ? -21.715 8.024 20.518 1.00 81.19 342 SER A CA 1
ATOM 2595 C C . SER A 1 342 ? -20.241 8.380 20.262 1.00 81.19 342 SER A C 1
ATOM 2597 O O . SER A 1 342 ? -19.361 7.745 20.841 1.00 81.19 342 SER A O 1
ATOM 2599 N N . ASP A 1 343 ? -19.942 9.393 19.436 1.00 85.88 343 ASP A N 1
ATOM 2600 C CA . ASP A 1 343 ? -18.579 9.904 19.215 1.00 85.88 343 ASP A CA 1
ATOM 2601 C C . ASP A 1 343 ? -18.214 10.951 20.281 1.00 85.88 343 ASP A C 1
ATOM 2603 O O . ASP A 1 343 ? -18.126 12.161 20.035 1.00 85.88 343 ASP A O 1
ATOM 2607 N N . VAL A 1 344 ? -18.041 10.468 21.510 1.00 84.06 344 VAL A N 1
ATOM 2608 C CA . VAL A 1 344 ? -17.794 11.298 22.694 1.00 84.06 344 VAL A CA 1
ATOM 2609 C C . VAL A 1 344 ? -16.350 11.798 22.721 1.00 84.06 344 VAL A C 1
ATOM 2611 O O . VAL A 1 344 ? -15.412 11.134 22.278 1.00 84.06 344 VAL A O 1
ATOM 2614 N N . ALA A 1 345 ? -16.157 13.012 23.237 1.00 85.00 345 ALA A N 1
ATOM 2615 C CA . ALA A 1 345 ? -14.822 13.551 23.430 1.00 85.00 345 ALA A CA 1
ATOM 2616 C C . ALA A 1 345 ? -14.033 12.734 24.472 1.00 85.00 345 ALA A C 1
ATOM 2618 O O . ALA A 1 345 ? -14.610 12.322 25.476 1.00 85.00 345 ALA A O 1
ATOM 2619 N N . PRO A 1 346 ? -12.715 12.546 24.274 1.00 82.94 346 PRO A N 1
ATOM 2620 C CA . PRO A 1 346 ? -11.876 11.866 25.256 1.00 82.94 346 PRO A CA 1
ATOM 2621 C C . PRO A 1 346 ? -11.886 12.625 26.586 1.00 82.94 346 PRO A C 1
ATOM 2623 O O . PRO A 1 346 ? -11.982 13.866 26.587 1.00 82.94 346 PRO A O 1
ATOM 2626 N N . SER A 1 347 ? -11.750 11.874 27.682 1.00 84.12 347 SER A N 1
ATOM 2627 C CA . SER A 1 347 ? -11.632 12.414 29.040 1.00 84.12 347 SER A CA 1
ATOM 2628 C C . SER A 1 347 ? -10.401 13.318 29.176 1.00 84.12 347 SER A C 1
ATOM 2630 O O . SER A 1 347 ? -9.463 13.244 28.376 1.00 84.12 347 SER A O 1
ATOM 2632 N N . ASP A 1 348 ? -10.371 14.183 30.191 1.00 84.19 348 ASP A N 1
ATOM 2633 C CA . ASP A 1 348 ? -9.225 15.081 30.403 1.00 84.19 348 ASP A CA 1
ATOM 2634 C C . ASP A 1 348 ? -7.922 14.307 30.646 1.00 84.19 348 ASP A C 1
ATOM 2636 O O . ASP A 1 348 ? -6.870 14.692 30.133 1.00 84.19 348 ASP A O 1
ATOM 2640 N N . GLN A 1 349 ? -8.013 13.155 31.320 1.00 82.00 349 GLN A N 1
ATOM 2641 C CA . GLN A 1 349 ? -6.897 12.227 31.490 1.00 82.00 349 GLN A CA 1
ATOM 2642 C C . GLN A 1 349 ? -6.402 11.687 30.139 1.00 82.00 349 GLN A C 1
ATOM 2644 O O . GLN A 1 349 ? -5.214 11.770 29.834 1.00 82.00 349 GLN A O 1
ATOM 2649 N N . GLN A 1 350 ? -7.313 11.216 29.283 1.00 81.31 350 GLN A N 1
ATOM 2650 C CA . GLN A 1 350 ? -6.983 10.715 27.944 1.00 81.31 350 GLN A CA 1
ATOM 2651 C C . GLN A 1 350 ? -6.331 11.787 27.057 1.00 81.31 350 GLN A C 1
ATOM 2653 O O . GLN A 1 350 ? -5.400 11.502 26.300 1.00 81.31 350 GLN A O 1
ATOM 2658 N N . ARG A 1 351 ? -6.766 13.049 27.178 1.00 81.38 351 ARG A N 1
ATOM 2659 C CA . ARG A 1 351 ? -6.133 14.183 26.484 1.00 81.38 351 ARG A CA 1
ATOM 2660 C C . ARG A 1 351 ? -4.730 14.466 27.007 1.00 81.38 351 ARG A C 1
ATOM 2662 O O . ARG A 1 351 ? -3.827 14.687 26.200 1.00 81.38 351 ARG A O 1
ATOM 2669 N N . ALA A 1 352 ? -4.536 14.455 28.326 1.00 83.94 352 ALA A N 1
ATOM 2670 C CA . ALA A 1 352 ? -3.221 14.632 28.941 1.00 83.94 352 ALA A CA 1
ATOM 2671 C C . ALA A 1 352 ? -2.246 13.520 28.510 1.00 83.94 352 ALA A C 1
ATOM 2673 O O . ALA A 1 352 ? -1.078 13.786 28.213 1.00 83.94 352 ALA A O 1
ATOM 2674 N N . ASP A 1 353 ? -2.753 12.294 28.363 1.00 85.75 353 ASP A N 1
ATOM 2675 C CA . ASP A 1 353 ? -1.988 11.127 27.930 1.00 85.75 353 ASP A CA 1
ATOM 2676 C C . ASP A 1 353 ? -1.694 11.075 26.423 1.00 85.75 353 ASP A C 1
ATOM 2678 O O . ASP A 1 353 ? -0.946 10.201 25.981 1.00 85.75 353 ASP A O 1
ATOM 2682 N N . PHE A 1 354 ? -2.178 12.027 25.615 1.00 86.44 354 PHE A N 1
ATOM 2683 C CA . PHE A 1 354 ? -1.945 12.026 24.168 1.00 86.44 354 PHE A CA 1
ATOM 2684 C C . PHE A 1 354 ? -0.456 12.035 23.793 1.00 86.44 354 PHE A C 1
ATOM 2686 O O . PHE A 1 354 ? -0.011 11.203 23.002 1.00 86.44 354 PHE A O 1
ATOM 2693 N N . ARG A 1 355 ? 0.338 12.955 24.363 1.00 88.31 355 ARG A N 1
ATOM 2694 C CA . ARG A 1 355 ? 1.783 13.048 24.071 1.00 88.31 355 ARG A CA 1
ATOM 2695 C C . ARG A 1 355 ? 2.539 11.790 24.534 1.00 88.31 355 ARG A C 1
ATOM 2697 O O . ARG A 1 355 ? 3.293 11.243 23.727 1.00 88.31 355 ARG A O 1
ATOM 2704 N N . PRO A 1 356 ? 2.320 11.281 25.764 1.00 90.75 356 PRO A N 1
ATOM 2705 C CA . PRO A 1 356 ? 2.831 9.974 26.174 1.00 90.75 356 PRO A CA 1
ATOM 2706 C C . PRO A 1 356 ? 2.426 8.822 25.241 1.00 90.75 356 PRO A C 1
ATOM 2708 O O . PRO A 1 356 ? 3.273 8.012 24.873 1.00 90.75 356 PRO A O 1
ATOM 2711 N N . ASN A 1 357 ? 1.163 8.752 24.811 1.00 90.62 357 ASN A N 1
ATOM 2712 C CA . ASN A 1 357 ? 0.665 7.717 23.897 1.00 90.62 357 ASN A CA 1
ATOM 2713 C C . ASN A 1 357 ? 1.293 7.818 22.505 1.00 90.62 357 ASN A C 1
ATOM 2715 O O . ASN A 1 357 ? 1.606 6.794 21.893 1.00 90.62 357 ASN A O 1
ATOM 2719 N N . LEU A 1 358 ? 1.555 9.031 22.021 1.00 89.88 358 LEU A N 1
ATOM 2720 C CA . LEU A 1 358 ? 2.287 9.243 20.779 1.00 89.88 358 LEU A CA 1
ATOM 2721 C C . LEU A 1 358 ? 3.728 8.728 20.891 1.00 89.88 358 LEU A C 1
ATOM 2723 O O . LEU A 1 358 ? 4.187 8.013 20.002 1.00 89.88 358 LEU A O 1
ATOM 2727 N N . ALA A 1 359 ? 4.416 9.014 22.002 1.00 89.56 359 ALA A N 1
ATOM 2728 C CA . ALA A 1 359 ? 5.760 8.497 22.259 1.00 89.56 359 ALA A CA 1
ATOM 2729 C C . ALA A 1 359 ? 5.773 6.962 22.372 1.00 89.56 359 ALA A C 1
ATOM 2731 O O . ALA A 1 359 ? 6.597 6.316 21.730 1.00 89.56 359 ALA A O 1
ATOM 2732 N N . ARG A 1 360 ? 4.816 6.370 23.104 1.00 91.56 360 ARG A N 1
ATOM 2733 C CA . ARG A 1 360 ? 4.620 4.910 23.201 1.00 91.56 360 ARG A CA 1
ATOM 2734 C C . ARG A 1 360 ? 4.428 4.280 21.821 1.00 91.56 360 ARG A C 1
ATOM 2736 O O . ARG A 1 360 ? 5.117 3.319 21.489 1.00 91.56 360 ARG A O 1
ATOM 2743 N N . THR A 1 361 ? 3.546 4.853 21.003 1.00 90.81 361 THR A N 1
ATOM 2744 C CA . THR A 1 361 ? 3.296 4.398 19.626 1.00 90.81 361 THR A CA 1
ATOM 2745 C C . THR A 1 361 ? 4.564 4.492 18.783 1.00 90.81 361 THR A C 1
ATOM 2747 O O . THR A 1 361 ? 4.948 3.519 18.139 1.00 90.81 361 THR A O 1
ATOM 2750 N N . GLY A 1 362 ? 5.261 5.630 18.838 1.00 89.50 362 GLY A N 1
ATOM 2751 C CA . GLY A 1 362 ? 6.531 5.834 18.144 1.00 89.50 362 GLY A CA 1
ATOM 2752 C C . GLY A 1 362 ? 7.599 4.821 18.557 1.00 89.50 362 GLY A C 1
ATOM 2753 O O . GLY A 1 362 ? 8.275 4.265 17.695 1.00 89.50 362 GLY A O 1
ATOM 2754 N N . SER A 1 363 ? 7.713 4.509 19.852 1.00 90.25 363 SER A N 1
ATOM 2755 C CA . SER A 1 363 ? 8.628 3.475 20.344 1.00 90.25 363 SER A CA 1
ATOM 2756 C C . SER A 1 363 ? 8.261 2.090 19.811 1.00 90.25 363 SER A C 1
ATOM 2758 O O . SER A 1 363 ? 9.141 1.405 19.297 1.00 90.25 363 SER A O 1
ATOM 2760 N N . VAL A 1 364 ? 6.981 1.694 19.860 1.00 90.94 364 VAL A N 1
ATOM 2761 C CA . VAL A 1 364 ? 6.501 0.399 19.331 1.00 90.94 364 VAL A CA 1
ATOM 2762 C C . VAL A 1 364 ? 6.817 0.254 17.841 1.00 90.94 364 VAL A C 1
ATOM 2764 O O . VAL A 1 364 ? 7.331 -0.781 17.414 1.00 90.94 364 VAL A O 1
ATOM 2767 N N . LEU A 1 365 ? 6.573 1.301 17.052 1.00 89.31 365 LEU A N 1
ATOM 2768 C CA . LEU A 1 365 ? 6.895 1.314 15.624 1.00 89.31 365 LEU A CA 1
ATOM 2769 C C . LEU A 1 365 ? 8.402 1.297 15.370 1.00 89.31 365 LEU A C 1
ATOM 2771 O O . LEU A 1 365 ? 8.856 0.590 14.474 1.00 89.31 365 LEU A O 1
ATOM 2775 N N . GLY A 1 366 ? 9.177 2.037 16.167 1.00 89.25 366 GLY A N 1
ATOM 2776 C CA . GLY A 1 366 ? 10.636 2.030 16.108 1.00 89.25 366 GLY A CA 1
ATOM 2777 C C . GLY A 1 366 ? 11.200 0.635 16.359 1.00 89.25 366 GLY A C 1
ATOM 2778 O O . GLY A 1 366 ? 12.006 0.149 15.571 1.00 89.25 366 GLY A O 1
ATOM 2779 N N . PHE A 1 367 ? 10.720 -0.057 17.395 1.00 92.31 367 PHE A N 1
ATOM 2780 C CA . PHE A 1 367 ? 11.101 -1.445 17.667 1.00 92.31 367 PHE A CA 1
ATOM 2781 C C . PHE A 1 367 ? 10.752 -2.371 16.512 1.00 92.31 367 PHE A C 1
ATOM 2783 O O . PHE A 1 367 ? 11.599 -3.159 16.094 1.00 92.31 367 PHE A O 1
ATOM 2790 N N . TYR A 1 368 ? 9.542 -2.253 15.962 1.00 88.62 368 TYR A N 1
ATOM 2791 C CA . TYR A 1 368 ? 9.142 -3.049 14.810 1.00 88.62 368 TYR A CA 1
ATOM 2792 C C . TYR A 1 368 ? 10.053 -2.794 13.601 1.00 88.62 368 TYR A C 1
ATOM 2794 O O . TYR A 1 368 ? 10.553 -3.744 13.005 1.00 88.62 368 TYR A O 1
ATOM 2802 N N . GLY A 1 369 ? 10.318 -1.528 13.264 1.00 88.75 369 GLY A N 1
ATOM 2803 C CA . GLY A 1 369 ? 11.179 -1.155 12.141 1.00 88.75 369 GLY A CA 1
ATOM 2804 C C . GLY A 1 369 ? 12.608 -1.674 12.303 1.00 88.75 369 GLY A C 1
ATOM 2805 O O . GLY A 1 369 ? 13.152 -2.286 11.387 1.00 88.75 369 GLY A O 1
ATOM 2806 N N . VAL A 1 370 ? 13.202 -1.506 13.486 1.00 91.56 370 VAL A N 1
ATOM 2807 C CA . VAL A 1 370 ? 14.548 -2.019 13.783 1.00 91.56 370 VAL A CA 1
ATOM 2808 C C . VAL A 1 370 ? 14.580 -3.551 13.742 1.00 91.56 370 VAL A C 1
ATOM 2810 O O . VAL A 1 370 ? 15.492 -4.132 13.154 1.00 91.56 370 VAL A O 1
ATOM 2813 N N . THR A 1 371 ? 13.563 -4.214 14.298 1.00 91.62 371 THR A N 1
ATOM 2814 C CA . THR A 1 371 ? 13.438 -5.681 14.264 1.00 91.62 371 THR A CA 1
ATOM 2815 C C . THR A 1 371 ? 13.283 -6.192 12.833 1.00 91.62 371 THR A C 1
ATOM 2817 O O . THR A 1 371 ? 13.901 -7.189 12.473 1.00 91.62 371 THR A O 1
ATOM 2820 N N . TYR A 1 372 ? 12.524 -5.488 11.989 1.00 89.56 372 TYR A N 1
ATOM 2821 C CA . TYR A 1 372 ? 12.403 -5.794 10.565 1.00 89.56 372 TYR A CA 1
ATOM 2822 C C . TYR A 1 372 ? 13.768 -5.770 9.868 1.00 89.56 372 TYR A C 1
ATOM 2824 O O . TYR A 1 372 ? 14.114 -6.731 9.184 1.00 89.56 372 TYR A O 1
ATOM 2832 N N . PHE A 1 373 ? 14.580 -4.728 10.078 1.00 89.56 373 PHE A N 1
ATOM 2833 C CA . PHE A 1 373 ? 15.922 -4.663 9.490 1.00 89.56 373 PHE A CA 1
ATOM 2834 C C . PHE A 1 373 ? 16.854 -5.759 10.028 1.00 89.56 373 PHE A C 1
ATOM 2836 O O . PHE A 1 373 ? 17.618 -6.329 9.249 1.00 89.56 373 PHE A O 1
ATOM 2843 N N . ALA A 1 374 ? 16.763 -6.111 11.314 1.00 91.94 374 ALA A N 1
ATOM 2844 C CA . ALA A 1 374 ? 17.527 -7.222 11.884 1.00 91.94 374 ALA A CA 1
ATOM 2845 C C . ALA A 1 374 ? 17.136 -8.574 11.253 1.00 91.94 374 ALA A C 1
ATOM 2847 O O . ALA A 1 374 ? 17.994 -9.300 10.754 1.00 91.94 374 ALA A O 1
ATOM 2848 N N . LEU A 1 375 ? 15.838 -8.892 11.211 1.00 91.44 375 LEU A N 1
ATOM 2849 C CA . LEU A 1 375 ? 15.326 -10.132 10.616 1.00 91.44 375 LEU A CA 1
ATOM 2850 C C . LEU A 1 375 ? 15.607 -10.203 9.115 1.00 91.44 375 LEU A C 1
ATOM 2852 O O . LEU A 1 375 ? 15.956 -11.261 8.597 1.00 91.44 375 LEU A O 1
ATOM 2856 N N . SER A 1 376 ? 15.495 -9.075 8.416 1.00 88.12 376 SER A N 1
ATOM 2857 C CA . SER A 1 376 ? 15.799 -8.998 6.994 1.00 88.12 376 SER A CA 1
ATOM 2858 C C . SER A 1 376 ? 17.281 -9.246 6.714 1.00 88.12 376 SER A C 1
ATOM 2860 O O . SER A 1 376 ? 17.583 -9.943 5.747 1.00 88.12 376 SER A O 1
ATOM 2862 N N . ALA A 1 377 ? 18.191 -8.717 7.540 1.00 89.31 377 ALA A N 1
ATOM 2863 C CA . ALA A 1 377 ? 19.624 -8.978 7.410 1.00 89.31 377 ALA A CA 1
ATOM 2864 C C . ALA A 1 377 ? 19.963 -10.444 7.685 1.00 89.31 377 ALA A C 1
ATOM 2866 O O . ALA A 1 377 ? 20.721 -11.061 6.934 1.00 89.31 377 ALA A O 1
ATOM 2867 N N . LEU A 1 378 ? 19.345 -11.026 8.718 1.00 92.38 378 LEU A N 1
ATOM 2868 C CA . LEU A 1 378 ? 19.481 -12.445 9.038 1.00 92.38 378 LEU A CA 1
ATOM 2869 C C . LEU A 1 378 ? 19.026 -13.325 7.864 1.00 92.38 378 LEU A C 1
ATOM 2871 O O . LEU A 1 378 ? 19.762 -14.211 7.434 1.00 92.38 378 LEU A O 1
ATOM 2875 N N . LEU A 1 379 ? 17.841 -13.047 7.312 1.00 90.75 379 LEU A N 1
ATOM 2876 C CA . LEU A 1 379 ? 17.278 -13.796 6.190 1.00 90.75 379 LEU A CA 1
ATOM 2877 C C . LEU A 1 379 ? 18.150 -13.681 4.935 1.00 90.75 379 LEU A C 1
ATOM 2879 O O . LEU A 1 379 ? 18.471 -14.697 4.323 1.00 90.75 379 LEU A O 1
ATOM 2883 N N . ARG A 1 380 ? 18.568 -12.467 4.557 1.00 88.75 380 ARG A N 1
ATOM 2884 C CA . ARG A 1 380 ? 19.428 -12.256 3.381 1.00 88.75 380 ARG A CA 1
ATOM 2885 C C . ARG A 1 380 ? 20.795 -12.916 3.539 1.00 88.75 380 ARG A C 1
ATOM 2887 O O . ARG A 1 380 ? 21.278 -13.523 2.588 1.00 88.75 380 ARG A O 1
ATOM 2894 N N . SER A 1 381 ? 21.378 -12.867 4.736 1.00 90.50 381 SER A N 1
ATOM 2895 C CA . SER A 1 381 ? 22.630 -13.567 5.044 1.00 90.50 381 SER A CA 1
ATOM 2896 C C . SER A 1 381 ? 22.476 -15.081 4.898 1.00 90.50 381 SER A C 1
ATOM 2898 O O . SER A 1 381 ? 23.296 -15.724 4.246 1.00 90.50 381 SER A O 1
ATOM 2900 N N . ALA A 1 382 ? 21.396 -15.656 5.438 1.00 90.62 382 ALA A N 1
ATOM 2901 C CA . ALA A 1 382 ? 21.115 -17.084 5.310 1.00 90.62 382 ALA A CA 1
ATOM 2902 C C . ALA A 1 382 ? 20.909 -17.496 3.842 1.00 90.62 382 ALA A C 1
ATOM 2904 O O . ALA A 1 382 ? 21.470 -18.492 3.386 1.00 90.62 382 ALA A O 1
ATOM 2905 N N . LEU A 1 383 ? 20.155 -16.700 3.078 1.00 89.94 383 LEU A N 1
ATOM 2906 C CA . LEU A 1 383 ? 19.904 -16.952 1.658 1.00 89.94 383 LEU A CA 1
ATOM 2907 C C . LEU A 1 383 ? 21.175 -16.834 0.816 1.00 89.94 383 LEU A C 1
ATOM 2909 O O . LEU A 1 383 ? 21.373 -17.657 -0.071 1.00 89.94 383 LEU A O 1
ATOM 2913 N N . HIS A 1 384 ? 22.067 -15.892 1.128 1.00 89.38 384 HIS A N 1
ATOM 2914 C CA . HIS A 1 384 ? 23.372 -15.778 0.479 1.00 89.38 384 HIS A CA 1
ATOM 2915 C C . HIS A 1 384 ? 24.223 -17.040 0.669 1.00 89.38 384 HIS A C 1
ATOM 2917 O O . HIS A 1 384 ? 24.800 -17.538 -0.298 1.00 89.38 384 HIS A O 1
ATOM 2923 N N . VAL A 1 385 ? 24.256 -17.589 1.889 1.00 88.75 385 VAL A N 1
ATOM 2924 C CA . VAL A 1 385 ? 24.984 -18.832 2.199 1.00 88.75 385 VAL A CA 1
ATOM 2925 C C . VAL A 1 385 ? 24.418 -20.009 1.405 1.00 88.75 385 VAL A C 1
ATOM 2927 O O . VAL A 1 385 ? 25.175 -20.761 0.793 1.00 88.75 385 VAL A O 1
ATOM 2930 N N . VAL A 1 386 ? 23.090 -20.147 1.353 1.00 88.12 386 VAL A N 1
ATOM 2931 C CA . VAL A 1 386 ? 22.436 -21.205 0.565 1.00 88.12 386 VAL A CA 1
ATOM 2932 C C . VAL A 1 386 ? 22.716 -21.024 -0.932 1.00 88.12 386 VAL A C 1
ATOM 2934 O O . VAL A 1 386 ? 23.033 -21.989 -1.631 1.00 88.12 386 VAL A O 1
ATOM 2937 N N . ALA A 1 387 ? 22.640 -19.789 -1.425 1.00 88.81 387 ALA A N 1
ATOM 2938 C CA . ALA A 1 387 ? 22.785 -19.452 -2.833 1.00 88.81 387 ALA A CA 1
ATOM 2939 C C . ALA A 1 387 ? 24.211 -19.600 -3.367 1.00 88.81 387 ALA A C 1
ATOM 2941 O O . ALA A 1 387 ? 24.383 -19.991 -4.519 1.00 88.81 387 ALA A O 1
ATOM 2942 N N . GLY A 1 388 ? 25.234 -19.348 -2.543 1.00 79.19 388 GLY A N 1
ATOM 2943 C CA . GLY A 1 388 ? 26.641 -19.459 -2.946 1.00 79.19 388 GLY A CA 1
ATOM 2944 C C . GLY A 1 388 ? 27.035 -20.848 -3.462 1.00 79.19 388 GLY A C 1
ATOM 2945 O O . GLY A 1 388 ? 28.000 -20.974 -4.208 1.00 79.19 388 GLY A O 1
ATOM 2946 N N . SER A 1 389 ? 26.256 -21.879 -3.119 1.00 74.94 389 SER A N 1
ATOM 2947 C CA . SER A 1 389 ? 26.461 -23.263 -3.561 1.00 74.94 389 SER A CA 1
ATOM 2948 C C . SER A 1 389 ? 25.680 -23.659 -4.824 1.00 74.94 389 SER A C 1
ATOM 2950 O O . SER A 1 389 ? 25.881 -24.761 -5.334 1.00 74.94 389 SER A O 1
ATOM 2952 N N . LYS A 1 390 ? 24.783 -22.801 -5.342 1.00 86.31 390 LYS A N 1
ATOM 2953 C CA . LYS A 1 390 ? 23.838 -23.152 -6.418 1.00 86.31 390 LYS A CA 1
ATOM 2954 C C . LYS A 1 390 ? 23.792 -22.089 -7.527 1.00 86.31 390 LYS A C 1
ATOM 2956 O O . LYS A 1 390 ? 23.314 -20.983 -7.275 1.00 86.31 390 LYS A O 1
ATOM 2961 N N . PRO A 1 391 ? 24.173 -22.422 -8.778 1.00 77.88 391 PRO A N 1
ATOM 2962 C CA . PRO A 1 391 ? 24.142 -21.482 -9.906 1.00 77.88 391 PRO A CA 1
ATOM 2963 C C . PRO A 1 391 ? 22.756 -20.871 -10.157 1.00 77.88 391 PRO A C 1
ATOM 2965 O O . PRO A 1 391 ? 22.644 -19.690 -10.478 1.00 77.88 391 PRO A O 1
ATOM 2968 N N . GLU A 1 392 ? 21.700 -21.660 -9.952 1.00 81.50 392 GLU A N 1
ATOM 2969 C CA . GLU A 1 392 ? 20.299 -21.255 -10.130 1.00 81.50 392 GLU A CA 1
ATOM 2970 C C . GLU A 1 392 ? 19.857 -20.158 -9.147 1.00 81.50 392 GLU A C 1
ATOM 2972 O O . GLU A 1 392 ? 18.934 -19.399 -9.428 1.00 81.50 392 GLU A O 1
ATOM 2977 N N . LEU A 1 393 ? 20.535 -20.031 -8.001 1.00 82.69 393 LEU A N 1
ATOM 2978 C CA . LEU A 1 393 ? 20.207 -19.063 -6.953 1.00 82.69 393 LEU A CA 1
ATOM 2979 C C . LEU A 1 393 ? 21.106 -17.823 -6.983 1.00 82.69 393 LEU A C 1
ATOM 2981 O O . LEU A 1 393 ? 21.093 -17.044 -6.033 1.00 82.69 393 LEU A O 1
ATOM 2985 N N . LYS A 1 394 ? 21.849 -17.581 -8.071 1.00 79.25 394 LYS A N 1
ATOM 2986 C CA . LYS A 1 394 ? 22.788 -16.450 -8.176 1.00 79.25 394 LYS A CA 1
ATOM 2987 C C . LYS A 1 394 ? 22.156 -15.085 -7.856 1.00 79.25 394 LYS A C 1
ATOM 2989 O O . LYS A 1 394 ? 22.845 -14.216 -7.338 1.00 79.25 394 LYS A O 1
ATOM 2994 N N . GLY A 1 395 ? 20.854 -14.903 -8.100 1.00 76.00 395 GLY A N 1
ATOM 2995 C CA . GLY A 1 395 ? 20.120 -13.675 -7.752 1.00 76.00 395 GLY A CA 1
ATOM 2996 C C . GLY A 1 395 ? 19.989 -13.395 -6.247 1.00 76.00 395 GLY A C 1
ATOM 2997 O O . GLY A 1 395 ? 19.731 -12.262 -5.861 1.00 76.00 395 GLY A O 1
ATOM 2998 N N . TRP A 1 396 ? 20.198 -14.402 -5.396 1.00 83.12 396 TRP A N 1
ATOM 2999 C CA . TRP A 1 396 ? 20.192 -14.285 -3.933 1.00 83.12 396 TRP A CA 1
ATOM 3000 C C . TRP A 1 396 ? 21.594 -14.061 -3.351 1.00 83.12 396 TRP A C 1
ATOM 3002 O O . TRP A 1 396 ? 21.758 -13.920 -2.138 1.00 83.12 396 TRP A O 1
ATOM 3012 N N . VAL A 1 397 ? 22.622 -14.038 -4.203 1.00 85.06 397 VAL A N 1
ATOM 3013 C CA . VAL A 1 397 ? 23.988 -13.730 -3.791 1.00 85.06 397 VAL A CA 1
ATOM 3014 C C . VAL A 1 397 ? 24.106 -12.218 -3.608 1.00 85.06 397 VAL A C 1
ATOM 3016 O O . VAL A 1 397 ? 23.879 -11.454 -4.543 1.00 85.06 397 VAL A O 1
ATOM 3019 N N . LEU A 1 398 ? 24.465 -11.782 -2.399 1.00 85.31 398 LEU A N 1
ATOM 3020 C CA . LEU A 1 398 ? 24.603 -10.371 -2.068 1.00 85.31 398 LEU A CA 1
ATOM 3021 C C . LEU A 1 398 ? 25.675 -9.691 -2.939 1.00 85.31 398 LEU A C 1
ATOM 3023 O O . LEU A 1 398 ? 26.785 -10.222 -3.067 1.00 85.31 398 LEU A O 1
ATOM 3027 N N . PRO A 1 399 ? 25.375 -8.513 -3.513 1.00 77.56 399 PRO A N 1
ATOM 3028 C CA . PRO A 1 399 ? 26.305 -7.794 -4.372 1.00 77.56 399 PRO A CA 1
ATOM 3029 C C . PRO A 1 399 ? 27.482 -7.214 -3.577 1.00 77.56 399 PRO A C 1
ATOM 3031 O O . PRO A 1 399 ? 27.365 -6.877 -2.397 1.00 77.56 399 PRO A O 1
ATOM 3034 N N . SER A 1 400 ? 28.623 -7.065 -4.251 1.00 78.00 400 SER A N 1
ATOM 3035 C CA . SER A 1 400 ? 29.819 -6.398 -3.733 1.00 78.00 400 SER A CA 1
ATOM 3036 C C . SER A 1 400 ? 30.315 -5.387 -4.777 1.00 78.00 400 SER A C 1
ATOM 3038 O O . SER A 1 400 ? 30.540 -5.801 -5.916 1.00 78.00 400 SER A O 1
ATOM 3040 N N . PRO A 1 401 ? 30.490 -4.092 -4.445 1.00 76.06 401 PRO A N 1
ATOM 3041 C CA . PRO A 1 401 ? 30.311 -3.476 -3.127 1.00 76.06 401 PRO A CA 1
ATOM 3042 C C . PRO A 1 401 ? 28.845 -3.407 -2.677 1.00 76.06 401 PRO A C 1
ATOM 3044 O O . PRO A 1 401 ? 27.935 -3.188 -3.480 1.00 76.06 401 PRO A O 1
ATOM 3047 N N . ALA A 1 402 ? 28.625 -3.584 -1.377 1.00 76.75 402 ALA A N 1
ATOM 3048 C CA . ALA A 1 402 ? 27.299 -3.597 -0.781 1.00 76.75 402 ALA A CA 1
ATOM 3049 C C . ALA A 1 402 ? 26.750 -2.187 -0.546 1.00 76.75 402 ALA A C 1
ATOM 3051 O O . ALA A 1 402 ? 27.489 -1.220 -0.324 1.00 76.75 402 ALA A O 1
ATOM 3052 N N . LYS A 1 403 ? 25.420 -2.087 -0.506 1.00 69.06 403 LYS A N 1
ATOM 3053 C CA . LYS A 1 403 ? 24.723 -0.894 -0.027 1.00 69.06 403 LYS A CA 1
ATOM 3054 C C . LYS A 1 403 ? 24.232 -1.129 1.397 1.00 69.06 403 LYS A C 1
ATOM 3056 O O . LYS A 1 403 ? 23.411 -2.010 1.621 1.00 69.06 403 LYS A O 1
ATOM 3061 N N . PHE A 1 404 ? 24.670 -0.303 2.340 1.00 66.38 404 PHE A N 1
ATOM 3062 C CA . PHE A 1 404 ? 24.126 -0.271 3.697 1.00 66.38 404 PHE A CA 1
ATOM 3063 C C . PHE A 1 404 ? 23.126 0.880 3.793 1.00 66.38 404 PHE A C 1
ATOM 3065 O O . PHE A 1 404 ? 23.502 2.028 3.577 1.00 66.38 404 PHE A O 1
ATOM 3072 N N . LEU A 1 405 ? 21.842 0.600 4.050 1.00 63.28 405 LEU A N 1
ATOM 3073 C CA . LEU A 1 405 ? 20.778 1.623 4.039 1.00 63.28 405 LEU A CA 1
ATOM 3074 C C . LEU A 1 405 ? 20.783 2.493 2.759 1.00 63.28 405 LEU A C 1
ATOM 3076 O O . LEU A 1 405 ? 20.542 3.696 2.804 1.00 63.28 405 LEU A O 1
ATOM 3080 N N . ASN A 1 406 ? 21.067 1.876 1.605 1.00 60.28 406 ASN A N 1
ATOM 3081 C CA . ASN A 1 406 ? 21.218 2.535 0.298 1.00 60.28 406 ASN A CA 1
ATOM 3082 C C . ASN A 1 406 ? 22.441 3.475 0.160 1.00 60.28 406 ASN A C 1
ATOM 3084 O O . ASN A 1 406 ? 22.587 4.130 -0.870 1.00 60.28 406 ASN A O 1
ATOM 3088 N N . ILE A 1 407 ? 23.338 3.509 1.150 1.00 67.56 407 ILE A N 1
ATOM 3089 C CA . ILE A 1 407 ? 24.645 4.169 1.076 1.00 67.56 407 ILE A CA 1
ATOM 3090 C C . ILE A 1 407 ? 25.647 3.160 0.525 1.00 67.56 407 ILE A C 1
ATOM 3092 O O . ILE A 1 407 ? 25.752 2.041 1.028 1.00 67.56 407 ILE A O 1
ATOM 3096 N N . GLN A 1 408 ? 26.366 3.536 -0.529 1.00 72.69 408 GLN A N 1
ATOM 3097 C CA . GLN A 1 408 ? 27.389 2.679 -1.114 1.00 72.69 408 GLN A CA 1
ATOM 3098 C C . GLN A 1 408 ? 28.557 2.556 -0.133 1.00 72.69 408 GLN A C 1
ATOM 3100 O O . GLN A 1 408 ? 29.129 3.556 0.294 1.00 72.69 408 GLN A O 1
ATOM 3105 N N . THR A 1 409 ? 28.873 1.326 0.254 1.00 75.88 409 THR A N 1
ATOM 3106 C CA . THR A 1 409 ? 29.953 1.033 1.199 1.00 75.88 409 THR A CA 1
ATOM 3107 C C . THR A 1 409 ? 31.078 0.296 0.493 1.00 75.88 409 THR A C 1
ATOM 3109 O O . THR A 1 409 ? 30.859 -0.340 -0.533 1.00 75.88 409 THR A O 1
ATOM 3112 N N . SER A 1 410 ? 32.284 0.339 1.052 1.00 81.06 410 SER A N 1
ATOM 3113 C CA . SER A 1 410 ? 33.394 -0.517 0.616 1.00 81.06 410 SER A CA 1
ATOM 3114 C C . SER A 1 410 ? 33.267 -1.967 1.108 1.00 81.06 410 SER A C 1
ATOM 3116 O O . SER A 1 410 ? 34.132 -2.788 0.818 1.00 81.06 410 SER A O 1
ATOM 3118 N N . LEU A 1 411 ? 32.208 -2.289 1.859 1.00 84.31 411 LEU A N 1
ATOM 3119 C CA . LEU A 1 411 ? 31.992 -3.605 2.448 1.00 84.31 411 LEU A CA 1
ATOM 3120 C C . LEU A 1 411 ? 31.508 -4.608 1.398 1.00 84.31 411 LEU A C 1
ATOM 3122 O O . LEU A 1 411 ? 30.775 -4.270 0.464 1.00 84.31 411 LEU A O 1
ATOM 3126 N N . THR A 1 412 ? 31.866 -5.874 1.601 1.00 87.06 412 THR A N 1
ATOM 3127 C CA . THR A 1 412 ? 31.222 -6.983 0.887 1.00 87.06 412 THR A CA 1
ATOM 3128 C C . THR A 1 412 ? 29.759 -7.121 1.317 1.00 87.06 412 THR A C 1
ATOM 3130 O O . THR A 1 412 ? 29.380 -6.704 2.415 1.00 87.06 412 THR A O 1
ATOM 3133 N N . GLY A 1 413 ? 28.939 -7.748 0.468 1.00 85.06 413 GLY A N 1
ATOM 3134 C CA . GLY A 1 413 ? 27.521 -8.013 0.735 1.00 85.06 413 GLY A CA 1
ATOM 3135 C C . GLY A 1 413 ? 27.263 -8.579 2.131 1.00 85.06 413 GLY A C 1
ATOM 3136 O O . GLY A 1 413 ? 26.496 -8.017 2.908 1.00 85.06 413 GLY A O 1
ATOM 3137 N N . ILE A 1 414 ? 27.974 -9.653 2.480 1.00 87.38 414 ILE A N 1
ATOM 3138 C CA . ILE A 1 414 ? 27.819 -10.318 3.775 1.00 87.38 414 ILE A CA 1
ATOM 3139 C C . ILE A 1 414 ? 28.297 -9.452 4.949 1.00 87.38 414 ILE A C 1
ATOM 3141 O O . ILE A 1 414 ? 27.653 -9.434 5.994 1.00 87.38 414 ILE A O 1
ATOM 3145 N N . GLN A 1 415 ? 29.379 -8.683 4.784 1.00 89.75 415 GLN A N 1
ATOM 3146 C CA . GLN A 1 415 ? 29.871 -7.782 5.832 1.00 89.75 415 GLN A CA 1
ATOM 3147 C C . GLN A 1 415 ? 28.861 -6.674 6.144 1.00 89.75 415 GLN A C 1
ATOM 3149 O O . GLN A 1 415 ? 28.661 -6.348 7.313 1.00 89.75 415 GLN A O 1
ATOM 3154 N N . ALA A 1 416 ? 28.201 -6.120 5.123 1.00 88.75 416 ALA A N 1
ATOM 3155 C CA . ALA A 1 416 ? 27.170 -5.105 5.317 1.00 88.75 416 ALA A CA 1
ATOM 3156 C C . ALA A 1 416 ? 25.943 -5.658 6.061 1.00 88.75 416 ALA A C 1
ATOM 3158 O O . ALA A 1 416 ? 25.423 -4.989 6.955 1.00 88.75 416 ALA A O 1
ATOM 3159 N N . GLU A 1 417 ? 25.508 -6.884 5.751 1.00 89.81 417 GLU A N 1
ATOM 3160 C CA . GLU A 1 417 ? 24.383 -7.516 6.454 1.00 89.81 417 GLU A CA 1
ATOM 3161 C C . GLU A 1 417 ? 24.730 -7.891 7.899 1.00 89.81 417 GLU A C 1
ATOM 3163 O O . GLU A 1 417 ? 23.928 -7.658 8.805 1.00 89.81 417 GLU A O 1
ATOM 3168 N N . VAL A 1 418 ? 25.941 -8.404 8.149 1.00 90.44 418 VAL A N 1
ATOM 3169 C CA . VAL A 1 418 ? 26.421 -8.674 9.514 1.00 90.44 418 VAL A CA 1
ATOM 3170 C C . VAL A 1 418 ? 26.483 -7.381 10.323 1.00 90.44 418 VAL A C 1
ATOM 3172 O O . VAL A 1 418 ? 25.992 -7.347 11.449 1.00 90.44 418 VAL A O 1
ATOM 3175 N N . LEU A 1 419 ? 27.003 -6.293 9.745 1.00 90.69 419 LEU A N 1
ATOM 3176 C CA . LEU A 1 419 ? 27.015 -4.983 10.394 1.00 90.69 419 LEU A CA 1
ATOM 3177 C C . LEU A 1 419 ? 25.592 -4.495 10.713 1.00 90.69 419 LEU A C 1
ATOM 3179 O O . LEU A 1 419 ? 25.340 -4.028 11.824 1.00 90.69 419 LEU A O 1
ATOM 3183 N N . GLN A 1 420 ? 24.649 -4.646 9.776 1.00 90.31 420 GLN A N 1
ATOM 3184 C CA . GLN A 1 420 ? 23.240 -4.310 10.004 1.00 90.31 420 GLN A CA 1
ATOM 3185 C C . GLN A 1 420 ? 22.653 -5.117 11.160 1.00 90.31 420 GLN A C 1
ATOM 3187 O O . GLN A 1 420 ? 21.989 -4.547 12.023 1.00 90.31 420 GLN A O 1
ATOM 3192 N N . LEU A 1 421 ? 22.932 -6.419 11.227 1.00 92.00 421 LEU A N 1
ATOM 3193 C CA . LEU A 1 421 ? 22.471 -7.272 12.316 1.00 92.00 421 LEU A CA 1
ATOM 3194 C C . LEU A 1 421 ? 23.088 -6.861 13.663 1.00 92.00 421 LEU A C 1
ATOM 3196 O O . LEU A 1 421 ? 22.362 -6.743 14.650 1.00 92.00 421 LEU A O 1
ATOM 3200 N N . CYS A 1 422 ? 24.393 -6.575 13.698 1.00 93.50 422 CYS A N 1
ATOM 3201 C CA . CYS A 1 422 ? 25.109 -6.127 14.896 1.00 93.50 422 CYS A CA 1
ATOM 3202 C C . CYS A 1 422 ? 24.620 -4.772 15.428 1.00 93.50 422 CYS A C 1
ATOM 3204 O O . CYS A 1 422 ? 24.715 -4.533 16.627 1.00 93.50 422 CYS A O 1
ATOM 3206 N N . ILE A 1 423 ? 24.083 -3.898 14.573 1.00 93.00 423 ILE A N 1
ATOM 3207 C CA . ILE A 1 423 ? 23.495 -2.616 14.989 1.00 93.00 423 ILE A CA 1
ATOM 3208 C C . ILE A 1 423 ? 22.026 -2.799 15.389 1.00 93.00 423 ILE A C 1
ATOM 3210 O O . ILE A 1 423 ? 21.598 -2.352 16.456 1.00 93.00 423 ILE A O 1
ATOM 3214 N N . CYS A 1 424 ? 21.233 -3.456 14.542 1.00 94.12 424 CYS A N 1
ATOM 3215 C CA . CYS A 1 424 ? 19.789 -3.532 14.722 1.00 94.12 424 CYS A CA 1
ATOM 3216 C C . CYS A 1 424 ? 19.377 -4.493 15.846 1.00 94.12 424 CYS A C 1
ATOM 3218 O O . CYS A 1 424 ? 18.418 -4.191 16.550 1.00 94.12 424 CYS A O 1
ATOM 3220 N N . ALA A 1 425 ? 20.072 -5.615 16.071 1.00 93.00 425 ALA A N 1
ATOM 3221 C CA . ALA A 1 425 ? 19.670 -6.566 17.112 1.00 93.00 425 ALA A CA 1
ATOM 3222 C C . ALA A 1 425 ? 19.815 -5.997 18.545 1.00 93.00 425 ALA A C 1
ATOM 3224 O O . ALA A 1 425 ? 18.838 -6.062 19.299 1.00 93.00 425 ALA A O 1
ATOM 3225 N N . PRO A 1 426 ? 20.941 -5.358 18.934 1.00 95.38 426 PRO A N 1
ATOM 3226 C CA . PRO A 1 426 ? 21.044 -4.699 20.238 1.00 95.38 426 PRO A CA 1
ATOM 3227 C C . PRO A 1 426 ? 20.082 -3.517 20.381 1.00 95.38 426 PRO A C 1
ATOM 3229 O O . PRO A 1 426 ? 19.482 -3.335 21.440 1.00 95.38 426 PRO A O 1
ATOM 3232 N N . LEU A 1 427 ? 19.881 -2.737 19.311 1.00 94.75 427 LEU A N 1
ATOM 3233 C CA . LEU A 1 427 ? 18.928 -1.627 19.316 1.00 94.75 427 LEU A CA 1
ATOM 3234 C C . LEU A 1 427 ? 17.486 -2.120 19.510 1.00 94.75 427 LEU A C 1
ATOM 3236 O O . LEU A 1 427 ? 16.741 -1.527 20.289 1.00 94.75 427 LEU A O 1
ATOM 3240 N N . ALA A 1 428 ? 17.099 -3.225 18.865 1.00 94.00 428 ALA A N 1
ATOM 3241 C CA . ALA A 1 428 ? 15.801 -3.861 19.076 1.00 94.00 428 ALA A CA 1
ATOM 3242 C C . ALA A 1 428 ? 15.643 -4.329 20.529 1.00 94.00 428 ALA A C 1
ATOM 3244 O O . ALA A 1 428 ? 14.613 -4.060 21.145 1.00 94.00 428 ALA A O 1
ATOM 3245 N N . ALA A 1 429 ? 16.671 -4.959 21.110 1.00 93.62 429 ALA A N 1
ATOM 3246 C CA . ALA A 1 429 ? 16.653 -5.360 22.515 1.00 93.62 429 ALA A CA 1
ATOM 3247 C C . ALA A 1 429 ? 16.494 -4.149 23.454 1.00 93.62 429 ALA A C 1
ATOM 3249 O O . ALA A 1 429 ? 15.640 -4.163 24.339 1.00 93.62 429 ALA A O 1
ATOM 3250 N N . GLY A 1 430 ? 17.244 -3.065 23.228 1.00 93.12 430 GLY A N 1
ATOM 3251 C CA . GLY A 1 430 ? 17.119 -1.823 23.999 1.00 93.12 430 GLY A CA 1
ATOM 3252 C C . GLY A 1 430 ? 15.721 -1.201 23.898 1.00 93.12 430 GLY A C 1
ATOM 3253 O O . GLY A 1 430 ? 15.105 -0.877 24.917 1.00 93.12 430 GLY A O 1
ATOM 3254 N N . LEU A 1 431 ? 15.178 -1.101 22.680 1.00 92.88 431 LEU A N 1
ATOM 3255 C CA . LEU A 1 431 ? 13.825 -0.595 22.442 1.00 92.88 431 LEU A CA 1
ATOM 3256 C C . LEU A 1 431 ? 12.757 -1.475 23.100 1.00 92.88 431 LEU A C 1
ATOM 3258 O O . LEU A 1 431 ? 11.799 -0.936 23.649 1.00 92.88 431 LEU A O 1
ATOM 3262 N N . PHE A 1 432 ? 12.930 -2.798 23.121 1.00 92.88 432 PHE A N 1
ATOM 3263 C CA . PHE A 1 432 ? 12.016 -3.714 23.805 1.00 92.88 432 PHE A CA 1
ATOM 3264 C C . PHE A 1 432 ? 11.892 -3.395 25.302 1.00 92.88 432 PHE A C 1
ATOM 3266 O O . PHE A 1 432 ? 10.777 -3.293 25.822 1.00 92.88 432 PHE A O 1
ATOM 3273 N N . PHE A 1 433 ? 13.012 -3.171 26.000 1.00 92.50 433 PHE A N 1
ATOM 3274 C CA . PHE A 1 433 ? 12.986 -2.806 27.422 1.00 92.50 433 PHE A CA 1
ATOM 3275 C C . PHE A 1 433 ? 12.349 -1.432 27.661 1.00 92.50 433 PHE A C 1
ATOM 3277 O O . PHE A 1 433 ? 11.562 -1.277 28.600 1.00 92.50 433 PHE A O 1
ATOM 3284 N N . ILE A 1 434 ? 12.632 -0.454 26.795 1.00 90.81 434 ILE A N 1
ATOM 3285 C CA . ILE A 1 434 ? 12.018 0.881 26.854 1.00 90.81 434 ILE A CA 1
ATOM 3286 C C . ILE A 1 434 ? 10.501 0.778 26.666 1.00 90.81 434 ILE A C 1
ATOM 3288 O O . ILE A 1 434 ? 9.746 1.297 27.484 1.00 90.81 434 ILE A O 1
ATOM 3292 N N . ILE A 1 435 ? 10.041 0.061 25.641 1.00 91.94 435 ILE A N 1
ATOM 3293 C CA . ILE A 1 435 ? 8.614 -0.142 25.360 1.00 91.94 435 ILE A CA 1
ATOM 3294 C C . ILE A 1 435 ? 7.926 -0.827 26.528 1.00 91.94 435 ILE A C 1
ATOM 3296 O O . ILE A 1 435 ? 6.867 -0.375 26.957 1.00 91.94 435 ILE A O 1
ATOM 3300 N N . ARG A 1 436 ? 8.532 -1.886 27.078 1.00 90.12 436 ARG A N 1
ATOM 3301 C CA . ARG A 1 436 ? 7.988 -2.573 28.250 1.00 90.12 436 ARG A CA 1
ATOM 3302 C C . ARG A 1 436 ? 7.784 -1.589 29.401 1.00 90.12 436 ARG A C 1
ATOM 3304 O O . ARG A 1 436 ? 6.708 -1.570 29.987 1.00 90.12 436 ARG A O 1
ATOM 3311 N N . LYS A 1 437 ? 8.774 -0.737 29.682 1.00 91.19 437 LYS A N 1
ATOM 3312 C CA . LYS A 1 437 ? 8.672 0.294 30.724 1.00 91.19 437 LYS A CA 1
ATOM 3313 C C . LYS A 1 437 ? 7.594 1.342 30.417 1.00 91.19 437 LYS A C 1
ATOM 3315 O O . LYS A 1 437 ? 6.900 1.765 31.331 1.00 91.19 437 LYS A O 1
ATOM 3320 N N . LEU A 1 438 ? 7.446 1.753 29.157 1.00 89.69 438 LEU A N 1
ATOM 3321 C CA . LEU A 1 438 ? 6.479 2.776 28.743 1.00 89.69 438 LEU A CA 1
ATOM 3322 C C . LEU A 1 438 ? 5.027 2.274 28.690 1.00 89.69 438 LEU A C 1
ATOM 3324 O O . LEU A 1 438 ? 4.106 3.076 28.866 1.00 89.69 438 LEU A O 1
ATOM 3328 N N . LEU A 1 439 ? 4.818 0.983 28.409 1.00 90.12 439 LEU A N 1
ATOM 3329 C CA . LEU A 1 439 ? 3.491 0.378 28.270 1.00 90.12 439 LEU A CA 1
ATOM 3330 C C . LEU A 1 439 ? 2.929 -0.147 29.594 1.00 90.12 439 LEU A C 1
ATOM 3332 O O . LEU A 1 439 ? 1.716 -0.067 29.799 1.00 90.12 439 LEU A O 1
ATOM 3336 N N . VAL A 1 440 ? 3.766 -0.682 30.487 1.00 90.50 440 VAL A N 1
ATOM 3337 C CA . VAL A 1 440 ? 3.306 -1.226 31.776 1.00 90.50 440 VAL A CA 1
ATOM 3338 C C . VAL A 1 440 ? 2.616 -0.131 32.596 1.00 90.50 440 VAL A C 1
ATOM 3340 O O . VAL A 1 440 ? 3.176 0.937 32.817 1.00 90.50 440 VAL A O 1
ATOM 3343 N N . GLY A 1 441 ? 1.382 -0.403 33.029 1.00 85.88 441 GLY A N 1
ATOM 3344 C CA . GLY A 1 441 ? 0.566 0.530 33.815 1.00 85.88 441 GLY A CA 1
ATOM 3345 C C . GLY A 1 441 ? -0.149 1.620 33.008 1.00 85.88 441 GLY A C 1
ATOM 3346 O O . GLY A 1 441 ? -0.872 2.413 33.596 1.00 85.88 441 GLY A O 1
ATOM 3347 N N . SER A 1 442 ? 0.013 1.664 31.680 1.00 89.12 442 SER A N 1
ATOM 3348 C CA . SER A 1 442 ? -0.703 2.617 30.816 1.00 89.12 442 SER A CA 1
ATOM 3349 C C . SER A 1 442 ? -1.980 2.020 30.214 1.00 89.12 442 SER A C 1
ATOM 3351 O O . SER A 1 442 ? -2.027 0.820 29.925 1.00 89.12 442 SER A O 1
ATOM 3353 N N . GLU A 1 443 ? -2.982 2.861 29.930 1.00 87.69 443 GLU A N 1
ATOM 3354 C CA . GLU A 1 443 ? -4.197 2.451 29.200 1.00 87.69 443 GLU A CA 1
ATOM 3355 C C . GLU A 1 443 ? -3.863 1.851 27.825 1.00 87.69 443 GLU A C 1
ATOM 3357 O O . GLU A 1 443 ? -4.410 0.819 27.440 1.00 87.69 443 GLU A O 1
ATOM 3362 N N . MET A 1 444 ? -2.896 2.437 27.110 1.00 88.38 444 MET A N 1
ATOM 3363 C CA . MET A 1 444 ? -2.424 1.920 25.822 1.00 88.38 444 MET A CA 1
ATOM 3364 C C . MET A 1 444 ? -1.818 0.514 25.953 1.00 88.38 444 MET A C 1
ATOM 3366 O O . MET A 1 444 ? -2.062 -0.354 25.114 1.00 88.38 444 MET A O 1
ATOM 3370 N N . GLY A 1 445 ? -1.045 0.267 27.014 1.00 89.25 445 GLY A N 1
ATOM 3371 C CA . GLY A 1 445 ? -0.496 -1.054 27.310 1.00 89.25 445 GLY A CA 1
ATOM 3372 C C . GLY A 1 445 ? -1.579 -2.080 27.637 1.00 89.25 445 GLY A C 1
ATOM 3373 O O . GLY A 1 445 ? -1.491 -3.219 27.180 1.00 89.25 445 GLY A O 1
ATOM 3374 N N . ALA A 1 446 ? -2.626 -1.679 28.364 1.00 90.06 446 ALA A N 1
ATOM 3375 C CA . ALA A 1 446 ? -3.784 -2.531 28.625 1.00 90.06 446 ALA A CA 1
ATOM 3376 C C . ALA A 1 446 ? -4.543 -2.870 27.330 1.00 90.06 446 ALA A C 1
ATOM 3378 O O . ALA A 1 446 ? -4.833 -4.044 27.087 1.00 90.06 446 ALA A O 1
ATOM 3379 N N . ALA A 1 447 ? -4.777 -1.878 26.463 1.00 88.75 447 ALA A N 1
ATOM 3380 C CA . ALA A 1 447 ? -5.418 -2.068 25.163 1.00 88.75 447 ALA A CA 1
ATOM 3381 C C . ALA A 1 447 ? -4.626 -3.044 24.274 1.00 88.75 447 ALA A C 1
ATOM 3383 O O . ALA A 1 447 ? -5.186 -4.028 23.791 1.00 88.75 447 ALA A O 1
ATOM 3384 N N . LEU A 1 448 ? -3.309 -2.851 24.132 1.00 88.00 448 LEU A N 1
ATOM 3385 C CA . LEU A 1 448 ? -2.449 -3.764 23.368 1.00 88.00 448 LEU A CA 1
ATOM 3386 C C . LEU A 1 448 ? -2.407 -5.173 23.979 1.00 88.00 448 LEU A C 1
ATOM 3388 O O . LEU A 1 448 ? -2.522 -6.164 23.263 1.00 88.00 448 LEU A O 1
ATOM 3392 N N . SER A 1 449 ? -2.276 -5.278 25.303 1.00 88.88 449 SER A N 1
ATOM 3393 C CA . SER A 1 449 ? -2.263 -6.564 26.013 1.00 88.88 449 SER A CA 1
ATOM 3394 C C . SER A 1 449 ? -3.566 -7.340 25.808 1.00 88.88 449 SER A C 1
ATOM 3396 O O . SER A 1 449 ? -3.533 -8.555 25.622 1.00 88.88 449 SER A O 1
ATOM 3398 N N . SER A 1 450 ? -4.711 -6.649 25.774 1.00 88.88 450 SER A N 1
ATOM 3399 C CA . SER A 1 450 ? -6.015 -7.279 25.544 1.00 88.88 450 SER A CA 1
ATOM 3400 C C . SER A 1 450 ? -6.088 -8.000 24.194 1.00 88.88 450 SER A C 1
ATOM 3402 O O . SER A 1 450 ? -6.614 -9.108 24.130 1.00 88.88 450 SER A O 1
ATOM 3404 N N . PHE A 1 451 ? -5.479 -7.431 23.148 1.00 84.00 451 PHE A N 1
ATOM 3405 C CA . PHE A 1 451 ? -5.419 -8.029 21.816 1.00 84.00 451 PHE A CA 1
ATOM 3406 C C . PHE A 1 451 ? -4.633 -9.347 21.824 1.00 84.00 451 PHE A C 1
ATOM 3408 O O . PHE A 1 451 ? -5.127 -10.373 21.361 1.00 84.00 451 PHE A O 1
ATOM 3415 N N . PHE A 1 452 ? -3.442 -9.355 22.431 1.00 86.88 452 PHE A N 1
ATOM 3416 C CA . PHE A 1 452 ? -2.591 -10.552 22.500 1.00 86.88 452 PHE A CA 1
ATOM 3417 C C . PHE A 1 452 ? -3.072 -11.611 23.504 1.00 86.88 452 PHE A C 1
ATOM 3419 O O . PHE A 1 452 ? -2.586 -12.740 23.480 1.00 86.88 452 PHE A O 1
ATOM 3426 N N . ARG A 1 453 ? -4.025 -11.275 24.381 1.00 89.88 453 ARG A N 1
ATOM 3427 C CA . ARG A 1 453 ? -4.665 -12.225 25.306 1.00 89.88 453 ARG A CA 1
ATOM 3428 C C . ARG A 1 453 ? -5.848 -12.974 24.695 1.00 89.88 453 ARG A C 1
ATOM 3430 O O . ARG A 1 453 ? -6.346 -13.904 25.324 1.00 89.88 453 ARG A O 1
ATOM 3437 N N . GLN A 1 454 ? -6.310 -12.592 23.504 1.00 90.25 454 GLN A N 1
ATOM 3438 C CA . GLN A 1 454 ? -7.429 -13.272 22.854 1.00 90.25 454 GLN A CA 1
ATOM 3439 C C . GLN A 1 454 ? -7.085 -14.739 22.557 1.00 90.25 454 GLN A C 1
ATOM 3441 O O . GLN A 1 454 ? -6.015 -15.061 22.032 1.00 90.25 454 GLN A O 1
ATOM 3446 N N . SER A 1 455 ? -8.006 -15.649 22.881 1.00 92.88 455 SER A N 1
ATOM 3447 C CA . SER A 1 455 ? -7.830 -17.081 22.635 1.00 92.88 455 SER A CA 1
ATOM 3448 C C . SER A 1 455 ? -7.649 -17.355 21.141 1.00 92.88 455 SER A C 1
ATOM 3450 O O . SER A 1 455 ? -8.499 -16.984 20.334 1.00 92.88 455 SER A O 1
ATOM 3452 N N . GLY A 1 456 ? -6.555 -18.022 20.768 1.00 90.31 456 GLY A N 1
ATOM 3453 C CA . GLY A 1 456 ? -6.266 -18.363 19.372 1.00 90.31 456 GLY A CA 1
ATOM 3454 C C . GLY A 1 456 ? -5.651 -17.233 18.537 1.00 90.31 456 GLY A C 1
ATOM 3455 O O . GLY A 1 456 ? -5.456 -17.427 17.339 1.00 90.31 456 GLY A O 1
ATOM 3456 N N . ILE A 1 457 ? -5.283 -16.090 19.133 1.00 89.25 457 ILE A N 1
ATOM 3457 C CA . ILE A 1 457 ? -4.717 -14.953 18.386 1.00 89.25 457 ILE A CA 1
ATOM 3458 C C . ILE A 1 457 ? -3.472 -15.327 17.575 1.00 89.25 457 ILE A C 1
ATOM 3460 O O . ILE A 1 457 ? -3.365 -14.950 16.414 1.00 89.25 457 ILE A O 1
ATOM 3464 N N . TRP A 1 458 ? -2.564 -16.132 18.132 1.00 89.75 458 TRP A N 1
ATOM 3465 C CA . TRP A 1 458 ? -1.352 -16.560 17.425 1.00 89.75 458 TRP A CA 1
ATOM 3466 C C . TRP A 1 458 ? -1.662 -17.424 16.200 1.00 89.75 458 TRP A C 1
ATOM 3468 O O . TRP A 1 458 ? -0.998 -17.291 15.174 1.00 89.75 458 TRP A O 1
ATOM 3478 N N . ALA A 1 459 ? -2.711 -18.251 16.273 1.00 91.38 459 ALA A N 1
ATOM 3479 C CA . ALA A 1 459 ? -3.186 -19.021 15.129 1.00 91.38 459 ALA A CA 1
ATOM 3480 C C . ALA A 1 459 ? -3.826 -18.110 14.070 1.00 91.38 459 ALA A C 1
ATOM 3482 O O . ALA A 1 459 ? -3.573 -18.297 12.885 1.00 91.38 459 ALA A O 1
ATOM 3483 N N . ILE A 1 460 ? -4.591 -17.091 14.480 1.00 87.88 460 ILE A N 1
ATOM 3484 C CA . ILE A 1 460 ? -5.196 -16.103 13.569 1.00 87.88 460 ILE A CA 1
ATOM 3485 C C . ILE A 1 460 ? -4.118 -15.270 12.867 1.00 87.88 460 ILE A C 1
ATOM 3487 O O . ILE A 1 460 ? -4.170 -15.104 11.652 1.00 87.88 460 ILE A O 1
ATOM 3491 N N . VAL A 1 461 ? -3.126 -14.771 13.609 1.00 85.19 461 VAL A N 1
ATOM 3492 C CA . VAL A 1 461 ? -2.007 -13.993 13.059 1.00 85.19 461 VAL A CA 1
ATOM 3493 C C . VAL A 1 461 ? -1.179 -14.851 12.106 1.00 85.19 461 VAL A C 1
ATOM 3495 O O . VAL A 1 461 ? -0.893 -14.410 10.994 1.00 85.19 461 VAL A O 1
ATOM 3498 N N . GLY A 1 462 ? -0.849 -16.087 12.498 1.00 89.56 462 GLY A N 1
ATOM 3499 C CA . GLY A 1 462 ? -0.149 -17.036 11.633 1.00 89.56 462 GLY A CA 1
ATOM 3500 C C . GLY A 1 462 ? -0.943 -17.338 10.363 1.00 89.56 462 GLY A C 1
ATOM 3501 O O . GLY A 1 462 ? -0.406 -17.237 9.263 1.00 89.56 462 GLY A O 1
ATOM 3502 N N . PHE A 1 463 ? -2.240 -17.618 10.499 1.00 87.81 463 PHE A N 1
ATOM 3503 C CA . PHE A 1 463 ? -3.131 -17.824 9.364 1.00 87.81 463 PHE A CA 1
ATOM 3504 C C . PHE A 1 463 ? -3.146 -16.608 8.434 1.00 87.81 463 PHE A C 1
ATOM 3506 O O . PHE A 1 463 ? -2.885 -16.759 7.248 1.00 87.81 463 PHE A O 1
ATOM 3513 N N . MET A 1 464 ? -3.376 -15.399 8.954 1.00 81.12 464 MET A N 1
ATOM 3514 C CA . MET A 1 464 ? -3.416 -14.175 8.150 1.00 81.12 464 MET A CA 1
ATOM 3515 C C . MET A 1 464 ? -2.093 -13.921 7.420 1.00 81.12 464 MET A C 1
ATOM 3517 O O . MET A 1 464 ? -2.108 -13.524 6.253 1.00 81.12 464 MET A O 1
ATOM 3521 N N . PHE A 1 465 ? -0.966 -14.169 8.096 1.00 83.31 465 PHE A N 1
ATOM 3522 C CA . PHE A 1 465 ? 0.362 -14.026 7.517 1.00 83.31 465 PHE A CA 1
ATOM 3523 C C . PHE A 1 465 ? 0.561 -15.005 6.358 1.00 83.31 465 PHE A C 1
ATOM 3525 O O . PHE A 1 465 ? 0.789 -14.563 5.237 1.00 83.31 465 PHE A O 1
ATOM 3532 N N . PHE A 1 466 ? 0.411 -16.314 6.590 1.00 86.12 466 PHE A N 1
ATOM 3533 C CA . PHE A 1 466 ? 0.687 -17.335 5.574 1.00 86.12 466 PHE A CA 1
ATOM 3534 C C . PHE A 1 466 ? -0.352 -17.374 4.452 1.00 86.12 466 PHE A C 1
ATOM 3536 O O . PHE A 1 466 ? 0.017 -17.534 3.291 1.00 86.12 466 PHE A O 1
ATOM 3543 N N . TYR A 1 467 ? -1.631 -17.166 4.770 1.00 83.31 467 TYR A N 1
ATOM 3544 C CA . TYR A 1 467 ? -2.721 -17.186 3.792 1.00 83.31 467 TYR A CA 1
ATOM 3545 C C . TYR A 1 467 ? -2.553 -16.105 2.719 1.00 83.31 467 TYR A C 1
ATOM 3547 O O . TYR A 1 467 ? -2.802 -16.347 1.543 1.00 83.31 467 TYR A O 1
ATOM 3555 N N . ARG A 1 468 ? -2.082 -14.911 3.106 1.00 81.00 468 ARG A N 1
ATOM 3556 C CA . ARG A 1 468 ? -1.885 -13.784 2.179 1.00 81.00 468 ARG A CA 1
ATOM 3557 C C . ARG A 1 468 ? -0.442 -13.599 1.730 1.00 81.00 468 ARG A C 1
ATOM 3559 O O . ARG A 1 468 ? -0.182 -12.729 0.903 1.00 81.00 468 ARG A O 1
ATOM 3566 N N . PHE A 1 469 ? 0.488 -14.399 2.249 1.00 84.38 469 PHE A N 1
ATOM 3567 C CA . PHE A 1 469 ? 1.919 -14.230 2.007 1.00 84.38 469 PHE A CA 1
ATOM 3568 C C . PHE A 1 469 ? 2.253 -14.216 0.510 1.00 84.38 469 PHE A C 1
ATOM 3570 O O . PHE A 1 469 ? 2.862 -13.269 0.013 1.00 84.38 469 PHE A O 1
ATOM 3577 N N . ALA A 1 470 ? 1.797 -15.235 -0.224 1.00 84.94 470 ALA A N 1
ATOM 3578 C CA . ALA A 1 470 ? 2.082 -15.375 -1.651 1.00 84.94 470 ALA A CA 1
ATOM 3579 C C . ALA A 1 470 ? 1.469 -14.233 -2.485 1.00 84.94 470 ALA A C 1
ATOM 3581 O O . ALA A 1 470 ? 2.122 -13.682 -3.371 1.00 84.94 470 ALA A O 1
ATOM 3582 N N . GLU A 1 471 ? 0.238 -13.832 -2.157 1.00 83.81 471 GLU A N 1
ATOM 3583 C CA . GLU A 1 471 ? -0.459 -12.708 -2.795 1.00 83.81 471 GLU A CA 1
ATOM 3584 C C . GLU A 1 471 ? 0.294 -11.387 -2.570 1.00 83.81 471 GLU A C 1
ATOM 3586 O O . GLU A 1 471 ? 0.513 -10.619 -3.507 1.00 83.81 471 GLU A O 1
ATOM 3591 N N . ALA A 1 472 ? 0.741 -11.135 -1.336 1.00 83.00 472 ALA A N 1
ATOM 3592 C CA . ALA A 1 472 ? 1.478 -9.928 -0.979 1.00 83.00 472 ALA A CA 1
ATOM 3593 C C . ALA A 1 472 ? 2.803 -9.806 -1.751 1.00 83.00 472 ALA A C 1
ATOM 3595 O O . ALA A 1 472 ? 3.141 -8.712 -2.207 1.00 83.00 472 ALA A O 1
ATOM 3596 N N . MET A 1 473 ? 3.521 -10.919 -1.941 1.00 84.88 473 MET A N 1
ATOM 3597 C CA . MET A 1 473 ? 4.757 -10.958 -2.733 1.00 84.88 473 MET A CA 1
ATOM 3598 C C . MET A 1 473 ? 4.498 -10.648 -4.211 1.00 84.88 473 MET A C 1
ATOM 3600 O O . MET A 1 473 ? 5.132 -9.762 -4.789 1.00 84.88 473 MET A O 1
ATOM 3604 N N . VAL A 1 474 ? 3.521 -11.325 -4.817 1.00 86.69 474 VAL A N 1
ATOM 3605 C CA . VAL A 1 474 ? 3.192 -11.163 -6.242 1.00 86.69 474 VAL A CA 1
ATOM 3606 C C . VAL A 1 474 ? 2.680 -9.753 -6.533 1.00 86.69 474 VAL A C 1
ATOM 3608 O O . VAL A 1 474 ? 3.114 -9.137 -7.503 1.00 86.69 474 VAL A O 1
ATOM 3611 N N . ASN A 1 475 ? 1.846 -9.182 -5.659 1.00 84.06 475 ASN A N 1
ATOM 3612 C CA . ASN A 1 475 ? 1.309 -7.828 -5.829 1.00 84.06 475 ASN A CA 1
ATOM 3613 C C . ASN A 1 475 ? 2.397 -6.751 -5.981 1.00 84.06 475 ASN A C 1
ATOM 3615 O O . ASN A 1 475 ? 2.173 -5.760 -6.680 1.00 84.06 475 ASN A O 1
ATOM 3619 N N . LYS A 1 476 ? 3.573 -6.939 -5.366 1.00 85.50 476 LYS A N 1
ATOM 3620 C CA . LYS A 1 476 ? 4.719 -6.030 -5.521 1.00 85.50 476 LYS A CA 1
ATOM 3621 C C . LYS A 1 476 ? 5.532 -6.287 -6.787 1.00 85.50 476 LYS A C 1
ATOM 3623 O O . LYS A 1 476 ? 6.039 -5.334 -7.370 1.00 85.50 476 LYS A O 1
ATOM 3628 N N . ALA A 1 477 ? 5.610 -7.533 -7.245 1.00 87.31 477 ALA A N 1
ATOM 3629 C CA . ALA A 1 477 ? 6.322 -7.890 -8.470 1.00 87.31 477 ALA A CA 1
ATOM 3630 C C . ALA A 1 477 ? 5.542 -7.527 -9.747 1.00 87.31 477 ALA A C 1
ATOM 3632 O O . ALA A 1 477 ? 6.138 -7.097 -10.730 1.00 87.31 477 ALA A O 1
ATOM 3633 N N . VAL A 1 478 ? 4.211 -7.651 -9.735 1.00 89.25 478 VAL A N 1
ATOM 3634 C CA . VAL A 1 478 ? 3.358 -7.503 -10.928 1.00 89.25 478 VAL A CA 1
ATOM 3635 C C . VAL A 1 478 ? 3.525 -6.163 -11.658 1.00 89.25 478 VAL A C 1
ATOM 3637 O O . VAL A 1 478 ? 3.725 -6.199 -12.868 1.00 89.25 478 VAL A O 1
ATOM 3640 N N . PRO A 1 479 ? 3.474 -4.979 -11.009 1.00 86.50 479 PRO A N 1
ATOM 3641 C CA . PRO A 1 479 ? 3.640 -3.712 -11.726 1.00 86.50 479 PRO A CA 1
ATOM 3642 C C . PRO A 1 479 ? 4.992 -3.604 -12.439 1.00 86.50 479 PRO A C 1
ATOM 3644 O O . PRO A 1 479 ? 5.067 -3.031 -13.522 1.00 86.50 479 PRO A O 1
ATOM 3647 N N . LEU A 1 480 ? 6.043 -4.162 -11.829 1.00 86.00 480 LEU A N 1
ATOM 3648 C CA . LEU A 1 480 ? 7.390 -4.181 -12.389 1.00 86.00 480 LEU A CA 1
ATOM 3649 C C . LEU A 1 480 ? 7.458 -5.152 -13.573 1.00 86.00 480 LEU A C 1
ATOM 3651 O O . LEU A 1 480 ? 7.870 -4.756 -14.653 1.00 86.00 480 LEU A O 1
ATOM 3655 N N . PHE A 1 481 ? 6.953 -6.376 -13.401 1.00 87.56 481 PHE A N 1
ATOM 3656 C CA . PHE A 1 481 ? 6.883 -7.398 -14.449 1.00 87.56 481 PHE A CA 1
ATOM 3657 C C . PHE A 1 481 ? 6.104 -6.933 -15.689 1.00 87.56 481 PHE A C 1
ATOM 3659 O O . PHE A 1 481 ? 6.573 -7.096 -16.813 1.00 87.56 481 PHE A O 1
ATOM 3666 N N . LEU A 1 482 ? 4.930 -6.322 -15.491 1.00 83.94 482 LEU A N 1
ATOM 3667 C CA . LEU A 1 482 ? 4.108 -5.824 -16.595 1.00 83.94 482 LEU A CA 1
ATOM 3668 C C . LEU A 1 482 ? 4.858 -4.771 -17.415 1.00 83.94 482 LEU A C 1
ATOM 3670 O O . LEU A 1 482 ? 4.801 -4.792 -18.639 1.00 83.94 482 LEU A O 1
ATOM 3674 N N . LYS A 1 483 ? 5.571 -3.866 -16.740 1.00 77.25 483 LYS A N 1
ATOM 3675 C CA . LYS A 1 483 ? 6.279 -2.749 -17.369 1.00 77.25 483 LYS A CA 1
ATOM 3676 C C . LYS A 1 483 ? 7.641 -3.129 -17.950 1.00 77.25 483 LYS A C 1
ATOM 3678 O O . LYS A 1 483 ? 8.143 -2.457 -18.848 1.00 77.25 483 LYS A O 1
ATOM 3683 N N . ASP A 1 484 ? 8.253 -4.185 -17.428 1.00 71.44 484 ASP A N 1
ATOM 3684 C CA . ASP A 1 484 ? 9.588 -4.608 -17.820 1.00 71.44 484 ASP A CA 1
ATOM 3685 C C . ASP A 1 484 ? 9.668 -5.015 -19.293 1.00 71.44 484 ASP A C 1
ATOM 3687 O O . ASP A 1 484 ? 8.733 -5.625 -19.809 1.00 71.44 484 ASP A O 1
ATOM 3691 N N . PRO A 1 485 ? 10.789 -4.739 -19.984 1.00 63.28 485 PRO A N 1
ATOM 3692 C CA . PRO A 1 485 ? 10.973 -5.185 -21.359 1.00 63.28 485 PRO A CA 1
ATOM 3693 C C . PRO A 1 485 ? 10.847 -6.709 -21.498 1.00 63.28 485 PRO A C 1
ATOM 3695 O O . PRO A 1 485 ? 11.279 -7.449 -20.610 1.00 63.28 485 PRO A O 1
ATOM 3698 N N . LEU A 1 486 ? 10.377 -7.176 -22.662 1.00 62.31 486 LEU A N 1
ATOM 3699 C CA . LEU A 1 486 ? 10.306 -8.609 -23.008 1.00 62.31 486 LEU A CA 1
ATOM 3700 C C . LEU A 1 486 ? 11.655 -9.323 -22.796 1.00 62.31 486 LEU A C 1
ATOM 3702 O O . LEU A 1 486 ? 11.722 -10.460 -22.345 1.00 62.31 486 LEU A O 1
ATOM 3706 N N . THR A 1 487 ? 12.757 -8.620 -23.043 1.00 51.94 487 THR A N 1
ATOM 3707 C CA . THR A 1 487 ? 14.130 -9.137 -22.930 1.00 51.94 487 THR A CA 1
ATOM 3708 C C . THR A 1 487 ? 14.566 -9.378 -21.490 1.00 51.94 487 THR A C 1
ATOM 3710 O O . THR A 1 487 ? 15.422 -10.219 -21.236 1.00 51.94 487 THR A O 1
ATOM 3713 N N . GLY A 1 488 ? 13.965 -8.650 -20.547 1.00 59.12 488 GLY A N 1
ATOM 3714 C CA . GLY A 1 488 ? 14.125 -8.855 -19.113 1.00 59.12 488 GLY A CA 1
ATOM 3715 C C . GLY A 1 488 ? 13.125 -9.855 -18.534 1.00 59.12 488 GLY A C 1
ATOM 3716 O O . GLY A 1 488 ? 13.046 -9.966 -17.315 1.00 59.12 488 GLY A O 1
ATOM 3717 N N . GLY A 1 489 ? 12.346 -10.544 -19.376 1.00 65.00 489 GLY A N 1
ATOM 3718 C CA . GLY A 1 489 ? 11.301 -11.466 -18.940 1.00 65.00 489 GLY A CA 1
ATOM 3719 C C . GLY A 1 489 ? 9.940 -10.811 -18.675 1.00 65.00 489 GLY A C 1
ATOM 3720 O O . GLY A 1 489 ? 9.043 -11.514 -18.232 1.00 65.00 489 GLY A O 1
ATOM 3721 N N . GLY A 1 490 ? 9.770 -9.504 -18.916 1.00 69.62 490 GLY A N 1
ATOM 3722 C CA . GLY A 1 490 ? 8.515 -8.771 -18.682 1.00 69.62 490 GLY A CA 1
ATOM 3723 C C . GLY A 1 490 ? 7.542 -8.785 -19.866 1.00 69.62 490 GLY A C 1
ATOM 3724 O O . GLY A 1 490 ? 7.723 -9.568 -20.796 1.00 69.62 490 GLY A O 1
ATOM 3725 N N . LEU A 1 491 ? 6.524 -7.912 -19.843 1.00 72.75 491 LEU A N 1
ATOM 3726 C CA . LEU A 1 491 ? 5.498 -7.782 -20.904 1.00 72.75 491 LEU A CA 1
ATOM 3727 C C . LEU A 1 491 ? 5.527 -6.449 -21.680 1.00 72.75 491 LEU A C 1
ATOM 3729 O O . LEU A 1 491 ? 4.739 -6.254 -22.603 1.00 72.75 491 LEU A O 1
ATOM 3733 N N . ALA A 1 492 ? 6.455 -5.550 -21.351 1.00 71.25 492 ALA A N 1
ATOM 3734 C CA . ALA A 1 492 ? 6.695 -4.268 -22.016 1.00 71.25 492 ALA A CA 1
ATOM 3735 C C . ALA A 1 492 ? 5.464 -3.346 -22.110 1.00 71.25 492 ALA A C 1
ATOM 3737 O O . ALA A 1 492 ? 5.306 -2.617 -23.093 1.00 71.25 492 ALA A O 1
ATOM 3738 N N . PHE A 1 493 ? 4.600 -3.362 -21.093 1.00 74.88 493 PHE A N 1
ATOM 3739 C CA . PHE A 1 493 ? 3.436 -2.485 -21.043 1.00 74.88 493 PHE A CA 1
ATOM 3740 C C . PHE A 1 493 ? 3.827 -1.040 -20.753 1.00 74.88 493 PHE A C 1
ATOM 3742 O O . PHE A 1 493 ? 4.612 -0.754 -19.845 1.00 74.88 493 PHE A O 1
ATOM 3749 N N . ASP A 1 494 ? 3.199 -0.111 -21.468 1.00 75.12 494 ASP A N 1
ATOM 3750 C CA . ASP A 1 494 ? 3.221 1.294 -21.083 1.00 75.12 494 ASP A CA 1
ATOM 3751 C C . ASP A 1 494 ? 2.254 1.581 -19.918 1.00 75.12 494 ASP A C 1
ATOM 3753 O O . ASP A 1 494 ? 1.415 0.763 -19.530 1.00 75.12 494 ASP A O 1
ATOM 3757 N N . ASN A 1 495 ? 2.358 2.775 -19.331 1.00 80.50 495 ASN A N 1
ATOM 3758 C CA . ASN A 1 495 ? 1.515 3.141 -18.191 1.00 80.50 495 ASN A CA 1
ATOM 3759 C C . ASN A 1 495 ? 0.022 3.193 -18.524 1.00 80.50 495 ASN A C 1
ATOM 3761 O O . ASN A 1 495 ? -0.797 2.981 -17.629 1.00 80.50 495 ASN A O 1
ATOM 3765 N N . SER A 1 496 ? -0.339 3.467 -19.780 1.00 81.31 496 SER A N 1
ATOM 3766 C CA . SER A 1 496 ? -1.739 3.500 -20.190 1.00 81.31 496 SER A CA 1
ATOM 3767 C C . SER A 1 496 ? -2.340 2.105 -20.268 1.00 81.31 496 SER A C 1
ATOM 3769 O O . SER A 1 496 ? -3.441 1.884 -19.765 1.00 81.31 496 SER A O 1
ATOM 3771 N N . GLN A 1 497 ? -1.569 1.141 -20.765 1.00 83.44 497 GLN A N 1
ATOM 3772 C CA . GLN A 1 497 ? -1.923 -0.272 -20.757 1.00 83.44 497 GLN A CA 1
ATOM 3773 C C . GLN A 1 497 ? -2.005 -0.809 -19.327 1.00 83.44 497 GLN A C 1
ATOM 3775 O O . GLN A 1 497 ? -2.988 -1.460 -18.980 1.00 83.44 497 GLN A O 1
ATOM 3780 N N . ILE A 1 498 ? -1.042 -0.474 -18.461 1.00 84.69 498 ILE A N 1
ATOM 3781 C CA . ILE A 1 498 ? -1.093 -0.852 -17.038 1.00 84.69 498 ILE A CA 1
ATOM 3782 C C . ILE A 1 498 ? -2.327 -0.247 -16.361 1.00 84.69 498 ILE A C 1
ATOM 3784 O O . ILE A 1 498 ? -3.013 -0.950 -15.619 1.00 84.69 498 ILE A O 1
ATOM 3788 N N . GLY A 1 499 ? -2.636 1.025 -16.634 1.00 85.56 499 GLY A N 1
ATOM 3789 C CA . GLY A 1 499 ? -3.837 1.693 -16.136 1.00 85.56 499 GLY A CA 1
ATOM 3790 C C . GLY A 1 499 ? -5.124 1.002 -16.595 1.00 85.56 499 GLY A C 1
ATOM 3791 O O . GLY A 1 499 ? -6.025 0.787 -15.786 1.00 85.56 499 GLY A O 1
ATOM 3792 N N . LEU A 1 500 ? -5.202 0.568 -17.856 1.00 86.19 500 LEU A N 1
ATOM 3793 C CA . LEU A 1 500 ? -6.375 -0.138 -18.376 1.00 86.19 500 LEU A CA 1
ATOM 3794 C C . LEU A 1 500 ? -6.515 -1.547 -17.782 1.00 86.19 500 LEU A C 1
ATOM 3796 O O . LEU A 1 500 ? -7.592 -1.909 -17.306 1.00 86.19 500 LEU A O 1
ATOM 3800 N N . VAL A 1 501 ? -5.428 -2.323 -17.765 1.00 86.56 501 VAL A N 1
ATOM 3801 C CA . VAL A 1 501 ? -5.433 -3.719 -17.308 1.00 86.56 501 VAL A CA 1
ATOM 3802 C C . VAL A 1 501 ? -5.614 -3.801 -15.798 1.00 86.56 501 VAL A C 1
ATOM 3804 O O . VAL A 1 501 ? -6.533 -4.464 -15.328 1.00 86.56 501 VAL A O 1
ATOM 3807 N N . LYS A 1 502 ? -4.796 -3.099 -15.005 1.00 82.88 502 LYS A N 1
ATOM 3808 C CA . LYS A 1 502 ? -4.910 -3.151 -13.538 1.00 82.88 502 LYS A CA 1
ATOM 3809 C C . LYS A 1 502 ? -6.078 -2.328 -13.008 1.00 82.88 502 LYS A C 1
ATOM 3811 O O . LYS A 1 502 ? -6.664 -2.700 -11.994 1.00 82.88 502 LYS A O 1
ATOM 3816 N N . GLY A 1 503 ? -6.369 -1.199 -13.648 1.00 82.00 503 GLY A N 1
ATOM 3817 C CA . GLY A 1 503 ? -7.442 -0.306 -13.242 1.00 82.00 503 GLY A CA 1
ATOM 3818 C C . GLY A 1 503 ? -8.795 -0.857 -13.642 1.00 82.00 503 GLY A C 1
ATOM 3819 O O . GLY A 1 503 ? -9.567 -1.243 -12.776 1.00 82.00 503 GLY A O 1
ATOM 3820 N N . THR A 1 504 ? -9.090 -0.903 -14.938 1.00 84.19 504 THR A N 1
ATOM 3821 C CA . THR A 1 504 ? -10.440 -1.208 -15.430 1.00 84.19 504 THR A CA 1
ATOM 3822 C C . THR A 1 504 ? -10.713 -2.706 -15.463 1.00 84.19 504 THR A C 1
ATOM 3824 O O . THR A 1 504 ? -11.657 -3.170 -14.824 1.00 84.19 504 THR A O 1
ATOM 3827 N N . ILE A 1 505 ? -9.885 -3.477 -16.169 1.00 87.06 505 ILE A N 1
ATOM 3828 C CA . ILE A 1 505 ? -10.159 -4.902 -16.410 1.00 87.06 505 ILE A CA 1
ATOM 3829 C C . ILE A 1 505 ? -10.014 -5.700 -15.113 1.00 87.06 505 ILE A C 1
ATOM 3831 O O . ILE A 1 505 ? -10.926 -6.427 -14.724 1.00 87.06 505 ILE A O 1
ATOM 3835 N N . GLY A 1 506 ? -8.937 -5.461 -14.364 1.00 84.88 506 GLY A N 1
ATOM 3836 C CA . GLY A 1 506 ? -8.724 -6.044 -13.044 1.00 84.88 506 GLY A CA 1
ATOM 3837 C C . GLY A 1 506 ? -9.850 -5.712 -12.062 1.00 84.88 506 GLY A C 1
ATOM 3838 O O . GLY A 1 506 ? -10.251 -6.573 -11.281 1.00 84.88 506 GLY A O 1
ATOM 3839 N N . MET A 1 507 ? -10.429 -4.508 -12.126 1.00 84.06 507 MET A N 1
ATOM 3840 C CA . MET A 1 507 ? -11.580 -4.151 -11.291 1.00 84.06 507 MET A CA 1
ATOM 3841 C C . MET A 1 507 ? -12.834 -4.937 -11.667 1.00 84.06 507 MET A C 1
ATOM 3843 O O . MET A 1 507 ? -13.510 -5.461 -10.780 1.00 84.06 507 MET A O 1
ATOM 3847 N N . ILE A 1 508 ? -13.131 -5.054 -12.965 1.00 86.31 508 ILE A N 1
ATOM 3848 C CA . ILE A 1 508 ? -14.239 -5.884 -13.456 1.00 86.31 508 ILE A CA 1
ATOM 3849 C C . ILE A 1 508 ? -14.036 -7.330 -12.992 1.00 86.31 508 ILE A C 1
ATOM 3851 O O . ILE A 1 508 ? -14.961 -7.923 -12.434 1.00 86.31 508 ILE A O 1
ATOM 3855 N N . GLY A 1 509 ? -12.815 -7.858 -13.116 1.00 87.38 509 GLY A N 1
ATOM 3856 C CA . GLY A 1 509 ? -12.438 -9.183 -12.627 1.00 87.38 509 GLY A CA 1
ATOM 3857 C C . GLY A 1 509 ? -12.656 -9.351 -11.121 1.00 87.38 509 GLY A C 1
ATOM 3858 O O . GLY A 1 509 ? -13.261 -10.331 -10.695 1.00 87.38 509 GLY A O 1
ATOM 3859 N N . ILE A 1 510 ? -12.255 -8.376 -10.299 1.00 84.81 510 ILE A N 1
ATOM 3860 C CA . ILE A 1 510 ? -12.456 -8.392 -8.838 1.00 84.81 510 ILE A CA 1
ATOM 3861 C C . ILE A 1 510 ? -13.947 -8.327 -8.460 1.00 84.81 510 ILE A C 1
ATOM 3863 O O . ILE A 1 510 ? -14.374 -8.945 -7.477 1.00 84.81 510 ILE A O 1
ATOM 3867 N N . ILE A 1 511 ? -14.757 -7.571 -9.203 1.00 84.88 511 ILE A N 1
ATOM 3868 C CA . ILE A 1 511 ? -16.209 -7.504 -8.993 1.00 84.88 511 ILE A CA 1
ATOM 3869 C C . ILE A 1 511 ? -16.845 -8.847 -9.357 1.00 84.88 511 ILE A C 1
ATOM 3871 O O . ILE A 1 511 ? -17.509 -9.443 -8.509 1.00 84.88 511 ILE A O 1
ATOM 3875 N N . CYS A 1 512 ? -16.581 -9.359 -10.560 1.00 88.50 512 CYS A N 1
ATOM 3876 C CA . CYS A 1 512 ? -17.124 -10.631 -11.034 1.00 88.50 512 CYS A CA 1
ATOM 3877 C C . CYS A 1 512 ? -16.682 -11.797 -10.143 1.00 88.50 512 CYS A C 1
ATOM 3879 O O . CYS A 1 512 ? -17.518 -12.561 -9.670 1.00 88.50 512 CYS A O 1
ATOM 3881 N N . GLY A 1 513 ? -15.388 -11.888 -9.831 1.00 86.69 513 GLY A N 1
ATOM 3882 C CA . GLY A 1 513 ? -14.831 -12.907 -8.943 1.00 86.69 513 GLY A CA 1
ATOM 3883 C C . GLY A 1 513 ? -15.393 -12.826 -7.525 1.00 86.69 513 GLY A C 1
ATOM 3884 O O . GLY A 1 513 ? -15.680 -13.856 -6.922 1.00 86.69 513 GLY A O 1
ATOM 3885 N N . GLY A 1 514 ? -15.636 -11.616 -7.006 1.00 83.56 514 GLY A N 1
ATOM 3886 C CA . GLY A 1 514 ? -16.299 -11.423 -5.715 1.00 83.56 514 GLY A CA 1
ATOM 3887 C C . GLY A 1 514 ? -17.747 -11.922 -5.707 1.00 83.56 514 GLY A C 1
ATOM 3888 O O . GLY A 1 514 ? -18.158 -12.582 -4.755 1.00 83.56 514 GLY A O 1
ATOM 3889 N N . ILE A 1 515 ? -18.503 -11.655 -6.776 1.00 85.06 515 ILE A N 1
ATOM 3890 C CA . ILE A 1 515 ? -19.883 -12.138 -6.935 1.00 85.06 515 ILE A CA 1
ATOM 3891 C C . ILE A 1 515 ? -19.898 -13.666 -7.051 1.00 85.06 515 ILE A C 1
ATOM 3893 O O . ILE A 1 515 ? -20.608 -14.328 -6.295 1.00 85.06 515 ILE A O 1
ATOM 3897 N N . VAL A 1 516 ? -19.081 -14.236 -7.943 1.00 87.81 516 VAL A N 1
ATOM 3898 C CA . VAL A 1 516 ? -18.980 -15.690 -8.147 1.00 87.81 516 VAL A CA 1
ATOM 3899 C C . VAL A 1 516 ? -18.542 -16.390 -6.861 1.00 87.81 516 VAL A C 1
ATOM 3901 O O . VAL A 1 516 ? -19.171 -17.364 -6.449 1.00 87.81 516 VAL A O 1
ATOM 3904 N N . GLY A 1 517 ? -17.519 -15.866 -6.183 1.00 84.88 517 GLY A N 1
ATOM 3905 C CA . GLY A 1 517 ? -17.048 -16.386 -4.902 1.00 84.88 517 GLY A CA 1
ATOM 3906 C C . GLY A 1 517 ? -18.125 -16.324 -3.817 1.00 84.88 517 GLY A C 1
ATOM 3907 O O . GLY A 1 517 ? -18.330 -17.305 -3.105 1.00 84.88 517 GLY A O 1
ATOM 3908 N N . GLY A 1 518 ? -18.871 -15.219 -3.731 1.00 83.44 518 GLY A N 1
ATOM 3909 C CA . GLY A 1 518 ? -19.987 -15.070 -2.794 1.00 83.44 518 GLY A CA 1
ATOM 3910 C C . GLY A 1 518 ? -21.114 -16.077 -3.040 1.00 83.44 518 GLY A C 1
ATOM 3911 O O . GLY A 1 518 ? -21.580 -16.717 -2.097 1.00 83.44 518 GLY A O 1
ATOM 3912 N N . VAL A 1 519 ? -21.507 -16.276 -4.303 1.00 86.38 519 VAL A N 1
ATOM 3913 C CA . VAL A 1 519 ? -22.515 -17.277 -4.701 1.00 86.38 519 VAL A CA 1
ATOM 3914 C C . VAL A 1 519 ? -22.033 -18.704 -4.418 1.00 86.38 519 VAL A C 1
ATOM 3916 O O . VAL A 1 519 ? -22.818 -19.556 -4.004 1.00 86.38 519 VAL A O 1
ATOM 3919 N N . LEU A 1 520 ? -20.746 -18.987 -4.619 1.00 85.75 520 LEU A N 1
ATOM 3920 C CA . LEU A 1 520 ? -20.174 -20.299 -4.327 1.00 85.75 520 LEU A CA 1
ATOM 3921 C C . LEU A 1 520 ? -20.183 -20.590 -2.819 1.00 85.75 520 LEU A C 1
ATOM 3923 O O . LEU A 1 520 ? -20.618 -21.663 -2.393 1.00 85.75 520 LEU A O 1
ATOM 3927 N N . VAL A 1 521 ? -19.754 -19.620 -2.004 1.00 86.88 521 VAL A N 1
ATOM 3928 C CA . VAL A 1 521 ? -19.736 -19.734 -0.538 1.00 86.88 521 VAL A CA 1
ATOM 3929 C C . VAL A 1 521 ? -21.146 -19.867 0.030 1.00 86.88 521 VAL A C 1
ATOM 3931 O O . VAL A 1 521 ? -21.338 -20.660 0.951 1.00 86.88 521 VAL A O 1
ATOM 3934 N N . SER A 1 522 ? -22.134 -19.149 -0.514 1.00 87.56 522 SER A N 1
ATOM 3935 C CA . SER A 1 522 ? -23.518 -19.237 -0.030 1.00 87.56 522 SER A CA 1
ATOM 3936 C C . SER A 1 522 ? -24.155 -20.606 -0.292 1.00 87.56 522 SER A C 1
ATOM 3938 O O . SER A 1 522 ? -24.966 -21.054 0.514 1.00 87.56 522 SER A O 1
ATOM 3940 N N . LYS A 1 523 ? -23.754 -21.301 -1.367 1.00 90.00 523 LYS A N 1
ATOM 3941 C CA . LYS A 1 523 ? -24.243 -22.650 -1.699 1.00 90.00 523 LYS A CA 1
ATOM 3942 C C . LYS A 1 523 ? -23.512 -23.769 -0.954 1.00 90.00 523 LYS A C 1
ATOM 3944 O O . LYS A 1 523 ? -24.149 -24.702 -0.479 1.00 90.00 523 LYS A O 1
ATOM 3949 N N . ILE A 1 524 ? -22.180 -23.709 -0.881 1.00 90.56 524 ILE A N 1
ATOM 3950 C CA . ILE A 1 524 ? -21.343 -24.806 -0.347 1.00 90.56 524 ILE A CA 1
ATOM 3951 C C . ILE A 1 524 ? -21.109 -24.660 1.168 1.00 90.56 524 ILE A C 1
ATOM 3953 O O . ILE A 1 524 ? -20.851 -25.644 1.869 1.00 90.56 524 ILE A O 1
ATOM 3957 N N . GLY A 1 525 ? -21.228 -23.436 1.687 1.00 88.81 525 GLY A N 1
ATOM 3958 C CA . GLY A 1 525 ? -20.896 -23.073 3.059 1.00 88.81 525 GLY A CA 1
ATOM 3959 C C . GLY A 1 525 ? -19.394 -22.832 3.253 1.00 88.81 525 GLY A C 1
ATOM 3960 O O . GLY A 1 525 ? -18.548 -23.541 2.704 1.00 88.81 525 GLY A O 1
ATOM 3961 N N . LEU A 1 526 ? -19.048 -21.846 4.090 1.00 85.31 526 LEU A N 1
ATOM 3962 C CA . LEU A 1 526 ? -17.663 -21.393 4.296 1.00 85.31 526 LEU A CA 1
ATOM 3963 C C . LEU A 1 526 ? -16.726 -22.517 4.764 1.00 85.31 526 LEU A C 1
ATOM 3965 O O . LEU A 1 526 ? -15.635 -22.667 4.226 1.00 85.31 526 LEU A O 1
ATOM 3969 N N . LYS A 1 527 ? -17.161 -23.343 5.727 1.00 88.69 527 LYS A N 1
ATOM 3970 C CA . LYS A 1 527 ? -16.327 -24.414 6.302 1.00 88.69 527 LYS A CA 1
ATOM 3971 C C . LYS A 1 527 ? -15.905 -25.459 5.263 1.00 88.69 527 LYS A C 1
ATOM 3973 O O . LYS A 1 527 ? -14.783 -25.948 5.326 1.00 88.69 527 LYS A O 1
ATOM 3978 N N . LYS A 1 528 ? -16.792 -25.803 4.321 1.00 87.81 528 LYS A N 1
ATOM 3979 C CA . LYS A 1 528 ? -16.507 -26.780 3.257 1.00 87.81 528 LYS A CA 1
ATOM 3980 C C . LYS A 1 528 ? -15.776 -26.137 2.075 1.00 87.81 528 LYS A C 1
ATOM 3982 O O . LYS A 1 528 ? -14.853 -26.739 1.543 1.00 87.81 528 LYS A O 1
ATOM 3987 N N . GLY A 1 529 ? -16.158 -24.915 1.695 1.00 85.31 529 GLY A N 1
ATOM 3988 C CA . GLY A 1 529 ? -15.570 -24.195 0.560 1.00 85.31 529 GLY A CA 1
ATOM 3989 C C . GLY A 1 529 ? -14.193 -23.579 0.828 1.00 85.31 529 GLY A C 1
ATOM 3990 O O . GLY A 1 529 ? -13.505 -23.212 -0.121 1.00 85.31 529 GLY A O 1
ATOM 3991 N N . PHE A 1 530 ? -13.778 -23.478 2.094 1.00 86.81 530 PHE A N 1
ATOM 3992 C CA . PHE A 1 530 ? -12.533 -22.825 2.499 1.00 86.81 530 PHE A CA 1
ATOM 3993 C C . PHE A 1 530 ? -11.306 -23.316 1.719 1.00 86.81 530 PHE A C 1
ATOM 3995 O O . PHE A 1 530 ? -10.595 -22.505 1.132 1.00 86.81 530 PHE A O 1
ATOM 4002 N N . TRP A 1 531 ? -11.082 -24.633 1.659 1.00 85.56 531 TRP A N 1
ATOM 4003 C CA . TRP A 1 531 ? -9.907 -25.198 0.986 1.00 85.56 531 TRP A CA 1
ATOM 4004 C C . TRP A 1 531 ? -9.924 -24.962 -0.524 1.00 85.56 531 TRP A C 1
ATOM 4006 O O . TRP A 1 531 ? -8.892 -24.635 -1.105 1.00 85.56 531 TRP A O 1
ATOM 4016 N N . SER A 1 532 ? -11.094 -25.053 -1.158 1.00 85.75 532 SER A N 1
ATOM 4017 C CA . SER A 1 532 ? -11.242 -24.763 -2.586 1.00 85.75 532 SER A CA 1
ATOM 4018 C C . SER A 1 532 ? -10.908 -23.304 -2.897 1.00 85.75 532 SER A C 1
ATOM 4020 O O . SER A 1 532 ? -10.193 -23.027 -3.855 1.00 85.75 532 SER A O 1
ATOM 4022 N N . ILE A 1 533 ? -11.374 -22.369 -2.065 1.00 85.56 533 ILE A N 1
ATOM 4023 C CA . ILE A 1 533 ? -11.101 -20.934 -2.229 1.00 85.56 533 ILE A CA 1
ATOM 4024 C C . ILE A 1 533 ? -9.628 -20.626 -1.961 1.00 85.56 533 ILE A C 1
AT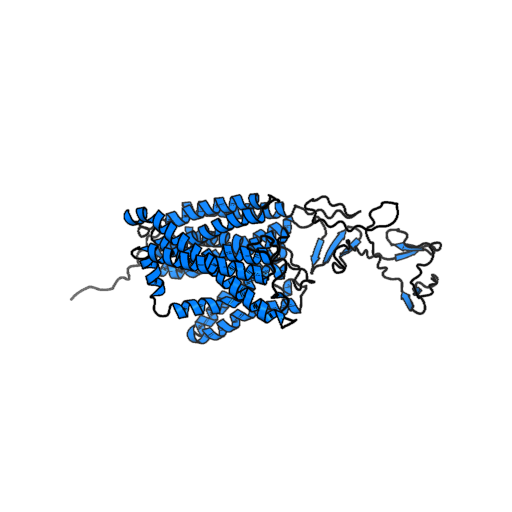OM 4026 O O . ILE A 1 533 ? -9.027 -19.862 -2.712 1.00 85.56 533 ILE A O 1
ATOM 4030 N N . ALA A 1 534 ? -9.034 -21.252 -0.942 1.00 84.31 534 ALA A N 1
ATOM 4031 C CA . ALA A 1 534 ? -7.618 -21.099 -0.632 1.00 84.31 534 ALA A CA 1
ATOM 4032 C C . ALA A 1 534 ? -6.729 -21.539 -1.808 1.00 84.31 534 ALA A C 1
ATOM 4034 O O . ALA A 1 534 ? -5.805 -20.823 -2.178 1.00 84.31 534 ALA A O 1
ATOM 4035 N N . ILE A 1 535 ? -7.042 -22.665 -2.456 1.00 84.94 535 ILE A N 1
ATOM 4036 C CA . ILE A 1 535 ? -6.309 -23.124 -3.648 1.00 84.94 535 ILE A CA 1
ATOM 4037 C C . ILE A 1 535 ? -6.541 -22.174 -4.832 1.00 84.94 535 ILE A C 1
ATOM 4039 O O . ILE A 1 535 ? -5.587 -21.779 -5.501 1.00 84.94 535 ILE A O 1
ATOM 4043 N N . LEU A 1 536 ? -7.789 -21.757 -5.073 1.00 86.19 536 LEU A N 1
ATOM 4044 C CA . LEU A 1 536 ? -8.127 -20.825 -6.155 1.00 86.19 536 LEU A CA 1
ATOM 4045 C C . LEU A 1 536 ? -7.444 -19.460 -6.005 1.00 86.19 536 LEU A C 1
ATOM 4047 O O . LEU A 1 536 ? -7.139 -18.824 -7.009 1.00 86.19 536 LEU A O 1
ATOM 4051 N N . MET A 1 537 ? -7.147 -19.022 -4.781 1.00 85.12 537 MET A N 1
ATOM 4052 C CA . MET A 1 537 ? -6.404 -17.784 -4.528 1.00 85.12 537 MET A CA 1
ATOM 4053 C C . MET A 1 537 ? -4.981 -17.810 -5.112 1.00 85.12 537 MET A C 1
ATOM 4055 O O . MET A 1 537 ? -4.417 -16.752 -5.392 1.00 85.12 537 MET A O 1
ATOM 4059 N N . HIS A 1 538 ? -4.410 -18.994 -5.353 1.00 86.81 538 HIS A N 1
ATOM 4060 C CA . HIS A 1 538 ? -3.102 -19.145 -5.992 1.00 86.81 538 HIS A CA 1
ATOM 4061 C C . HIS A 1 538 ? -3.170 -19.223 -7.523 1.00 86.81 538 HIS A C 1
ATOM 4063 O O . HIS A 1 538 ? -2.142 -19.056 -8.177 1.00 86.81 538 HIS A O 1
ATOM 4069 N N . LEU A 1 539 ? -4.358 -19.397 -8.113 1.00 87.56 539 LEU A N 1
ATOM 4070 C CA . LEU A 1 539 ? -4.529 -19.458 -9.567 1.00 87.56 539 LEU A CA 1
ATOM 4071 C C . LEU A 1 539 ? -3.962 -18.221 -10.296 1.00 87.56 539 LEU A C 1
ATOM 4073 O O . LEU A 1 539 ? -3.237 -18.413 -11.274 1.00 87.56 539 LEU A O 1
ATOM 4077 N N . PRO A 1 540 ? -4.181 -16.969 -9.834 1.00 86.44 540 PRO A N 1
ATOM 4078 C CA . PRO A 1 540 ? -3.581 -15.796 -10.471 1.00 86.44 540 PRO A CA 1
ATOM 4079 C C . PRO A 1 540 ? -2.049 -15.842 -10.504 1.00 86.44 540 PRO A C 1
ATOM 4081 O O . PRO A 1 540 ? -1.437 -15.370 -11.455 1.00 86.44 540 PRO A O 1
ATOM 4084 N N . ILE A 1 541 ? -1.419 -16.446 -9.493 1.00 88.19 541 ILE A N 1
ATOM 4085 C CA . ILE A 1 541 ? 0.042 -16.585 -9.422 1.00 88.19 541 ILE A CA 1
ATOM 4086 C C . ILE A 1 541 ? 0.531 -17.502 -10.545 1.00 88.19 541 ILE A C 1
ATOM 4088 O O . ILE A 1 541 ? 1.491 -17.173 -11.241 1.00 88.19 541 ILE A O 1
ATOM 4092 N N . THR A 1 542 ? -0.162 -18.620 -10.769 1.00 88.62 542 THR A N 1
ATOM 4093 C CA . THR A 1 542 ? 0.126 -19.527 -11.886 1.00 88.62 542 THR A CA 1
ATOM 4094 C C . THR A 1 542 ? -0.074 -18.837 -13.235 1.00 88.62 542 THR A C 1
ATOM 4096 O O . THR A 1 542 ? 0.743 -19.023 -14.131 1.00 88.62 542 THR A O 1
ATOM 4099 N N . LEU A 1 543 ? -1.104 -17.997 -13.381 1.00 89.06 543 LEU A N 1
ATOM 4100 C CA . LEU A 1 543 ? -1.329 -17.235 -14.614 1.00 89.06 543 LEU A CA 1
ATOM 4101 C C . LEU A 1 543 ? -0.203 -16.230 -14.892 1.00 89.06 543 LEU A C 1
ATOM 4103 O O . LEU A 1 543 ? 0.251 -16.139 -16.029 1.00 89.06 543 LEU A O 1
ATOM 4107 N N . TYR A 1 544 ? 0.312 -15.534 -13.871 1.00 88.00 544 TYR A N 1
ATOM 4108 C CA . TYR A 1 544 ? 1.488 -14.671 -14.039 1.00 88.00 544 TYR A CA 1
ATOM 4109 C C . TYR A 1 544 ? 2.740 -15.459 -14.431 1.00 88.00 544 TYR A C 1
ATOM 4111 O O . TYR A 1 544 ? 3.507 -14.997 -15.272 1.00 88.00 544 TYR A O 1
ATOM 4119 N N . LEU A 1 545 ? 2.932 -16.659 -13.875 1.00 87.88 545 LEU A N 1
ATOM 4120 C CA . LEU A 1 545 ? 4.032 -17.539 -14.272 1.00 87.88 545 LEU A CA 1
ATOM 4121 C C . LEU A 1 545 ? 3.904 -17.974 -15.739 1.00 87.88 545 LEU A C 1
ATOM 4123 O O . LEU A 1 545 ? 4.879 -17.912 -16.484 1.00 87.88 545 LEU A O 1
ATOM 4127 N N . ILE A 1 546 ? 2.700 -18.362 -16.170 1.00 90.50 546 ILE A N 1
ATOM 4128 C CA . ILE A 1 546 ? 2.421 -18.701 -17.572 1.00 90.50 546 ILE A CA 1
ATOM 4129 C C . ILE A 1 546 ? 2.692 -17.492 -18.471 1.00 90.50 546 ILE A C 1
ATOM 4131 O O . ILE A 1 546 ? 3.357 -17.640 -19.491 1.00 90.50 546 ILE A O 1
ATOM 4135 N N . ALA A 1 547 ? 2.245 -16.295 -18.084 1.00 86.25 547 ALA A N 1
ATOM 4136 C CA . ALA A 1 547 ? 2.493 -15.072 -18.843 1.00 86.25 547 ALA A CA 1
ATOM 4137 C C . ALA A 1 547 ? 3.990 -14.735 -18.941 1.00 86.25 547 ALA A C 1
ATOM 4139 O O . ALA A 1 547 ? 4.438 -14.285 -19.991 1.00 86.25 547 ALA A O 1
ATOM 4140 N N . ALA A 1 548 ? 4.773 -14.988 -17.888 1.00 85.12 548 ALA A N 1
ATOM 4141 C CA . ALA A 1 548 ? 6.219 -14.776 -17.899 1.00 85.12 548 ALA A CA 1
ATOM 4142 C C . ALA A 1 548 ? 6.956 -15.741 -18.844 1.00 85.12 548 ALA A C 1
ATOM 4144 O O . ALA A 1 548 ? 7.931 -15.346 -19.475 1.00 85.12 548 ALA A O 1
ATOM 4145 N N . ILE A 1 549 ? 6.483 -16.986 -18.966 1.00 83.94 549 ILE A N 1
ATOM 4146 C CA . ILE A 1 549 ? 7.062 -17.991 -19.874 1.00 83.94 549 ILE A CA 1
ATOM 4147 C C . ILE A 1 549 ? 6.613 -17.747 -21.319 1.00 83.94 549 ILE A C 1
ATOM 4149 O O . ILE A 1 549 ? 7.426 -17.789 -22.237 1.00 83.94 549 ILE A O 1
ATOM 4153 N N . ALA A 1 550 ? 5.315 -17.517 -21.525 1.00 83.56 550 ALA A N 1
ATOM 4154 C CA . ALA A 1 550 ? 4.718 -17.407 -22.851 1.00 83.56 550 ALA A CA 1
ATOM 4155 C C . ALA A 1 550 ? 4.922 -16.029 -23.499 1.00 83.56 550 ALA A C 1
ATOM 4157 O O . ALA A 1 550 ? 4.844 -15.931 -24.720 1.00 83.56 550 ALA A O 1
ATOM 4158 N N . GLN A 1 551 ? 5.137 -14.981 -22.693 1.00 75.06 551 GLN A N 1
ATOM 4159 C CA . GLN A 1 551 ? 5.294 -13.585 -23.120 1.00 75.06 551 GLN A CA 1
ATOM 4160 C C . GLN A 1 551 ? 4.309 -13.169 -24.230 1.00 75.06 551 GLN A C 1
ATOM 4162 O O . GLN A 1 551 ? 4.728 -12.739 -25.310 1.00 75.06 551 GLN A O 1
ATOM 4167 N N . PRO A 1 552 ? 2.988 -13.324 -24.007 1.00 71.38 552 PRO A N 1
ATOM 4168 C CA . PRO A 1 552 ? 1.992 -12.986 -25.016 1.00 71.38 552 PRO A CA 1
ATOM 4169 C C . PRO A 1 552 ? 2.099 -11.509 -25.412 1.00 71.38 552 PRO A C 1
ATOM 4171 O O . PRO A 1 552 ? 2.350 -10.642 -24.580 1.00 71.38 552 PRO A O 1
ATOM 4174 N N . THR A 1 553 ? 1.872 -11.215 -26.691 1.00 63.22 553 THR A N 1
ATOM 4175 C CA . THR A 1 553 ? 1.888 -9.843 -27.230 1.00 63.22 553 THR A CA 1
ATOM 4176 C C . THR A 1 553 ? 0.491 -9.229 -27.335 1.00 63.22 553 THR A C 1
ATOM 4178 O O . THR A 1 553 ? 0.352 -8.011 -27.447 1.00 63.22 553 THR A O 1
ATOM 4181 N N . SER A 1 554 ? -0.555 -10.061 -27.295 1.00 69.25 554 SER A N 1
ATOM 4182 C CA . SER A 1 554 ? -1.947 -9.621 -27.389 1.00 69.25 554 SER A CA 1
ATOM 4183 C C . SER A 1 554 ? -2.448 -9.092 -26.050 1.00 69.25 554 SER A C 1
ATOM 4185 O O . SER A 1 554 ? -2.563 -9.841 -25.079 1.00 69.25 554 SER A O 1
ATOM 4187 N N . MET A 1 555 ? -2.832 -7.814 -26.025 1.00 68.00 555 MET A N 1
ATOM 4188 C CA . MET A 1 555 ? -3.412 -7.180 -24.840 1.00 68.00 555 MET A CA 1
ATOM 4189 C C . MET A 1 555 ? -4.676 -7.900 -24.362 1.00 68.00 555 MET A C 1
ATOM 4191 O O . MET A 1 555 ? -4.874 -8.018 -23.160 1.00 68.00 555 MET A O 1
ATOM 4195 N N . VAL A 1 556 ? -5.491 -8.428 -25.280 1.00 73.31 556 VAL A N 1
ATOM 4196 C CA . VAL A 1 556 ? -6.729 -9.160 -24.958 1.00 73.31 556 VAL A CA 1
ATOM 4197 C C . VAL A 1 556 ? -6.445 -10.486 -24.253 1.00 73.31 556 VAL A C 1
ATOM 4199 O O . VAL A 1 556 ? -7.248 -10.915 -23.444 1.00 73.31 556 VAL A O 1
ATOM 4202 N N . VAL A 1 557 ? -5.316 -11.135 -24.549 1.00 75.06 557 VAL A N 1
ATOM 4203 C CA . VAL A 1 557 ? -4.925 -12.398 -23.896 1.00 75.06 557 VAL A CA 1
ATOM 4204 C C . VAL A 1 557 ? -4.340 -12.146 -22.505 1.00 75.06 557 VAL A C 1
ATOM 4206 O O . VAL A 1 557 ? -4.456 -12.990 -21.623 1.00 75.06 557 VAL A O 1
ATOM 4209 N N . ILE A 1 558 ? -3.677 -11.002 -22.319 1.00 75.50 558 ILE A N 1
ATOM 4210 C CA . ILE A 1 558 ? -3.059 -10.615 -21.042 1.00 75.50 558 ILE A CA 1
ATOM 4211 C C . ILE A 1 558 ? -4.092 -10.068 -20.052 1.00 75.50 558 ILE A C 1
ATOM 4213 O O . ILE A 1 558 ? -3.908 -10.185 -18.840 1.00 75.50 558 ILE A O 1
ATOM 4217 N N . SER A 1 559 ? -5.123 -9.415 -20.585 1.00 68.31 559 SER A N 1
ATOM 4218 C CA . SER A 1 559 ? -6.229 -8.811 -19.842 1.00 68.31 559 SER A CA 1
ATOM 4219 C C . SER A 1 559 ? -7.230 -9.860 -19.390 1.00 68.31 559 SER A C 1
ATOM 4221 O O . SER A 1 559 ? -7.717 -9.726 -18.245 1.00 68.31 559 SER A O 1
#

Foldseek 3Di:
DDDDDPPPPDDPPPPPAFDCVLFLLLLLLLLQQLLLCLQPVQQFLCVVVVNDLVVSLVLSVVLLVLQVCLLLCLLLLVLAWFLVCLQLVLLVLLLVLLLCLLVLCVDNVCSPVVSSVSSSVNSNSSSSNVSSSVVLLVQRDDPVVCVVCVVVSVVSNLVSNLLRQFQLLQQLLLQQAWPDQFDDFQNWTWRDDPPWTWTFDDPPDDQFADTKTKTKFQWDQDPNFTATPVGHTDDDPPPPPDDDPPWDADADPPPQWGDTDPDTDHRDIDTDIDRQDDDDPDDDDDDRDDDPDQDQDPDRDPDNRGGNDGSSVSSSVSSNVSSVVSSVSSVSNVVSPDDRPSSDTRDPVSNVCSVLVVVLSVLVVVLVSLVVQLVVLVVLLVLLVVQVVDPVSVVSNFDPVHAQVNNRDNDGRNRSSVVSNVVSVVVSVVSVVVSCVSLPPDPSVVSSVVQVPDPCSVVVVVCVCVLCVVVVVVSSCVSVQQCDDVVVLHQNDRSSLSSCVVNPVVSVVVVVVVVVVVVVCVVQPCVRCVVVVSVVVCVVVVVVVVCSVVSDRDSVVVD

Radius of gyration: 31.34 Å; chains: 1; bounding box: 106×46×101 Å

Secondary structure (DSSP, 8-state):
-------------------GGGTHHHHHHHHHHHHHIIIIIHHHHHHHTT--HHHHHHHHHHTTHHHHTHHHHHHHHHTTS-HHHHHHHHHHHHHHHHHHHHHHTT-TTTHHHHHHHHHHHHHHHHHHHHHHHHHHHHHHS-HHHHHHHHHHHHHHHHHHHIIIIIIHHHHHHHHHSBSSSEEEETTEEEEEETTEEEEE--S-S-TTPPPEEEEEE-EEEETTEEEETTS-EEE-TTS-----TT-------TTSEEEETTEEEESS-EEEEEE-PPP--S-------------TT---TT----BSS-HHHHHHHHHHHHHHHHHHHHHHHHHH----TTSPPPPHHHHHTHHHHHHHHHHHHHHHHHHHHHHHHHHHHHHHHHHTT-GGGGGGSPPSSPEETTEE-SS-HHHHHHHHHHHHHHHHHHHHHHHHHHHTTSHHHHHHHHHHTSTTHHHHHHHHHHHHHHHHHHHHHHHHHHHS-GGGTS----HHHHIIIIIIIHHHHHHHHHHHHHHHHHHH-HHHHHHHHHHHTTHHHHHHHHHHHH----HHHH-